Protein AF-0000000077935789 (afdb_homodimer)

Radius of gyration: 22.45 Å; Cα contacts (8 Å, |Δi|>4): 545; chains: 2; bounding box: 47×62×50 Å

Secondary structure (DSSP, 8-state):
--HHHHHHTTHHHHHHHHTSHHHHHHHHT-S-HHHHHHHHHHHHHHHHHHHHHHHHHHHH-SSHHHHHHHHHHHHHHHHHHHHHHHHHHHHH-----PPPHHHHHHHHHHHHHHHHS-HHHHHHHHHHHHHHHHHHHHHH---SSHHHHHHHHHHHSHHHHHHHHHHHHHHHH----HHHHHHHHHHHHHHHHHHHHHHHHHHTT---SS-S--/--HHHHHHTTHHHHHHHHTSHHHHHHHHT-S-HHHHHHHHHHHHHHHHHHHHHHHHHHHH-SSHHHHHHHHHHHHHHHHHHHHHHHHHHHHH-----PPPHHHHHHHHHHHHHHHHS-HHHHHHHHHHHHHHHHHHHHHH---SSHHHHHHHHHHHSHHHHHHHHHHHHHHHH----HHHHHHHHHHHHHHHHHHHHHHHHHHTT---SS-S--

Nearest PDB structures (foldseek):
  2qcx-assembly1_B  TM=9.628E-01  e=8.959E-13  Bacillus subtilis
  2rd3-assembly1_A  TM=9.564E-01  e=4.272E-12  unclassified
  1to9-assembly1_A  TM=9.464E-01  e=9.766E-12  Bacillus subtilis
  3mvu-assembly1_A  TM=9.184E-01  e=5.826E-10  Ruegeria sp. TM1040
  1rtw-assembly1_D  TM=9.382E-01  e=5.794E-09  Pyrococcus furiosus DSM 3638

Sequence (428 aa):
MDPEKLWKSSEDVFQSIITHKFLKEMRDGTLPEEKFRYYIIQDYQYLKEFSKVLSILAAKADEDSYSSVFAEHVNHVKRNEEKLHEYYFSEWGKISAEPSPTNVMYTSYLSTIAYSRPFHEGVAVVLPCYWIYLRVSEHLTSSSNPLYDRWIKNYSGKDYEAGVKQVLQIVSNLKTSEDEERRMMKHFRTGSIFEFMFWDSAYKMEKFMFKLDVMDPEKLWKSSEDVFQSIITHKFLKEMRDGTLPEEKFRYYIIQDYQYLKEFSKVLSILAAKADEDSYSSVFAEHVNHVKRNEEKLHEYYFSEWGKISAEPSPTNVMYTSYLSTIAYSRPFHEGVAVVLPCYWIYLRVSEHLTSSSNPLYDRWIKNYSGKDYEAGVKQVLQIVSNLKTSEDEERRMMKHFRTGSIFEFMFWDSAYKMEKFMFKLDV

pLDDT: mean 94.93, std 5.85, range [66.5, 98.81]

Organism: NCBI:txid1294262

Structure (mmCIF, N/CA/C/O backbone):
data_AF-0000000077935789-model_v1
#
loop_
_entity.id
_entity.type
_entity.pdbx_description
1 polymer 'Thiaminase-2/PQQC domain-containing protein'
#
loop_
_atom_site.group_PDB
_atom_site.id
_atom_site.type_symbol
_atom_site.label_atom_id
_atom_site.label_alt_id
_atom_site.label_comp_id
_atom_site.label_asym_id
_atom_site.label_entity_id
_atom_site.label_seq_id
_atom_site.pdbx_PDB_ins_code
_atom_site.Cartn_x
_atom_site.Cartn_y
_atom_site.Cartn_z
_atom_site.occupancy
_atom_site.B_iso_or_equiv
_atom_site.auth_seq_id
_atom_site.auth_comp_id
_atom_site.auth_asym_id
_atom_site.auth_atom_id
_atom_site.pdbx_PDB_model_num
ATOM 1 N N . MET A 1 1 ? -11.234 8.367 23.516 1 89.31 1 MET A N 1
ATOM 2 C CA . MET A 1 1 ? -9.812 8.133 23.266 1 89.31 1 MET A CA 1
ATOM 3 C C . MET A 1 1 ? -9.008 9.414 23.438 1 89.31 1 MET A C 1
ATOM 5 O O . MET A 1 1 ? -9.367 10.461 22.891 1 89.31 1 MET A O 1
ATOM 9 N N . ASP A 1 2 ? -7.91 9.414 24.266 1 93.88 2 ASP A N 1
ATOM 10 C CA . ASP A 1 2 ? -7.023 10.555 24.469 1 93.88 2 ASP A CA 1
ATOM 11 C C . ASP A 1 2 ? -6.066 10.719 23.281 1 93.88 2 ASP A C 1
ATOM 13 O O . ASP A 1 2 ? -5.176 9.898 23.094 1 93.88 2 ASP A O 1
ATOM 17 N N . PRO A 1 3 ? -6.184 11.789 22.5 1 97 3 PRO A N 1
ATOM 18 C CA . PRO A 1 3 ? -5.297 11.992 21.344 1 97 3 PRO A CA 1
ATOM 19 C C . PRO A 1 3 ? -3.818 11.992 21.734 1 97 3 PRO A C 1
ATOM 21 O O . PRO A 1 3 ? -2.965 11.617 20.938 1 97 3 PRO A O 1
ATOM 24 N N . GLU A 1 4 ? -3.498 12.383 22.922 1 95.81 4 GLU A N 1
ATOM 25 C CA . GLU A 1 4 ? -2.109 12.414 23.359 1 95.81 4 GLU A CA 1
ATOM 26 C C . GLU A 1 4 ? -1.497 11.016 23.375 1 95.81 4 GLU A C 1
ATOM 28 O O . GLU A 1 4 ? -0.292 10.859 23.172 1 95.81 4 GLU A O 1
ATOM 33 N N . LYS A 1 5 ? -2.307 10.078 23.656 1 95.88 5 LYS A N 1
ATOM 34 C CA . LYS A 1 5 ? -1.836 8.695 23.594 1 95.88 5 LYS A CA 1
ATOM 35 C C . LYS A 1 5 ? -1.399 8.336 22.172 1 95.88 5 LYS A C 1
ATOM 37 O O . LYS A 1 5 ? -0.405 7.629 21.984 1 95.88 5 LYS A O 1
ATOM 42 N N . LEU A 1 6 ? -2.17 8.773 21.219 1 97.38 6 LEU A N 1
ATOM 43 C CA . LEU A 1 6 ? -1.802 8.555 19.828 1 97.38 6 LEU A CA 1
ATOM 44 C C . LEU A 1 6 ? -0.482 9.242 19.5 1 97.38 6 LEU A C 1
ATOM 46 O O . LEU A 1 6 ? 0.422 8.617 18.938 1 97.38 6 LEU A O 1
ATOM 50 N N . TRP A 1 7 ? -0.361 10.492 19.922 1 97.94 7 TRP A N 1
ATOM 51 C CA . TRP A 1 7 ? 0.85 11.25 19.625 1 97.94 7 TRP A CA 1
ATOM 52 C C . TRP A 1 7 ? 2.074 10.586 20.25 1 97.94 7 TRP A C 1
ATOM 54 O O . TRP A 1 7 ? 3.105 10.43 19.594 1 97.94 7 TRP A O 1
ATOM 64 N N . LYS A 1 8 ? 1.957 10.172 21.438 1 96.94 8 LYS A N 1
ATOM 65 C CA . LYS A 1 8 ? 3.062 9.562 22.172 1 96.94 8 LYS A CA 1
ATOM 66 C C . LYS A 1 8 ? 3.502 8.25 21.531 1 96.94 8 LYS A C 1
ATOM 68 O O . LYS A 1 8 ? 4.688 7.906 21.547 1 96.94 8 LYS A O 1
ATOM 73 N N . SER A 1 9 ? 2.553 7.578 20.922 1 96.25 9 SER A N 1
ATOM 74 C CA . SER A 1 9 ? 2.85 6.301 20.266 1 96.25 9 SER A CA 1
ATOM 75 C C . SER A 1 9 ? 3.713 6.5 19.031 1 96.25 9 SER A C 1
ATOM 77 O O . SER A 1 9 ? 4.277 5.539 18.5 1 96.25 9 SER A O 1
ATOM 79 N N . SER A 1 10 ? 3.902 7.754 18.578 1 97.81 10 SER A N 1
ATOM 80 C CA . SER A 1 10 ? 4.609 7.992 17.312 1 97.81 10 SER A CA 1
ATOM 81 C C . SER A 1 10 ? 5.578 9.164 17.438 1 97.81 10 SER A C 1
ATOM 83 O O . SER A 1 10 ? 5.973 9.766 16.438 1 97.81 10 SER A O 1
ATOM 85 N N . GLU A 1 11 ? 5.852 9.531 18.688 1 97.31 11 GLU A N 1
ATOM 86 C CA . GLU A 1 11 ? 6.738 10.664 18.938 1 97.31 11 GLU A CA 1
ATOM 87 C C . GLU A 1 11 ? 8.117 10.43 18.328 1 97.31 11 GLU A C 1
ATOM 89 O O . GLU A 1 11 ? 8.758 11.367 17.844 1 97.31 11 GLU A O 1
ATOM 94 N N . ASP A 1 12 ? 8.617 9.188 18.391 1 97.88 12 ASP A N 1
ATOM 95 C CA . ASP A 1 12 ? 9.914 8.859 17.797 1 97.88 12 ASP A CA 1
ATOM 96 C C . ASP A 1 12 ? 9.898 9.109 16.297 1 97.88 12 ASP A C 1
ATOM 98 O O . ASP A 1 12 ? 10.883 9.602 15.734 1 97.88 12 ASP A O 1
ATOM 102 N N . VAL A 1 13 ? 8.836 8.758 15.672 1 98.5 13 VAL A N 1
ATOM 103 C CA . VAL A 1 13 ? 8.688 8.984 14.234 1 98.5 13 VAL A CA 1
ATOM 104 C C . VAL A 1 13 ? 8.688 10.477 13.945 1 98.5 13 VAL A C 1
ATOM 106 O O . VAL A 1 13 ? 9.383 10.938 13.031 1 98.5 13 VAL A O 1
ATOM 109 N N . PHE A 1 14 ? 7.969 11.234 14.766 1 98.38 14 PHE A N 1
ATOM 110 C CA . PHE A 1 14 ? 7.891 12.68 14.555 1 98.38 14 PHE A CA 1
ATOM 111 C C . PHE A 1 14 ? 9.266 13.32 14.711 1 98.38 14 PHE A C 1
ATOM 113 O O . PHE A 1 14 ? 9.641 14.195 13.922 1 98.38 14 PHE A O 1
ATOM 120 N N . GLN A 1 15 ? 10.008 12.898 15.68 1 98.06 15 GLN A N 1
ATOM 121 C CA . GLN A 1 15 ? 11.359 13.43 15.883 1 98.06 15 GLN A CA 1
ATOM 122 C C . GLN A 1 15 ? 12.234 13.18 14.664 1 98.06 15 GLN A C 1
ATOM 124 O O . GLN A 1 15 ? 13.023 14.047 14.273 1 98.06 15 GLN A O 1
ATOM 129 N N . SER A 1 16 ? 12.062 12.016 14.055 1 98.44 16 SER A N 1
ATOM 130 C CA . SER A 1 16 ? 12.82 11.688 12.852 1 98.44 16 SER A CA 1
ATOM 131 C C . SER A 1 16 ? 12.367 12.547 11.672 1 98.44 16 SER A C 1
ATOM 133 O O . SER A 1 16 ? 13.172 12.875 10.797 1 98.44 16 SER A O 1
ATOM 135 N N . ILE A 1 17 ? 11.078 12.898 11.672 1 98.38 17 ILE A N 1
ATOM 136 C CA . ILE A 1 17 ? 10.531 13.719 10.602 1 98.38 17 ILE A CA 1
ATOM 137 C C . ILE A 1 17 ? 11.148 15.117 10.656 1 98.38 17 ILE A C 1
ATOM 139 O O . ILE A 1 17 ? 11.664 15.609 9.648 1 98.38 17 ILE A O 1
ATOM 143 N N . ILE A 1 18 ? 11.203 15.781 11.82 1 97.12 18 ILE A N 1
ATOM 144 C CA . ILE A 1 18 ? 11.617 17.172 11.922 1 97.12 18 ILE A CA 1
ATOM 145 C C . ILE A 1 18 ? 13.141 17.266 11.773 1 97.12 18 ILE A C 1
ATOM 147 O O . ILE A 1 18 ? 13.68 18.359 11.547 1 97.12 18 ILE A O 1
ATOM 151 N N . THR A 1 19 ? 13.844 16.125 11.867 1 97.06 19 THR A N 1
ATOM 152 C CA . THR A 1 19 ? 15.297 16.141 11.711 1 97.06 19 THR A CA 1
ATOM 153 C C . THR A 1 19 ? 15.695 15.602 10.336 1 97.06 19 THR A C 1
ATOM 155 O O . THR A 1 19 ? 16.891 15.484 10.031 1 97.06 19 THR A O 1
ATOM 158 N N . HIS A 1 20 ? 14.727 15.211 9.578 1 98.31 20 HIS A N 1
ATOM 159 C CA . HIS A 1 20 ? 15.008 14.695 8.242 1 98.31 20 HIS A CA 1
ATOM 160 C C . HIS A 1 20 ? 15.633 15.773 7.359 1 98.31 20 HIS A C 1
ATOM 162 O O . HIS A 1 20 ? 15.227 16.938 7.414 1 98.31 20 HIS A O 1
ATOM 168 N N . LYS A 1 21 ? 16.531 15.414 6.465 1 98.12 21 LYS A N 1
ATOM 169 C CA . LYS A 1 21 ? 17.266 16.328 5.602 1 98.12 21 LYS A CA 1
ATOM 170 C C . LYS A 1 21 ? 16.312 17.156 4.742 1 98.12 21 LYS A C 1
ATOM 172 O O . LYS A 1 21 ? 16.562 18.344 4.484 1 98.12 21 LYS A O 1
ATOM 177 N N . PHE A 1 22 ? 15.242 16.547 4.301 1 98.56 22 PHE A N 1
ATOM 178 C CA . PHE A 1 22 ? 14.289 17.266 3.461 1 98.56 22 PHE A CA 1
ATOM 179 C C . PHE A 1 22 ? 13.75 18.5 4.176 1 98.56 22 PHE A C 1
ATOM 181 O O . PHE A 1 22 ? 13.781 19.609 3.627 1 98.56 22 PHE A O 1
ATOM 188 N N . LEU A 1 23 ? 13.266 18.312 5.398 1 97.81 23 LEU A N 1
ATOM 189 C CA . LEU A 1 23 ? 12.656 19.422 6.141 1 97.81 23 LEU A CA 1
ATOM 190 C C . LEU A 1 23 ? 13.727 20.391 6.633 1 97.81 23 LEU A C 1
ATOM 192 O O . LEU A 1 23 ? 13.508 21.609 6.641 1 97.81 23 LEU A O 1
ATOM 196 N N . LYS A 1 24 ? 14.891 19.875 7.043 1 97 24 LYS A N 1
ATOM 197 C CA . LYS A 1 24 ? 15.977 20.75 7.48 1 97 24 LYS A CA 1
ATOM 198 C C . LYS A 1 24 ? 16.422 21.672 6.355 1 97 24 LYS A C 1
ATOM 200 O O . LYS A 1 24 ? 16.594 22.875 6.562 1 97 24 LYS A O 1
ATOM 205 N N . GLU A 1 25 ? 16.625 21.062 5.184 1 97.75 25 GLU A N 1
ATOM 206 C CA . GLU A 1 25 ? 17.078 21.844 4.043 1 97.75 25 GLU A CA 1
ATOM 207 C C . GLU A 1 25 ? 15.984 22.781 3.541 1 97.75 25 GLU A C 1
ATOM 209 O O . GLU A 1 25 ? 16.281 23.859 3.021 1 97.75 25 GLU A O 1
ATOM 214 N N . MET A 1 26 ? 14.773 22.328 3.688 1 96.81 26 MET A N 1
ATOM 215 C CA . MET A 1 26 ? 13.664 23.203 3.361 1 96.81 26 MET A CA 1
ATOM 216 C C . MET A 1 26 ? 13.664 24.438 4.266 1 96.81 26 MET A C 1
ATOM 218 O O . MET A 1 26 ? 13.508 25.562 3.789 1 96.81 26 MET A O 1
ATOM 222 N N . ARG A 1 27 ? 13.797 24.25 5.551 1 94.62 27 ARG A N 1
ATOM 223 C CA . ARG A 1 27 ? 13.859 25.344 6.531 1 94.62 27 ARG A CA 1
ATOM 224 C C . ARG A 1 27 ? 14.984 26.312 6.207 1 94.62 27 ARG A C 1
ATOM 226 O O . ARG A 1 27 ? 14.797 27.531 6.254 1 94.62 27 ARG A O 1
ATOM 233 N N . ASP A 1 28 ? 16.125 25.734 5.812 1 95.44 28 ASP A N 1
ATOM 234 C CA . ASP A 1 28 ? 17.328 26.531 5.574 1 95.44 28 ASP A CA 1
ATOM 235 C C . ASP A 1 28 ? 17.297 27.156 4.184 1 95.44 28 ASP A C 1
ATOM 237 O O . ASP A 1 28 ? 18.141 28 3.855 1 95.44 28 ASP A O 1
ATOM 241 N N . GLY A 1 29 ? 16.359 26.766 3.428 1 96.19 29 GLY A N 1
ATOM 242 C CA . GLY A 1 29 ? 16.234 27.312 2.084 1 96.19 29 GLY A CA 1
ATOM 243 C C . GLY A 1 29 ? 17.203 26.688 1.099 1 96.19 29 GLY A C 1
ATOM 244 O O . GLY A 1 29 ? 17.438 27.25 0.02 1 96.19 29 GLY A O 1
ATOM 245 N N . THR A 1 30 ? 17.766 25.516 1.435 1 97.19 30 THR A N 1
ATOM 246 C CA . THR A 1 30 ? 18.844 24.938 0.624 1 97.19 30 THR A CA 1
ATOM 247 C C . THR A 1 30 ? 18.359 23.672 -0.068 1 97.19 30 THR A C 1
ATOM 249 O O . THR A 1 30 ? 19.094 23.078 -0.86 1 97.19 30 THR A O 1
ATOM 252 N N . LEU A 1 31 ? 17.109 23.234 0.197 1 98.06 31 LEU A N 1
ATOM 253 C CA . LEU A 1 31 ? 16.578 22.047 -0.448 1 98.06 31 LEU A CA 1
ATOM 254 C C . LEU A 1 31 ? 16.578 22.203 -1.966 1 98.06 31 LEU A C 1
ATOM 256 O O . LEU A 1 31 ? 16.062 23.188 -2.492 1 98.06 31 LEU A O 1
ATOM 260 N N . PRO A 1 32 ? 17.25 21.281 -2.686 1 97.81 32 PRO A N 1
ATOM 261 C CA . PRO A 1 32 ? 17.172 21.359 -4.145 1 97.81 32 PRO A CA 1
ATOM 262 C C . PRO A 1 32 ? 15.742 21.438 -4.656 1 97.81 32 PRO A C 1
ATOM 264 O O . PRO A 1 32 ? 14.883 20.672 -4.219 1 97.81 32 PRO A O 1
ATOM 267 N N . GLU A 1 33 ? 15.453 22.297 -5.551 1 95.62 33 GLU A N 1
ATOM 268 C CA . GLU A 1 33 ? 14.102 22.562 -6.039 1 95.62 33 GLU A CA 1
ATOM 269 C C . GLU A 1 33 ? 13.5 21.328 -6.699 1 95.62 33 GLU A C 1
ATOM 271 O O . GLU A 1 33 ? 12.297 21.094 -6.621 1 95.62 33 GLU A O 1
ATOM 276 N N . GLU A 1 34 ? 14.367 20.562 -7.352 1 95.69 34 GLU A N 1
ATOM 277 C CA . GLU A 1 34 ? 13.883 19.359 -8.039 1 95.69 34 GLU A CA 1
ATOM 278 C C . GLU A 1 34 ? 13.258 18.375 -7.051 1 95.69 34 GLU A C 1
ATOM 280 O O . GLU A 1 34 ? 12.289 17.688 -7.383 1 95.69 34 GLU A O 1
ATOM 285 N N . LYS A 1 35 ? 13.781 18.25 -5.867 1 97.38 35 LYS A N 1
ATOM 286 C CA . LYS A 1 35 ? 13.234 17.375 -4.84 1 97.38 35 LYS A CA 1
ATOM 287 C C . LYS A 1 35 ? 11.906 17.906 -4.312 1 97.38 35 LYS A C 1
ATOM 289 O O . LYS A 1 35 ? 10.977 17.141 -4.055 1 97.38 35 LYS A O 1
ATOM 294 N N . PHE A 1 36 ? 11.898 19.219 -4.188 1 96.62 36 PHE A N 1
ATOM 295 C CA . PHE A 1 36 ? 10.664 19.859 -3.746 1 96.62 36 PHE A CA 1
ATOM 296 C C . PHE A 1 36 ? 9.57 19.703 -4.793 1 96.62 36 PHE A C 1
ATOM 298 O O . PHE A 1 36 ? 8.422 19.406 -4.457 1 96.62 36 PHE A O 1
ATOM 305 N N . ARG A 1 37 ? 9.953 19.938 -6.004 1 94.69 37 ARG A N 1
ATOM 306 C CA . ARG A 1 37 ? 9.008 19.75 -7.102 1 94.69 37 ARG A CA 1
ATOM 307 C C . ARG A 1 37 ? 8.477 18.328 -7.137 1 94.69 37 ARG A C 1
ATOM 309 O O . ARG A 1 37 ? 7.27 18.109 -7.305 1 94.69 37 ARG A O 1
ATOM 316 N N . TYR A 1 38 ? 9.359 17.359 -7.004 1 96 38 TYR A N 1
ATOM 317 C CA . TYR A 1 38 ? 8.961 15.961 -6.93 1 96 38 TYR A CA 1
ATOM 318 C C . TYR A 1 38 ? 7.961 15.734 -5.805 1 96 38 TYR A C 1
ATOM 320 O O . TYR A 1 38 ? 6.934 15.078 -6.004 1 96 38 TYR A O 1
ATOM 328 N N . TYR A 1 39 ? 8.242 16.344 -4.66 1 96.75 39 TYR A N 1
ATOM 329 C CA . TYR A 1 39 ? 7.371 16.219 -3.496 1 96.75 39 TYR A CA 1
ATOM 330 C C . TYR A 1 39 ? 5.98 16.766 -3.795 1 96.75 39 TYR A C 1
ATOM 332 O O . TYR A 1 39 ? 4.973 16.125 -3.492 1 96.75 39 TYR A O 1
ATOM 340 N N . ILE A 1 40 ? 5.914 17.859 -4.359 1 95.12 40 ILE A N 1
ATOM 341 C CA . ILE A 1 40 ? 4.648 18.547 -4.637 1 95.12 40 ILE A CA 1
ATOM 342 C C . ILE A 1 40 ? 3.822 17.703 -5.613 1 95.12 40 ILE A C 1
ATOM 344 O O . ILE A 1 40 ? 2.609 17.562 -5.441 1 95.12 40 ILE A O 1
ATOM 348 N N . ILE A 1 41 ? 4.473 17.203 -6.641 1 94.38 41 ILE A N 1
ATOM 349 C CA . ILE A 1 41 ? 3.785 16.375 -7.629 1 94.38 41 ILE A CA 1
ATOM 350 C C . ILE A 1 41 ? 3.217 15.133 -6.961 1 94.38 41 ILE A C 1
ATOM 352 O O . ILE A 1 41 ? 2.061 14.766 -7.195 1 94.38 41 ILE A O 1
ATOM 356 N N . GLN A 1 42 ? 4 14.484 -6.102 1 96.19 42 GLN A N 1
ATOM 357 C CA . GLN A 1 42 ? 3.539 13.297 -5.379 1 96.19 42 GLN A CA 1
ATOM 358 C C . GLN A 1 42 ? 2.424 13.648 -4.402 1 96.19 42 GLN A C 1
ATOM 360 O O . GLN A 1 42 ? 1.469 12.891 -4.238 1 96.19 42 GLN A O 1
ATOM 365 N N . ASP A 1 43 ? 2.564 14.82 -3.744 1 95.06 43 ASP A N 1
ATOM 366 C CA . ASP A 1 43 ? 1.557 15.273 -2.791 1 95.06 43 ASP A CA 1
ATOM 367 C C . ASP A 1 43 ? 0.216 15.508 -3.482 1 95.06 43 ASP A C 1
ATOM 369 O O . ASP A 1 43 ? -0.84 15.219 -2.916 1 95.06 43 ASP A O 1
ATOM 373 N N . TYR A 1 44 ? 0.289 16.031 -4.652 1 93.12 44 TYR A N 1
ATOM 374 C CA . TYR A 1 44 ? -0.918 16.25 -5.438 1 93.12 44 TYR A CA 1
ATOM 375 C C . TYR A 1 44 ? -1.662 14.945 -5.688 1 93.12 44 TYR A C 1
ATOM 377 O O . TYR A 1 44 ? -2.881 14.875 -5.516 1 93.12 44 TYR A O 1
ATOM 385 N N . GLN A 1 45 ? -0.941 13.953 -6.082 1 94.12 45 GLN A N 1
ATOM 386 C CA . GLN A 1 45 ? -1.526 12.641 -6.336 1 94.12 45 GLN A CA 1
ATOM 387 C C . GLN A 1 45 ? -2.033 12.008 -5.043 1 94.12 45 GLN A C 1
ATOM 389 O O . GLN A 1 45 ? -3.098 11.391 -5.023 1 94.12 45 GLN A O 1
ATOM 394 N N . TYR A 1 46 ? -1.282 12.195 -3.979 1 96.38 46 TYR A N 1
ATOM 395 C CA . TYR A 1 46 ? -1.67 11.688 -2.668 1 96.38 46 TYR A CA 1
ATOM 396 C C . TYR A 1 46 ? -3.01 12.266 -2.23 1 96.38 46 TYR A C 1
ATOM 398 O O . TYR A 1 46 ? -3.883 11.539 -1.755 1 96.38 46 TYR A O 1
ATOM 406 N N . LEU A 1 47 ? -3.17 13.547 -2.396 1 95.5 47 LEU A N 1
ATOM 407 C CA . LEU A 1 47 ? -4.34 14.25 -1.879 1 95.5 47 LEU A CA 1
ATOM 408 C C . LEU A 1 47 ? -5.594 13.852 -2.648 1 95.5 47 LEU A C 1
ATOM 410 O O . LEU A 1 47 ? -6.695 13.859 -2.094 1 95.5 47 LEU A O 1
ATOM 414 N N . LYS A 1 48 ? -5.43 13.477 -3.881 1 93.81 48 LYS A N 1
ATOM 415 C CA . LYS A 1 48 ? -6.562 12.953 -4.637 1 93.81 48 LYS A CA 1
ATOM 416 C C . LYS A 1 48 ? -7.105 11.68 -3.998 1 93.81 48 LYS A C 1
ATOM 418 O O . LYS A 1 48 ? -8.312 11.531 -3.814 1 93.81 48 LYS A O 1
ATOM 423 N N . GLU A 1 49 ? -6.203 10.812 -3.672 1 96.38 49 GLU A N 1
ATOM 424 C CA . GLU A 1 49 ? -6.602 9.562 -3.025 1 96.38 49 GLU A CA 1
ATOM 425 C C . GLU A 1 49 ? -7.074 9.812 -1.595 1 96.38 49 GLU A C 1
ATOM 427 O O . GLU A 1 49 ? -8.016 9.172 -1.126 1 96.38 49 GLU A O 1
ATOM 432 N N . PHE A 1 50 ? -6.418 10.75 -0.896 1 97.25 50 PHE A N 1
ATOM 433 C CA . PHE A 1 50 ? -6.77 11.102 0.477 1 97.25 50 PHE A CA 1
ATOM 434 C C . PHE A 1 50 ? -8.203 11.602 0.558 1 97.25 50 PHE A C 1
ATOM 436 O O . PHE A 1 50 ? -8.945 11.234 1.475 1 97.25 50 PHE A O 1
ATOM 443 N N . SER A 1 51 ? -8.586 12.359 -0.428 1 97.12 51 SER A N 1
ATOM 444 C CA . SER A 1 51 ? -9.945 12.891 -0.468 1 97.12 51 SER A CA 1
ATOM 445 C C . SER A 1 51 ? -10.969 11.766 -0.584 1 97.12 51 SER A C 1
ATOM 447 O O . SER A 1 51 ? -12.047 11.836 0.009 1 97.12 51 SER A O 1
ATOM 449 N N . LYS A 1 52 ? -10.641 10.75 -1.349 1 97.81 52 LYS A N 1
ATOM 450 C CA . LYS A 1 52 ? -11.531 9.594 -1.449 1 97.81 52 LYS A CA 1
ATOM 451 C C . LYS A 1 52 ? -11.672 8.891 -0.103 1 97.81 52 LYS A C 1
ATOM 453 O O . LYS A 1 52 ? -12.766 8.477 0.275 1 97.81 52 LYS A O 1
ATOM 458 N N . VAL A 1 53 ? -10.594 8.805 0.578 1 98.69 53 VAL A N 1
ATOM 459 C CA . VAL A 1 53 ? -10.586 8.164 1.888 1 98.69 53 VAL A CA 1
ATOM 460 C C . VAL A 1 53 ? -11.461 8.961 2.855 1 98.69 53 VAL A C 1
ATOM 462 O O . VAL A 1 53 ? -12.266 8.383 3.594 1 98.69 53 VAL A O 1
ATOM 465 N N . LEU A 1 54 ? -11.312 10.258 2.834 1 98.56 54 LEU A N 1
ATOM 466 C CA . LEU A 1 54 ? -12.133 11.102 3.699 1 98.56 54 LEU A CA 1
ATOM 467 C C . LEU A 1 54 ? -13.609 10.961 3.359 1 98.56 54 LEU A C 1
ATOM 469 O O . LEU A 1 54 ? -14.461 11.016 4.246 1 98.56 54 LEU A O 1
ATOM 473 N N . SER A 1 55 ? -13.898 10.805 2.09 1 98.56 55 SER A N 1
ATOM 474 C CA . SER A 1 55 ? -15.281 10.602 1.677 1 98.56 55 SER A CA 1
ATOM 475 C C . SER A 1 55 ? -15.844 9.305 2.256 1 98.56 55 SER A C 1
ATOM 477 O O . SER A 1 55 ? -17 9.258 2.656 1 98.56 55 SER A O 1
ATOM 479 N N . ILE A 1 56 ? -15.023 8.273 2.258 1 98.75 56 ILE A N 1
ATOM 480 C CA . ILE A 1 56 ? -15.445 7.008 2.854 1 98.75 56 ILE A CA 1
ATOM 481 C C . ILE A 1 56 ? -15.727 7.203 4.344 1 98.75 56 ILE A C 1
ATOM 483 O O . ILE A 1 56 ? -16.719 6.711 4.863 1 98.75 56 ILE A O 1
ATOM 487 N N . LEU A 1 57 ? -14.875 7.957 5.059 1 98.69 57 LEU A N 1
ATOM 488 C CA . LEU A 1 57 ? -15.062 8.211 6.484 1 98.69 57 LEU A CA 1
ATOM 489 C C . LEU A 1 57 ? -16.328 9.016 6.734 1 98.69 57 LEU A C 1
ATOM 491 O O . LEU A 1 57 ? -17.047 8.766 7.703 1 98.69 57 LEU A O 1
ATOM 495 N N . ALA A 1 58 ? -16.578 10.008 5.84 1 98.69 58 ALA A N 1
ATOM 496 C CA . ALA A 1 58 ? -17.812 10.773 5.949 1 98.69 58 ALA A CA 1
ATOM 497 C C . ALA A 1 58 ? -19.031 9.852 5.887 1 98.69 58 ALA A C 1
ATOM 499 O O . ALA A 1 58 ? -19.984 10.023 6.648 1 98.69 58 ALA A O 1
ATOM 500 N N . ALA A 1 59 ? -19 8.914 5.027 1 98.19 59 ALA A N 1
ATOM 501 C CA . ALA A 1 59 ? -20.109 7.988 4.82 1 98.19 59 ALA A CA 1
ATOM 502 C C . ALA A 1 59 ? -20.234 7.031 6 1 98.19 59 ALA A C 1
ATOM 504 O O . ALA A 1 59 ? -21.344 6.605 6.336 1 98.19 59 ALA A O 1
ATOM 505 N N . LYS A 1 60 ? -19.172 6.711 6.672 1 98.06 60 LYS A N 1
ATOM 506 C CA . LYS A 1 60 ? -19.172 5.691 7.719 1 98.06 60 LYS A CA 1
ATOM 507 C C . LYS A 1 60 ? -19.5 6.297 9.078 1 98.06 60 LYS A C 1
ATOM 509 O O . LYS A 1 60 ? -19.797 5.574 10.031 1 98.06 60 LYS A O 1
ATOM 514 N N . ALA A 1 61 ? -19.391 7.613 9.141 1 97.44 61 ALA A N 1
ATOM 515 C CA . ALA A 1 61 ? -19.578 8.273 10.43 1 97.44 61 ALA A CA 1
ATOM 516 C C . ALA A 1 61 ? -21 8.031 10.953 1 97.44 61 ALA A C 1
ATOM 518 O O . ALA A 1 61 ? -21.969 8.195 10.219 1 97.44 61 ALA A O 1
ATOM 519 N N . ASP A 1 62 ? -21.094 7.637 12.219 1 92.44 62 ASP A N 1
ATOM 520 C CA . ASP A 1 62 ? -22.406 7.402 12.82 1 92.44 62 ASP A CA 1
ATOM 521 C C . ASP A 1 62 ? -23.062 8.719 13.234 1 92.44 62 ASP A C 1
ATOM 523 O O . ASP A 1 62 ? -24.281 8.789 13.375 1 92.44 62 ASP A O 1
ATOM 527 N N . GLU A 1 63 ? -22.266 9.742 13.508 1 96 63 GLU A N 1
ATOM 528 C CA . GLU A 1 63 ? -22.75 11.062 13.883 1 96 63 GLU A CA 1
ATOM 529 C C . GLU A 1 63 ? -22.75 12.016 12.695 1 96 63 GLU A C 1
ATOM 531 O O . GLU A 1 63 ? -21.75 12.148 12 1 96 63 GLU A O 1
ATOM 536 N N . ASP A 1 64 ? -23.781 12.633 12.578 1 96.19 64 ASP A N 1
ATOM 537 C CA . ASP A 1 64 ? -23.906 13.578 11.469 1 96.19 64 ASP A CA 1
ATOM 538 C C . ASP A 1 64 ? -22.828 14.656 11.539 1 96.19 64 ASP A C 1
ATOM 540 O O . ASP A 1 64 ? -22.328 15.094 10.5 1 96.19 64 ASP A O 1
ATOM 544 N N . SER A 1 65 ? -22.578 15.102 12.711 1 97.38 65 SER A N 1
ATOM 545 C CA . SER A 1 65 ? -21.578 16.141 12.875 1 97.38 65 SER A CA 1
ATOM 546 C C . SER A 1 65 ? -20.203 15.672 12.391 1 97.38 65 SER A C 1
ATOM 548 O O . SER A 1 65 ? -19.453 16.453 11.797 1 97.38 65 SER A O 1
ATOM 550 N N . TYR A 1 66 ? -19.906 14.398 12.664 1 97.69 66 TYR A N 1
ATOM 551 C CA . TYR A 1 66 ? -18.641 13.852 12.195 1 97.69 66 TYR A CA 1
ATOM 552 C C . TYR A 1 66 ? -18.625 13.734 10.672 1 97.69 66 TYR A C 1
ATOM 554 O O . TYR A 1 66 ? -17.625 14.07 10.023 1 97.69 66 TYR A O 1
ATOM 562 N N . SER A 1 67 ? -19.734 13.219 10.18 1 98.19 67 SER A N 1
ATOM 563 C CA . SER A 1 67 ? -19.875 13.117 8.727 1 98.19 67 SER A CA 1
ATOM 564 C C . SER A 1 67 ? -19.672 14.469 8.055 1 98.19 67 SER A C 1
ATOM 566 O O . SER A 1 67 ? -18.953 14.57 7.062 1 98.19 67 SER A O 1
ATOM 568 N N . SER A 1 68 ? -20.234 15.523 8.594 1 98.06 68 SER A N 1
ATOM 569 C CA . SER A 1 68 ? -20.141 16.875 8.047 1 98.06 68 SER A CA 1
ATOM 570 C C . SER A 1 68 ? -18.703 17.375 8.062 1 98.06 68 SER A C 1
ATOM 572 O O . SER A 1 68 ? -18.25 18.031 7.113 1 98.06 68 SER A O 1
ATOM 574 N N . VAL A 1 69 ? -18.016 17.094 9.102 1 97.81 69 VAL A N 1
ATOM 575 C CA . VAL A 1 69 ? -16.625 17.516 9.234 1 97.81 69 VAL A CA 1
ATOM 576 C C . VAL A 1 69 ? -15.797 16.906 8.109 1 97.81 69 VAL A C 1
ATOM 578 O O . VAL A 1 69 ? -15.102 17.625 7.387 1 97.81 69 VAL A O 1
ATOM 581 N N . PHE A 1 70 ? -15.883 15.609 7.887 1 98.44 70 PHE A N 1
ATOM 582 C CA . PHE A 1 70 ? -15.062 14.953 6.867 1 98.44 70 PHE A CA 1
ATOM 583 C C . PHE A 1 70 ? -15.508 15.367 5.469 1 98.44 70 PHE A C 1
ATOM 585 O O . PHE A 1 70 ? -14.68 15.516 4.57 1 98.44 70 PHE A O 1
ATOM 592 N N . ALA A 1 71 ? -16.828 15.555 5.309 1 97.69 71 ALA A N 1
ATOM 593 C CA . ALA A 1 71 ? -17.312 16.047 4.02 1 97.69 71 ALA A CA 1
ATOM 594 C C . ALA A 1 71 ? -16.734 17.422 3.703 1 97.69 71 ALA A C 1
ATOM 596 O O . ALA A 1 71 ? -16.328 17.688 2.566 1 97.69 71 ALA A O 1
ATOM 597 N N . GLU A 1 72 ? -16.672 18.25 4.672 1 96.94 72 GLU A N 1
ATOM 598 C CA . GLU A 1 72 ? -16.094 19.578 4.504 1 96.94 72 GLU A CA 1
ATOM 599 C C . GLU A 1 72 ? -14.602 19.5 4.191 1 96.94 72 GLU A C 1
ATOM 601 O O . GLU A 1 72 ? -14.094 20.25 3.359 1 96.94 72 GLU A O 1
ATOM 606 N N . HIS A 1 73 ? -13.953 18.594 4.879 1 96.88 73 HIS A N 1
ATOM 607 C CA . HIS A 1 73 ? -12.516 18.453 4.676 1 96.88 73 HIS A CA 1
ATOM 608 C C . HIS A 1 73 ? -12.211 17.922 3.281 1 96.88 73 HIS A C 1
ATOM 610 O O . HIS A 1 73 ? -11.172 18.25 2.701 1 96.88 73 HIS A O 1
ATOM 616 N N . VAL A 1 74 ? -13.086 17.062 2.688 1 96.5 74 VAL A N 1
ATOM 617 C CA . VAL A 1 74 ? -12.945 16.641 1.301 1 96.5 74 VAL A CA 1
ATOM 618 C C . VAL A 1 74 ? -12.883 17.859 0.385 1 96.5 74 VAL A C 1
ATOM 620 O O . VAL A 1 74 ? -11.992 17.953 -0.468 1 96.5 74 VAL A O 1
ATOM 623 N N . ASN A 1 75 ? -13.773 18.828 0.64 1 93.12 75 ASN A N 1
ATOM 624 C CA . ASN A 1 75 ? -13.828 20.031 -0.17 1 93.12 75 ASN A CA 1
ATOM 625 C C . ASN A 1 75 ? -12.586 20.906 0.035 1 93.12 75 ASN A C 1
ATOM 627 O O . ASN A 1 75 ? -12.094 21.516 -0.911 1 93.12 75 ASN A O 1
ATOM 631 N N . HIS A 1 76 ? -12.141 20.922 1.218 1 89.56 76 HIS A N 1
ATOM 632 C CA . HIS A 1 76 ? -10.938 21.688 1.527 1 89.56 76 HIS A CA 1
ATOM 633 C C . HIS A 1 76 ? -9.719 21.109 0.824 1 89.56 76 HIS A C 1
ATOM 635 O O . HIS A 1 76 ? -8.891 21.859 0.297 1 89.56 76 HIS A O 1
ATOM 641 N N . VAL A 1 77 ? -9.586 19.766 0.859 1 88.81 77 VAL A N 1
ATOM 642 C CA . VAL A 1 77 ? -8.477 19.109 0.185 1 88.81 77 VAL A CA 1
ATOM 643 C C . VAL A 1 77 ? -8.508 19.422 -1.308 1 88.81 77 VAL A C 1
ATOM 645 O O . VAL A 1 77 ? -7.488 19.781 -1.895 1 88.81 77 VAL A O 1
ATOM 648 N N . LYS A 1 78 ? -9.609 19.438 -1.872 1 85.25 78 LYS A N 1
ATOM 649 C CA . LYS A 1 78 ? -9.766 19.703 -3.299 1 85.25 78 LYS A CA 1
ATOM 650 C C . LYS A 1 78 ? -9.445 21.156 -3.629 1 85.25 78 LYS A C 1
ATOM 652 O O . LYS A 1 78 ? -8.781 21.438 -4.629 1 85.25 78 LYS A O 1
ATOM 657 N N . ARG A 1 79 ? -9.844 22.062 -2.777 1 80.5 79 ARG A N 1
ATOM 658 C CA . ARG A 1 79 ? -9.602 23.484 -2.99 1 80.5 79 ARG A CA 1
ATOM 659 C C . ARG A 1 79 ? -8.133 23.828 -2.754 1 80.5 79 ARG A C 1
ATOM 661 O O . ARG A 1 79 ? -7.551 24.625 -3.492 1 80.5 79 ARG A O 1
ATOM 668 N N . ASN A 1 80 ? -7.633 23.344 -1.675 1 69 80 ASN A N 1
ATOM 669 C CA . ASN A 1 80 ? -6.234 23.578 -1.346 1 69 80 ASN A CA 1
ATOM 670 C C . ASN A 1 80 ? -5.301 22.984 -2.402 1 69 80 ASN A C 1
ATOM 672 O O . ASN A 1 80 ? -4.312 23.625 -2.783 1 69 80 ASN A O 1
ATOM 676 N N . GLU A 1 81 ? -5.598 21.688 -2.773 1 67 81 GLU A N 1
ATOM 677 C CA . GLU A 1 81 ? -4.887 21.109 -3.904 1 67 81 GLU A CA 1
ATOM 678 C C . GLU A 1 81 ? -4.891 22.047 -5.109 1 67 81 GLU A C 1
ATOM 680 O O . GLU A 1 81 ? -3.865 22.219 -5.77 1 67 81 GLU A O 1
ATOM 685 N N . GLU A 1 82 ? -5.949 22.625 -5.203 1 71.88 82 GLU A N 1
ATOM 686 C CA . GLU A 1 82 ? -6.086 23.484 -6.367 1 71.88 82 GLU A CA 1
ATOM 687 C C . GLU A 1 82 ? -5.258 24.766 -6.203 1 71.88 82 GLU A C 1
ATOM 689 O O . GLU A 1 82 ? -4.508 25.141 -7.105 1 71.88 82 GLU A O 1
ATOM 694 N N . LYS A 1 83 ? -5.336 25.391 -5.074 1 78.81 83 LYS A N 1
ATOM 695 C CA . LYS A 1 83 ? -4.672 26.688 -4.926 1 78.81 83 LYS A CA 1
ATOM 696 C C . LYS A 1 83 ? -3.16 26.516 -4.801 1 78.81 83 LYS A C 1
ATOM 698 O O . LYS A 1 83 ? -2.396 27.141 -5.531 1 78.81 83 LYS A O 1
ATOM 703 N N . LEU A 1 84 ? -2.752 25.688 -3.875 1 80.19 84 LEU A N 1
ATOM 704 C CA . LEU A 1 84 ? -1.329 25.469 -3.637 1 80.19 84 LEU A CA 1
ATOM 705 C C . LEU A 1 84 ? -0.664 24.844 -4.859 1 80.19 84 LEU A C 1
ATOM 707 O O . LEU A 1 84 ? 0.346 25.344 -5.348 1 80.19 84 LEU A O 1
ATOM 711 N N . HIS A 1 85 ? -1.25 23.828 -5.414 1 83.81 85 HIS A N 1
ATOM 712 C CA . HIS A 1 85 ? -0.666 23.125 -6.543 1 83.81 85 HIS A CA 1
ATOM 713 C C . HIS A 1 85 ? -0.749 23.953 -7.82 1 83.81 85 HIS A C 1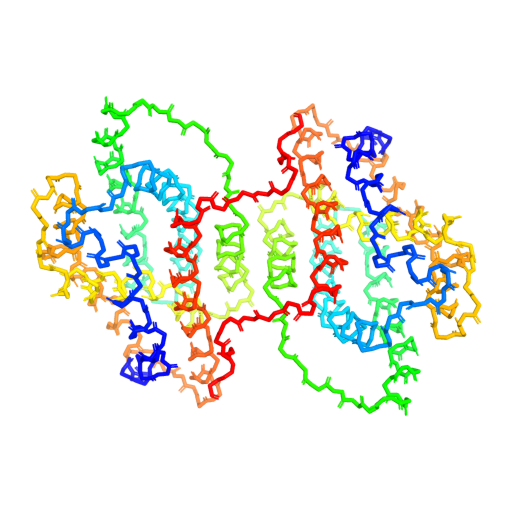
ATOM 715 O O . HIS A 1 85 ? 0.162 23.906 -8.648 1 83.81 85 HIS A O 1
ATOM 721 N N . GLU A 1 86 ? -1.831 24.672 -7.895 1 83.06 86 GLU A N 1
ATOM 722 C CA . GLU A 1 86 ? -1.934 25.562 -9.047 1 83.06 86 GLU A CA 1
ATOM 723 C C . GLU A 1 86 ? -0.791 26.578 -9.062 1 83.06 86 GLU A C 1
ATOM 725 O O . GLU A 1 86 ? -0.247 26.891 -10.125 1 83.06 86 GLU A O 1
ATOM 730 N N . TYR A 1 87 ? -0.519 27.062 -7.961 1 84.38 87 TYR A N 1
ATOM 731 C CA . TYR A 1 87 ? 0.591 28 -7.863 1 84.38 87 TYR A CA 1
ATOM 732 C C . TYR A 1 87 ? 1.889 27.375 -8.352 1 84.38 87 TYR A C 1
ATOM 734 O O . TYR A 1 87 ? 2.572 27.922 -9.211 1 84.38 87 TYR A O 1
ATOM 742 N N . TYR A 1 88 ? 2.209 26.219 -7.879 1 88.5 88 TYR A N 1
ATOM 743 C CA . TYR A 1 88 ? 3.465 25.578 -8.234 1 88.5 88 TYR A CA 1
ATOM 744 C C . TYR A 1 88 ? 3.445 25.109 -9.688 1 88.5 88 TYR A C 1
ATOM 746 O O . TYR A 1 88 ? 4.445 25.234 -10.398 1 88.5 88 TYR A O 1
ATOM 754 N N . PHE A 1 89 ? 2.312 24.562 -10.133 1 86.31 89 PHE A N 1
ATOM 755 C CA . PHE A 1 89 ? 2.217 24.031 -11.484 1 86.31 89 PHE A CA 1
ATOM 756 C C . PHE A 1 89 ? 2.219 25.156 -12.516 1 86.31 89 PHE A C 1
ATOM 758 O O . PHE A 1 89 ? 2.67 24.953 -13.648 1 86.31 89 PHE A O 1
ATOM 765 N N . SER A 1 90 ? 1.698 26.266 -12.141 1 84.56 90 SER A N 1
ATOM 766 C CA . SER A 1 90 ? 1.788 27.438 -13.023 1 84.56 90 SER A CA 1
ATOM 767 C C . SER A 1 90 ? 3.238 27.844 -13.242 1 84.56 90 SER A C 1
ATOM 769 O O . SER A 1 90 ? 3.598 28.328 -14.32 1 84.56 90 SER A O 1
ATOM 771 N N . GLU A 1 91 ? 4.023 27.609 -12.258 1 82.06 91 GLU A N 1
ATOM 772 C CA . GLU A 1 91 ? 5.434 27.984 -12.32 1 82.06 91 GLU A CA 1
ATOM 773 C C . GLU A 1 91 ? 6.254 26.922 -13.031 1 82.06 91 GLU A C 1
ATOM 775 O O . GLU A 1 91 ? 7.172 27.234 -13.797 1 82.06 91 GLU A O 1
ATOM 780 N N . TRP A 1 92 ? 5.984 25.625 -12.766 1 86.75 92 TRP A N 1
ATOM 781 C CA . TRP A 1 92 ? 6.84 24.531 -13.234 1 86.75 92 TRP A CA 1
ATOM 782 C C . TRP A 1 92 ? 6.242 23.875 -14.477 1 86.75 92 TRP A C 1
ATOM 784 O O . TRP A 1 92 ? 6.934 23.141 -15.195 1 86.75 92 TRP A O 1
ATOM 794 N N . GLY A 1 93 ? 4.938 24.078 -14.742 1 80.75 93 GLY A N 1
ATOM 795 C CA . GLY A 1 93 ? 4.188 23.297 -15.703 1 80.75 93 GLY A CA 1
ATOM 796 C C . GLY A 1 93 ? 3.617 22.016 -15.117 1 80.75 93 GLY A C 1
ATOM 797 O O . GLY A 1 93 ? 4.113 21.516 -14.109 1 80.75 93 GLY A O 1
ATOM 798 N N . LYS A 1 94 ? 2.43 21.703 -15.586 1 69.5 94 LYS A N 1
ATOM 799 C CA . LYS A 1 94 ? 1.804 20.484 -15.078 1 69.5 94 LYS A CA 1
ATOM 800 C C . LYS A 1 94 ? 2.611 19.25 -15.469 1 69.5 94 LYS A C 1
ATOM 802 O O . LYS A 1 94 ? 2.844 19.016 -16.656 1 69.5 94 LYS A O 1
ATOM 807 N N . ILE A 1 95 ? 3.26 18.672 -14.469 1 73.56 95 ILE A N 1
ATOM 808 C CA . ILE A 1 95 ? 4.043 17.469 -14.75 1 73.56 95 ILE A CA 1
ATOM 809 C C . ILE A 1 95 ? 3.271 16.234 -14.289 1 73.56 95 ILE A C 1
ATOM 811 O O . ILE A 1 95 ? 2.758 16.203 -13.164 1 73.56 95 ILE A O 1
ATOM 815 N N . SER A 1 96 ? 3.104 15.391 -15.32 1 76.94 96 SER A N 1
ATOM 816 C CA . SER A 1 96 ? 2.531 14.086 -15.016 1 76.94 96 SER A CA 1
ATOM 817 C C . SER A 1 96 ? 3.611 13.094 -14.594 1 76.94 96 SER A C 1
ATOM 819 O O . SER A 1 96 ? 4.656 12.992 -15.242 1 76.94 96 SER A O 1
ATOM 821 N N . ALA A 1 97 ? 3.572 12.672 -13.391 1 87.88 97 ALA A N 1
ATOM 822 C CA . ALA A 1 97 ? 4.492 11.648 -12.891 1 87.88 97 ALA A CA 1
ATOM 823 C C . ALA A 1 97 ? 3.73 10.477 -12.289 1 87.88 97 ALA A C 1
ATOM 825 O O . ALA A 1 97 ? 2.613 10.641 -11.789 1 87.88 97 ALA A O 1
ATOM 826 N N . GLU A 1 98 ? 4.309 9.336 -12.438 1 94.38 98 GLU A N 1
ATOM 827 C CA . GLU A 1 98 ? 3.754 8.164 -11.766 1 94.38 98 GLU A CA 1
ATOM 828 C C . GLU A 1 98 ? 3.912 8.273 -10.25 1 94.38 98 GLU A C 1
ATOM 830 O O . GLU A 1 98 ? 4.883 8.859 -9.758 1 94.38 98 GLU A O 1
ATOM 835 N N . PRO A 1 99 ? 2.936 7.766 -9.539 1 97.12 99 PRO A N 1
ATOM 836 C CA . PRO A 1 99 ? 3.137 7.73 -8.094 1 97.12 99 PRO A CA 1
ATOM 837 C C . PRO A 1 99 ? 4.344 6.891 -7.684 1 97.12 99 PRO A C 1
ATOM 839 O O . PRO A 1 99 ? 4.66 5.898 -8.344 1 97.12 99 PRO A O 1
ATOM 842 N N . SER A 1 100 ? 5.062 7.336 -6.691 1 97.81 100 SER A N 1
ATOM 843 C CA . SER A 1 100 ? 6.176 6.574 -6.141 1 97.81 100 SER A CA 1
ATOM 844 C C . SER A 1 100 ? 5.688 5.34 -5.391 1 97.81 100 SER A C 1
ATOM 846 O O . SER A 1 100 ? 4.516 5.266 -5.012 1 97.81 100 SER A O 1
ATOM 848 N N . PRO A 1 101 ? 6.559 4.363 -5.141 1 98.06 101 PRO A N 1
ATOM 849 C CA . PRO A 1 101 ? 6.191 3.215 -4.309 1 98.06 101 PRO A CA 1
ATOM 850 C C . PRO A 1 101 ? 5.641 3.627 -2.945 1 98.06 101 PRO A C 1
ATOM 852 O O . PRO A 1 101 ? 4.621 3.09 -2.5 1 98.06 101 PRO A O 1
ATOM 855 N N . THR A 1 102 ? 6.242 4.613 -2.32 1 98.56 102 THR A N 1
ATOM 856 C CA . THR A 1 102 ? 5.785 5.07 -1.013 1 98.56 102 THR A CA 1
ATOM 857 C C . THR A 1 102 ? 4.387 5.668 -1.107 1 98.56 102 THR A C 1
ATOM 859 O O . THR A 1 102 ? 3.545 5.434 -0.236 1 98.56 102 THR A O 1
ATOM 862 N N . ASN A 1 103 ? 4.137 6.461 -2.203 1 98.5 103 ASN A N 1
ATOM 863 C CA . ASN A 1 103 ? 2.812 7.047 -2.387 1 98.5 103 ASN A CA 1
ATOM 864 C C . ASN A 1 103 ? 1.744 5.973 -2.564 1 98.5 103 ASN A C 1
ATOM 866 O O . ASN A 1 103 ? 0.692 6.023 -1.926 1 98.5 103 ASN A O 1
ATOM 870 N N . VAL A 1 104 ? 2.07 4.938 -3.377 1 98.5 104 VAL A N 1
ATOM 871 C CA . VAL A 1 104 ? 1.126 3.852 -3.617 1 98.5 104 VAL A CA 1
ATOM 872 C C . VAL A 1 104 ? 0.867 3.094 -2.318 1 98.5 104 VAL A C 1
ATOM 874 O O . VAL A 1 104 ? -0.279 2.768 -2 1 98.5 104 VAL A O 1
ATOM 877 N N . MET A 1 105 ? 1.926 2.818 -1.58 1 98.44 105 MET A N 1
ATOM 878 C CA . MET A 1 105 ? 1.801 2.121 -0.302 1 98.44 105 MET A CA 1
ATOM 879 C C . MET A 1 105 ? 0.912 2.904 0.658 1 98.44 105 MET A C 1
ATOM 881 O O . MET A 1 105 ? -0.047 2.357 1.207 1 98.44 105 MET A O 1
ATOM 885 N N . TYR A 1 106 ? 1.204 4.18 0.831 1 98.75 106 TYR A N 1
ATOM 886 C CA . TYR A 1 106 ? 0.529 5.047 1.788 1 98.75 106 TYR A CA 1
ATOM 887 C C . TYR A 1 106 ? -0.953 5.18 1.457 1 98.75 106 TYR A C 1
ATOM 889 O O . TYR A 1 106 ? -1.811 4.875 2.289 1 98.75 106 TYR A O 1
ATOM 897 N N . THR A 1 107 ? -1.279 5.508 0.202 1 98.69 107 THR A N 1
ATOM 898 C CA . THR A 1 107 ? -2.664 5.754 -0.184 1 98.69 107 THR A CA 1
ATOM 899 C C . THR A 1 107 ? -3.465 4.453 -0.181 1 98.69 107 THR A C 1
ATOM 901 O O . THR A 1 107 ? -4.633 4.438 0.21 1 98.69 107 THR A O 1
ATOM 904 N N . SER A 1 108 ? -2.805 3.355 -0.598 1 98.69 108 SER A N 1
ATOM 905 C CA . SER A 1 108 ? -3.498 2.072 -0.582 1 98.69 108 SER A CA 1
ATOM 906 C C . SER A 1 108 ? -3.803 1.627 0.845 1 98.69 108 SER A C 1
ATOM 908 O O . SER A 1 108 ? -4.867 1.064 1.11 1 98.69 108 SER A O 1
ATOM 910 N N . TYR A 1 109 ? -2.885 1.878 1.746 1 98.69 109 TYR A N 1
ATOM 911 C CA . TYR A 1 109 ? -3.102 1.521 3.145 1 98.69 109 TYR A CA 1
ATOM 912 C C . TYR A 1 109 ? -4.258 2.314 3.736 1 98.69 109 TYR A C 1
ATOM 914 O O . TYR A 1 109 ? -5.141 1.749 4.387 1 98.69 109 TYR A O 1
ATOM 922 N N . LEU A 1 110 ? -4.27 3.619 3.475 1 98.81 110 LEU A N 1
ATOM 923 C CA . LEU A 1 110 ? -5.367 4.453 3.953 1 98.81 110 LEU A CA 1
ATOM 924 C C . LEU A 1 110 ? -6.707 3.932 3.447 1 98.81 110 LEU A C 1
ATOM 926 O O . LEU A 1 110 ? -7.656 3.789 4.223 1 98.81 110 LEU A O 1
ATOM 930 N N . SER A 1 111 ? -6.727 3.643 2.158 1 98.69 111 SER A N 1
ATOM 931 C CA . SER A 1 111 ? -7.957 3.162 1.534 1 98.69 111 SER A CA 1
ATOM 932 C C . SER A 1 111 ? -8.398 1.831 2.135 1 98.69 111 SER A C 1
ATOM 934 O O . SER A 1 111 ? -9.578 1.642 2.441 1 98.69 111 SER A O 1
ATOM 936 N N . THR A 1 112 ? -7.453 0.953 2.334 1 98.56 112 THR A N 1
ATOM 937 C CA . THR A 1 112 ? -7.758 -0.365 2.881 1 98.56 112 THR A CA 1
ATOM 938 C C . THR A 1 112 ? -8.383 -0.243 4.27 1 98.56 112 THR A C 1
ATOM 940 O O . THR A 1 112 ? -9.391 -0.889 4.562 1 98.56 112 THR A O 1
ATOM 943 N N . ILE A 1 113 ? -7.801 0.583 5.117 1 98.56 113 ILE A N 1
ATOM 944 C CA . ILE A 1 113 ? -8.312 0.748 6.473 1 98.56 113 ILE A CA 1
ATOM 945 C C . ILE A 1 113 ? -9.688 1.399 6.434 1 98.56 113 ILE A C 1
ATOM 947 O O . ILE A 1 113 ? -10.602 0.974 7.141 1 98.56 113 ILE A O 1
ATOM 951 N N . ALA A 1 114 ? -9.836 2.404 5.57 1 98.56 114 ALA A N 1
ATOM 952 C CA . ALA A 1 114 ? -11.109 3.104 5.465 1 98.56 114 ALA A CA 1
ATOM 953 C C . ALA A 1 114 ? -12.227 2.15 5.035 1 98.56 114 ALA A C 1
ATOM 955 O O . ALA A 1 114 ? -13.344 2.229 5.543 1 98.56 114 ALA A O 1
ATOM 956 N N . TYR A 1 115 ? -11.906 1.227 4.152 1 97.94 115 TYR A N 1
ATOM 957 C CA . TYR A 1 115 ? -12.906 0.305 3.635 1 97.94 115 TYR A CA 1
ATOM 958 C C . TYR A 1 115 ? -13.164 -0.832 4.617 1 97.94 115 TYR A C 1
ATOM 960 O O . TYR A 1 115 ? -14.312 -1.244 4.812 1 97.94 115 TYR A O 1
ATOM 968 N N . SER A 1 116 ? -12.117 -1.33 5.273 1 98 116 SER A N 1
ATOM 969 C CA . SER A 1 116 ? -12.211 -2.648 5.895 1 98 116 SER A CA 1
ATOM 970 C C . SER A 1 116 ? -12.359 -2.539 7.406 1 98 116 SER A C 1
ATOM 972 O O . SER A 1 116 ? -12.719 -3.514 8.07 1 98 116 SER A O 1
ATOM 974 N N . ARG A 1 117 ? -12.031 -1.38 7.965 1 98.12 117 ARG A N 1
ATOM 975 C CA . ARG A 1 117 ? -12.023 -1.253 9.422 1 98.12 117 ARG A CA 1
ATOM 976 C C . ARG A 1 117 ? -13.102 -0.285 9.891 1 98.12 117 ARG A C 1
ATOM 978 O O . ARG A 1 117 ? -13.641 0.487 9.102 1 98.12 117 ARG A O 1
ATOM 985 N N . PRO A 1 118 ? -13.469 -0.319 11.211 1 98.06 118 PRO A N 1
ATOM 986 C CA . PRO A 1 118 ? -14.477 0.603 11.734 1 98.06 118 PRO A CA 1
ATOM 987 C C . PRO A 1 118 ? -14.047 2.064 11.656 1 98.06 118 PRO A C 1
ATOM 989 O O . PRO A 1 118 ? -12.852 2.35 11.492 1 98.06 118 PRO A O 1
ATOM 992 N N . PHE A 1 119 ? -14.984 2.967 11.836 1 98.44 119 PHE A N 1
ATOM 993 C CA . PHE A 1 119 ? -14.82 4.41 11.68 1 98.44 119 PHE A CA 1
ATOM 994 C C . PHE A 1 119 ? -13.664 4.914 12.539 1 98.44 119 PHE A C 1
ATOM 996 O O . PHE A 1 119 ? -12.812 5.668 12.062 1 98.44 119 PHE A O 1
ATOM 1003 N N . HIS A 1 120 ? -13.555 4.434 13.805 1 98.38 120 HIS A N 1
ATOM 1004 C CA . HIS A 1 120 ? -12.555 4.977 14.727 1 98.38 120 HIS A CA 1
ATOM 1005 C C . HIS A 1 120 ? -11.141 4.629 14.273 1 98.38 120 HIS A C 1
ATOM 1007 O O . HIS A 1 120 ? -10.211 5.422 14.461 1 98.38 120 HIS A O 1
ATOM 1013 N N . GLU A 1 121 ? -10.953 3.473 13.602 1 98.44 121 GLU A N 1
ATOM 1014 C CA . GLU A 1 121 ? -9.648 3.102 13.07 1 98.44 121 GLU A CA 1
ATOM 1015 C C . GLU A 1 121 ? -9.32 3.902 11.812 1 98.44 121 GLU A C 1
ATOM 1017 O O . GLU A 1 121 ? -8.164 4.266 11.586 1 98.44 121 GLU A O 1
ATOM 1022 N N . GLY A 1 122 ? -10.398 4.176 11.039 1 98.62 122 GLY A N 1
ATOM 1023 C CA . GLY A 1 122 ? -10.227 5.043 9.883 1 98.62 122 GLY A CA 1
ATOM 1024 C C . GLY A 1 12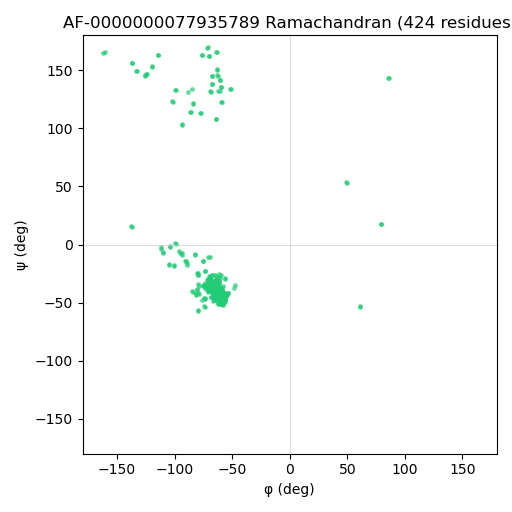2 ? -9.789 6.445 10.25 1 98.62 122 GLY A C 1
ATOM 1025 O O . GLY A 1 122 ? -8.922 7.02 9.602 1 98.62 122 GLY A O 1
ATOM 1026 N N . VAL A 1 123 ? -10.352 6.984 11.305 1 98.75 123 VAL A N 1
ATOM 1027 C CA . VAL A 1 123 ? -9.992 8.32 11.766 1 98.75 123 VAL A CA 1
ATOM 1028 C C . VAL A 1 123 ? -8.539 8.336 12.234 1 98.75 123 VAL A C 1
ATOM 1030 O O . VAL A 1 123 ? -7.793 9.273 11.938 1 98.75 123 VAL A O 1
ATOM 1033 N N . ALA A 1 124 ? -8.133 7.266 12.898 1 98.5 124 ALA A N 1
ATOM 1034 C CA . ALA A 1 124 ? -6.777 7.188 13.445 1 98.5 124 ALA A CA 1
ATOM 1035 C C . ALA A 1 124 ? -5.734 7.168 12.328 1 98.5 124 ALA A C 1
ATOM 1037 O O . ALA A 1 124 ? -4.656 7.746 12.469 1 98.5 124 ALA A O 1
ATOM 1038 N N . VAL A 1 125 ? -6.109 6.527 11.219 1 98.56 125 VAL A N 1
ATOM 1039 C CA . VAL A 1 125 ? -5.098 6.32 10.188 1 98.56 125 VAL A CA 1
ATOM 1040 C C . VAL A 1 125 ? -4.918 7.598 9.367 1 98.56 125 VAL A C 1
ATOM 1042 O O . VAL A 1 125 ? -3.838 7.855 8.836 1 98.56 125 VAL A O 1
ATOM 1045 N N . VAL A 1 126 ? -5.941 8.469 9.305 1 98.62 126 VAL A N 1
ATOM 1046 C CA . VAL A 1 126 ? -5.824 9.672 8.492 1 98.62 126 VAL A CA 1
ATOM 1047 C C . VAL A 1 126 ? -5.266 10.812 9.344 1 98.62 126 VAL A C 1
ATOM 1049 O O . VAL A 1 126 ? -4.781 11.812 8.805 1 98.62 126 VAL A O 1
ATOM 1052 N N . LEU A 1 127 ? -5.238 10.711 10.633 1 98.69 127 LEU A N 1
ATOM 1053 C CA . LEU A 1 127 ? -4.938 11.797 11.562 1 98.69 127 LEU A CA 1
ATOM 1054 C C . LEU A 1 127 ? -3.506 12.281 11.383 1 98.69 127 LEU A C 1
ATOM 1056 O O . LEU A 1 127 ? -3.238 13.484 11.484 1 98.69 127 LEU A O 1
ATOM 1060 N N . PRO A 1 128 ? -2.533 11.391 11.062 1 98.62 128 PRO A N 1
ATOM 1061 C CA . PRO A 1 128 ? -1.152 11.852 10.898 1 98.62 128 PRO A CA 1
ATOM 1062 C C . PRO A 1 128 ? -1.012 12.914 9.82 1 98.62 128 PRO A C 1
ATOM 1064 O O . PRO A 1 128 ? -0.257 13.875 9.984 1 98.62 128 PRO A O 1
ATOM 1067 N N . CYS A 1 129 ? -1.682 12.789 8.711 1 97.62 129 CYS A N 1
ATOM 1068 C CA . CYS A 1 129 ? -1.597 13.773 7.633 1 97.62 129 CYS A CA 1
ATOM 1069 C C . CYS A 1 129 ? -2.072 15.141 8.102 1 97.62 129 CYS A C 1
ATOM 1071 O O . CYS A 1 129 ? -1.591 16.172 7.625 1 97.62 129 CYS A O 1
ATOM 1073 N N . TYR A 1 130 ? -2.996 15.234 9.102 1 97.31 130 TYR A N 1
ATOM 1074 C CA . TYR A 1 130 ? -3.467 16.484 9.703 1 97.31 130 TYR A CA 1
ATOM 1075 C C . TYR A 1 130 ? -2.465 17 10.727 1 97.31 130 TYR A C 1
ATOM 1077 O O . TYR A 1 130 ? -1.935 18.109 10.57 1 97.31 130 TYR A O 1
ATOM 1085 N N . TRP A 1 131 ? -2.211 16.141 11.656 1 98.31 131 TRP A N 1
ATOM 1086 C CA . TRP A 1 131 ? -1.591 16.578 12.906 1 98.31 131 TRP A CA 1
ATOM 1087 C C . TRP A 1 131 ? -0.089 16.766 12.727 1 98.31 131 TRP A C 1
ATOM 1089 O O . TRP A 1 131 ? 0.474 17.75 13.203 1 98.31 131 TRP A O 1
ATOM 1099 N N . ILE A 1 132 ? 0.55 15.875 12.031 1 98.38 132 ILE A N 1
ATOM 1100 C CA . ILE A 1 132 ? 1.992 15.961 11.828 1 98.38 132 ILE A CA 1
ATOM 1101 C C . ILE A 1 132 ? 2.324 17.203 10.992 1 98.38 132 ILE A C 1
ATOM 1103 O O . ILE A 1 132 ? 3.287 17.906 11.281 1 98.38 132 ILE A O 1
ATOM 1107 N N . TYR A 1 133 ? 1.558 17.516 9.977 1 96.56 133 TYR A N 1
ATOM 1108 C CA . TYR A 1 133 ? 1.837 18.672 9.133 1 96.56 133 TYR A CA 1
ATOM 1109 C C . TYR A 1 133 ? 1.676 19.969 9.906 1 96.56 133 TYR A C 1
ATOM 1111 O O . TYR A 1 133 ? 2.443 20.906 9.711 1 96.56 133 TYR A O 1
ATOM 1119 N N . LEU A 1 134 ? 0.646 19.984 10.773 1 97 134 LEU A N 1
ATOM 1120 C CA . LEU A 1 134 ? 0.516 21.141 11.641 1 97 134 LEU A CA 1
ATOM 1121 C C . LEU A 1 134 ? 1.757 21.312 12.516 1 97 134 LEU A C 1
ATOM 1123 O O . LEU A 1 134 ? 2.336 22.406 12.578 1 97 134 LEU A O 1
ATOM 1127 N N . ARG A 1 135 ? 2.205 20.234 13.125 1 97.38 135 ARG A N 1
ATOM 1128 C CA . ARG A 1 135 ? 3.348 20.281 14.031 1 97.38 135 ARG A CA 1
ATOM 1129 C C . ARG A 1 135 ? 4.633 20.609 13.273 1 97.38 135 ARG A C 1
ATOM 1131 O O . ARG A 1 135 ? 5.496 21.312 13.797 1 97.38 135 ARG A O 1
ATOM 1138 N N . VAL A 1 136 ? 4.746 20.062 12.086 1 97.38 136 VAL A N 1
ATOM 1139 C CA . VAL A 1 136 ? 5.906 20.359 11.25 1 97.38 136 VAL A CA 1
ATOM 1140 C C . VAL A 1 136 ? 5.941 21.859 10.93 1 97.38 136 VAL A C 1
ATOM 1142 O O . VAL A 1 136 ? 6.996 22.484 11.016 1 97.38 136 VAL A O 1
ATOM 1145 N N . SER A 1 137 ? 4.809 22.422 10.562 1 95.12 137 SER A N 1
ATOM 1146 C CA . SER A 1 137 ? 4.766 23.844 10.211 1 95.12 137 SER A CA 1
ATOM 1147 C C . SER A 1 137 ? 5.133 24.719 11.406 1 95.12 137 SER A C 1
ATOM 1149 O O . SER A 1 137 ? 5.707 25.797 11.242 1 95.12 137 SER A O 1
ATOM 1151 N N . GLU A 1 138 ? 4.785 24.25 12.633 1 94.06 138 GLU A N 1
ATOM 1152 C CA . GLU A 1 138 ? 5.137 24.953 13.859 1 94.06 138 GLU A CA 1
ATOM 1153 C C . GLU A 1 138 ? 6.641 24.906 14.109 1 94.06 138 GLU A C 1
ATOM 1155 O O . GLU A 1 138 ? 7.219 25.844 14.672 1 94.06 138 GLU A O 1
ATOM 1160 N N . HIS A 1 139 ? 7.203 23.844 13.641 1 93.56 139 HIS A N 1
ATOM 1161 C CA . HIS A 1 139 ? 8.633 23.641 13.852 1 93.56 139 HIS A CA 1
ATOM 1162 C C . HIS A 1 139 ? 9.461 24.422 12.828 1 93.56 139 HIS A C 1
ATOM 1164 O O . HIS A 1 139 ? 10.516 24.969 13.156 1 93.56 139 HIS A O 1
ATOM 1170 N N . LEU A 1 140 ? 9.07 24.422 11.578 1 93.12 140 LEU A N 1
ATOM 1171 C CA . LEU A 1 140 ? 9.805 25.078 10.5 1 93.12 140 LEU A CA 1
ATOM 1172 C C . LEU A 1 140 ? 9.617 26.594 10.57 1 93.12 140 LEU A C 1
ATOM 1174 O O . LEU A 1 140 ? 10.531 27.359 10.234 1 93.12 140 LEU A O 1
ATOM 1178 N N . THR A 1 141 ? 8.508 27.141 10.938 1 88.31 141 THR A N 1
ATOM 1179 C CA . THR A 1 141 ? 8.086 28.531 11.141 1 88.31 141 THR A CA 1
ATOM 1180 C C . THR A 1 141 ? 8.195 29.312 9.844 1 88.31 141 THR A C 1
ATOM 1182 O O . THR A 1 141 ? 7.23 29.953 9.422 1 88.31 141 THR A O 1
ATOM 1185 N N . SER A 1 142 ? 9.398 29.281 9.234 1 90.88 142 SER A N 1
ATOM 1186 C CA . SER A 1 142 ? 9.586 29.984 7.969 1 90.88 142 SER A CA 1
ATOM 1187 C C . SER A 1 142 ? 10.812 29.453 7.223 1 90.88 142 SER A C 1
ATOM 1189 O O . SER A 1 142 ? 11.547 28.609 7.734 1 90.88 142 SER A O 1
ATOM 1191 N N . SER A 1 143 ? 10.844 29.859 5.902 1 93.62 143 SER A N 1
ATOM 1192 C CA . SER A 1 143 ? 12.016 29.594 5.062 1 93.62 143 SER A CA 1
ATOM 1193 C C . SER A 1 143 ? 12.422 30.844 4.289 1 93.62 143 SER A C 1
ATOM 1195 O O . SER A 1 143 ? 11.594 31.703 3.986 1 93.62 143 SER A O 1
ATOM 1197 N N . SER A 1 144 ? 13.789 30.938 4.016 1 93.38 144 SER A N 1
ATOM 1198 C CA . SER A 1 144 ? 14.281 32.062 3.227 1 93.38 144 SER A CA 1
ATOM 1199 C C . SER A 1 144 ? 13.906 31.906 1.756 1 93.38 144 SER A C 1
ATOM 1201 O O . SER A 1 144 ? 13.898 32.906 1.011 1 93.38 144 SER A O 1
ATOM 1203 N N . ASN A 1 145 ? 13.664 30.719 1.367 1 95.06 145 ASN A N 1
ATOM 1204 C CA . ASN A 1 145 ? 13.188 30.453 0.012 1 95.06 145 ASN A CA 1
ATOM 1205 C C . ASN A 1 145 ? 11.68 30.625 -0.097 1 95.06 145 ASN A C 1
ATOM 1207 O O . ASN A 1 145 ? 10.922 29.922 0.584 1 95.06 145 ASN A O 1
ATOM 1211 N N . PRO A 1 146 ? 11.219 31.5 -0.951 1 93 146 PRO A N 1
ATOM 1212 C CA . PRO A 1 146 ? 9.789 31.812 -1.028 1 93 146 PRO A CA 1
ATOM 1213 C C . PRO A 1 146 ? 8.938 30.594 -1.395 1 93 146 PRO A C 1
ATOM 1215 O O . PRO A 1 146 ? 7.785 30.5 -0.96 1 93 146 PRO A O 1
ATOM 1218 N N . LEU A 1 147 ? 9.461 29.703 -2.219 1 92.5 147 LEU A N 1
ATOM 1219 C CA . LEU A 1 147 ? 8.727 28.5 -2.582 1 92.5 147 LEU A CA 1
ATOM 1220 C C . LEU A 1 147 ? 8.43 27.656 -1.349 1 92.5 147 LEU A C 1
ATOM 1222 O O . LEU A 1 147 ? 7.305 27.188 -1.167 1 92.5 147 LEU A O 1
ATOM 1226 N N . TYR A 1 148 ? 9.43 27.484 -0.553 1 95.75 148 TYR A N 1
ATOM 1227 C CA . TYR A 1 148 ? 9.297 26.672 0.645 1 95.75 148 TYR A CA 1
ATOM 1228 C C . TYR A 1 148 ? 8.469 27.391 1.707 1 95.75 148 TYR A C 1
ATOM 1230 O O . TYR A 1 148 ? 7.699 26.75 2.432 1 95.75 148 TYR A O 1
ATOM 1238 N N . ASP A 1 149 ? 8.625 28.703 1.749 1 95.12 149 ASP A N 1
ATOM 1239 C CA . ASP A 1 149 ? 7.891 29.5 2.732 1 95.12 149 ASP A CA 1
ATOM 1240 C C . ASP A 1 149 ? 6.383 29.438 2.479 1 95.12 149 ASP A C 1
ATOM 1242 O O . ASP A 1 149 ? 5.594 29.391 3.422 1 95.12 149 ASP A O 1
ATOM 1246 N N . ARG A 1 150 ? 5.996 29.469 1.282 1 92.25 150 ARG A N 1
ATOM 1247 C CA . ARG A 1 150 ? 4.586 29.359 0.924 1 92.25 150 ARG A CA 1
ATOM 1248 C C . ARG A 1 150 ? 4 28.031 1.379 1 92.25 150 ARG A C 1
ATOM 1250 O O . ARG A 1 150 ? 2.865 27.969 1.854 1 92.25 150 ARG A O 1
ATOM 1257 N N . TRP A 1 151 ? 4.746 26.922 1.121 1 93.31 151 TRP A N 1
ATOM 1258 C CA . TRP A 1 151 ? 4.32 25.609 1.571 1 93.31 151 TRP A CA 1
ATOM 1259 C C . TRP A 1 151 ? 4.109 25.594 3.082 1 93.31 151 TRP A C 1
ATOM 1261 O O . TRP A 1 151 ? 3.076 25.109 3.564 1 93.31 151 TRP A O 1
ATOM 1271 N N . ILE A 1 152 ? 5.082 26.156 3.875 1 93.75 152 ILE A N 1
ATOM 1272 C CA . ILE A 1 152 ? 5.027 26.156 5.332 1 93.75 152 ILE A CA 1
ATOM 1273 C C . ILE A 1 152 ? 3.797 26.938 5.801 1 93.75 152 ILE A C 1
ATOM 1275 O O . ILE A 1 152 ? 3.049 26.469 6.66 1 93.75 152 ILE A O 1
ATOM 1279 N N . LYS A 1 153 ? 3.516 28.031 5.227 1 91.94 153 LYS A N 1
ATOM 1280 C CA . LYS A 1 153 ? 2.434 28.922 5.637 1 91.94 153 LYS A CA 1
ATOM 1281 C C . LYS A 1 153 ? 1.071 28.297 5.355 1 91.94 153 LYS A C 1
ATOM 1283 O O . LYS A 1 153 ? 0.087 28.609 6.027 1 91.94 153 LYS A O 1
ATOM 1288 N N . ASN A 1 154 ? 1.06 27.438 4.344 1 89.81 154 ASN A N 1
ATOM 1289 C CA . ASN A 1 154 ? -0.181 26.75 4.023 1 89.81 154 ASN A CA 1
ATOM 1290 C C . ASN A 1 154 ? -0.666 25.891 5.195 1 89.81 154 ASN A C 1
ATOM 1292 O O . ASN A 1 154 ? -1.87 25.688 5.363 1 89.81 154 ASN A O 1
ATOM 1296 N N . TYR A 1 155 ? 0.233 25.438 6.078 1 91.25 155 TYR A N 1
ATOM 1297 C CA . TYR A 1 155 ? -0.128 24.516 7.145 1 91.25 155 TYR A CA 1
ATOM 1298 C C . TYR A 1 155 ? -0.07 25.203 8.508 1 91.25 155 TYR A C 1
ATOM 1300 O O . TYR A 1 155 ? -0.427 24.609 9.523 1 91.25 155 TYR A O 1
ATOM 1308 N N . SER A 1 156 ? 0.4 26.406 8.539 1 89.81 156 SER A N 1
ATOM 1309 C CA . SER A 1 156 ? 0.486 27.156 9.797 1 89.81 156 SER A CA 1
ATOM 1310 C C . SER A 1 156 ? -0.684 28.125 9.945 1 89.81 156 SER A C 1
ATOM 1312 O O . SER A 1 156 ? -0.775 28.844 10.938 1 89.81 156 SER A O 1
ATOM 1314 N N . GLY A 1 157 ? -1.582 28.219 9.078 1 86.94 157 GLY A N 1
ATOM 1315 C CA . GLY A 1 157 ? -2.715 29.125 9.125 1 86.94 157 GLY A CA 1
ATOM 1316 C C . GLY A 1 157 ? -3.801 28.688 10.086 1 86.94 157 GLY A C 1
ATOM 1317 O O . GLY A 1 157 ? -3.869 27.516 10.453 1 86.94 157 GLY A O 1
ATOM 1318 N N . LYS A 1 158 ? -4.641 29.594 10.414 1 92.75 158 LYS A N 1
ATOM 1319 C CA . LYS A 1 158 ? -5.699 29.344 11.391 1 92.75 158 LYS A CA 1
ATOM 1320 C C . LYS A 1 158 ? -6.723 28.344 10.859 1 92.75 158 LYS A C 1
ATOM 1322 O O . LYS A 1 158 ? -7.266 27.547 11.617 1 92.75 158 LYS A O 1
ATOM 1327 N N . ASP A 1 159 ? -6.961 28.453 9.602 1 90.94 159 ASP A N 1
ATOM 1328 C CA . ASP A 1 159 ? -7.949 27.562 9.008 1 90.94 159 ASP A CA 1
ATOM 1329 C C . ASP A 1 159 ? -7.488 26.109 9.078 1 90.94 159 ASP A C 1
ATOM 1331 O O . ASP A 1 159 ? -8.273 25.219 9.406 1 90.94 159 ASP A O 1
ATOM 1335 N N . TYR A 1 160 ? -6.234 25.906 8.734 1 92.94 160 TYR A N 1
ATOM 1336 C CA . TYR A 1 160 ? -5.703 24.547 8.805 1 92.94 160 TYR A CA 1
ATOM 1337 C C . TYR A 1 160 ? -5.719 24.031 10.234 1 92.94 160 TYR A C 1
ATOM 1339 O O . TYR A 1 160 ? -6.133 22.891 10.484 1 92.94 160 TYR A O 1
ATOM 1347 N N . GLU A 1 161 ? -5.316 24.828 11.148 1 95.94 161 GLU A N 1
ATOM 1348 C CA . GLU A 1 161 ? -5.309 24.453 12.562 1 95.94 161 GLU A CA 1
ATOM 1349 C C . GLU A 1 161 ? -6.707 24.078 13.047 1 95.94 161 GLU A C 1
ATOM 1351 O O . GLU A 1 161 ? -6.871 23.141 13.812 1 95.94 161 GLU A O 1
ATOM 1356 N N . ALA A 1 162 ? -7.668 24.844 12.664 1 96.56 162 ALA A N 1
ATOM 1357 C CA . ALA A 1 162 ? -9.055 24.562 13.039 1 96.56 162 ALA A CA 1
ATOM 1358 C C . ALA A 1 162 ? -9.484 23.203 12.539 1 96.56 162 ALA A C 1
ATOM 1360 O O . ALA A 1 162 ? -10.203 22.469 13.234 1 96.56 162 ALA A O 1
ATOM 1361 N N . GLY A 1 163 ? -9.109 22.859 11.25 1 95.75 163 GLY A N 1
ATOM 1362 C CA . GLY A 1 163 ? -9.406 21.547 10.711 1 95.75 163 GLY A CA 1
ATOM 1363 C C . GLY A 1 163 ? -8.797 20.406 11.516 1 95.75 163 GLY A C 1
ATOM 1364 O O . GLY A 1 163 ? -9.461 19.406 11.797 1 95.75 163 GLY A O 1
ATOM 1365 N N . VAL A 1 164 ? -7.535 20.594 11.93 1 97.56 164 VAL A N 1
ATOM 1366 C CA . VAL A 1 164 ? -6.855 19.594 12.75 1 97.56 164 VAL A CA 1
ATOM 1367 C C . VAL A 1 164 ? -7.586 19.438 14.078 1 97.56 164 VAL A C 1
ATOM 1369 O O . VAL A 1 164 ? -7.828 18.312 14.531 1 97.56 164 VAL A O 1
ATOM 1372 N N . LYS A 1 165 ? -7.957 20.531 14.703 1 98 165 LYS A N 1
ATOM 1373 C CA . LYS A 1 165 ? -8.633 20.516 16 1 98 165 LYS A CA 1
ATOM 1374 C C . LYS A 1 165 ? -9.977 19.797 15.914 1 98 165 LYS A C 1
ATOM 1376 O O . LYS A 1 165 ? -10.391 19.125 16.859 1 98 165 LYS A O 1
ATOM 1381 N N . GLN A 1 166 ? -10.672 19.984 14.805 1 98 166 GLN A N 1
ATOM 1382 C CA . GLN A 1 166 ? -11.945 19.297 14.609 1 98 166 GLN A CA 1
ATOM 1383 C C . GLN A 1 166 ? -11.758 17.781 14.633 1 98 166 GLN A C 1
ATOM 1385 O O . GLN A 1 166 ? -12.531 17.062 15.273 1 98 166 GLN A O 1
ATOM 1390 N N . VAL A 1 167 ? -10.773 17.281 13.93 1 98.31 167 VAL A N 1
ATOM 1391 C CA . VAL A 1 167 ? -10.531 15.844 13.883 1 98.31 167 VAL A CA 1
ATOM 1392 C C . VAL A 1 167 ? -10.086 15.352 15.25 1 98.31 167 VAL A C 1
ATOM 1394 O O . VAL A 1 167 ? -10.5 14.273 15.695 1 98.31 167 VAL A O 1
ATOM 1397 N N . LEU A 1 168 ? -9.219 16.109 15.945 1 98.62 168 LEU A N 1
ATOM 1398 C CA . LEU A 1 168 ? -8.781 15.742 17.297 1 98.62 168 LEU A CA 1
ATOM 1399 C C . LEU A 1 168 ? -9.961 15.68 18.25 1 98.62 168 LEU A C 1
ATOM 1401 O O . LEU A 1 168 ? -9.984 14.844 19.156 1 98.62 168 LEU A O 1
ATOM 1405 N N . GLN A 1 169 ? -10.867 16.594 18.062 1 98.19 169 GLN A N 1
ATOM 1406 C CA . GLN A 1 169 ? -12.07 16.578 18.891 1 98.19 169 GLN A CA 1
ATOM 1407 C C . GLN A 1 169 ? -12.891 15.312 18.641 1 98.19 169 GLN A C 1
ATOM 1409 O O . GLN A 1 169 ? -13.438 14.727 19.578 1 98.19 169 GLN A O 1
ATOM 1414 N N . ILE A 1 170 ? -13.016 14.953 17.391 1 98.31 170 ILE A N 1
ATOM 1415 C CA . ILE A 1 170 ? -13.695 13.711 17.062 1 98.31 170 ILE A CA 1
ATOM 1416 C C . ILE A 1 170 ? -13.031 12.547 17.781 1 98.31 170 ILE A C 1
ATOM 1418 O O . ILE A 1 170 ? -13.695 11.758 18.453 1 98.31 170 ILE A O 1
ATOM 1422 N N . VAL A 1 171 ? -11.711 12.445 17.719 1 98.38 171 VAL A N 1
ATOM 1423 C CA . VAL A 1 171 ? -10.953 11.375 18.359 1 98.38 171 VAL A CA 1
ATOM 1424 C C . VAL A 1 171 ? -11.227 11.375 19.875 1 98.38 171 VAL A C 1
ATOM 1426 O O . VAL A 1 171 ? -11.477 10.328 20.469 1 98.38 171 VAL A O 1
ATOM 1429 N N . SER A 1 172 ? -11.242 12.539 20.469 1 98 172 SER A N 1
ATOM 1430 C CA . SER A 1 172 ? -11.438 12.68 21.906 1 98 172 SER A CA 1
ATOM 1431 C C . SER A 1 172 ? -12.82 12.203 22.328 1 98 172 SER A C 1
ATOM 1433 O O . SER A 1 172 ? -13.008 11.766 23.469 1 98 172 SER A O 1
ATOM 1435 N N . ASN A 1 173 ? -13.75 12.289 21.3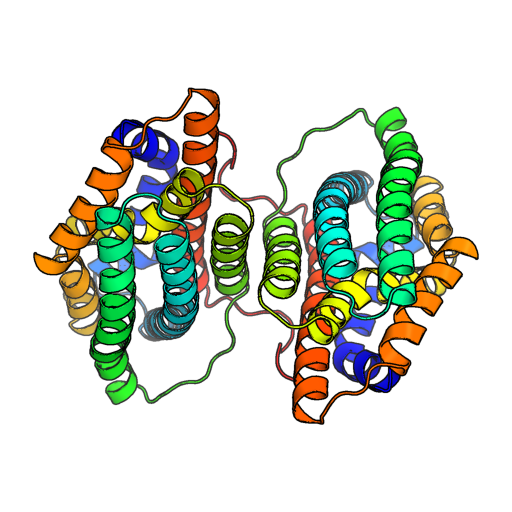75 1 97.38 173 ASN A N 1
ATOM 1436 C CA . ASN A 1 173 ? -15.133 11.969 21.719 1 97.38 173 ASN A CA 1
ATOM 1437 C C . ASN A 1 173 ? -15.453 10.508 21.422 1 97.38 173 ASN A C 1
ATOM 1439 O O . ASN A 1 173 ? -16.531 10.023 21.766 1 97.38 173 ASN A O 1
ATOM 1443 N N . LEU A 1 174 ? -14.555 9.828 20.797 1 96.62 174 LEU A N 1
ATOM 1444 C CA . LEU A 1 174 ? -14.797 8.422 20.469 1 96.62 174 LEU A CA 1
ATOM 1445 C C . LEU A 1 174 ? -14.805 7.57 21.734 1 96.62 174 LEU A C 1
ATOM 1447 O O . LEU A 1 174 ? -13.953 7.742 22.609 1 96.62 174 LEU A O 1
ATOM 1451 N N . LYS A 1 175 ? -15.82 6.734 21.859 1 95.25 175 LYS A N 1
ATOM 1452 C CA . LYS A 1 175 ? -15.883 5.73 22.922 1 95.25 175 LYS A CA 1
ATOM 1453 C C . LYS A 1 175 ? -15.328 4.391 22.438 1 95.25 175 LYS A C 1
ATOM 1455 O O . LYS A 1 175 ? -15.992 3.68 21.672 1 95.25 175 LYS A O 1
ATOM 1460 N N . THR A 1 176 ? -14.094 4.102 22.875 1 96.31 176 THR A N 1
ATOM 1461 C CA . THR A 1 176 ? -13.398 2.92 22.375 1 96.31 176 THR A CA 1
ATOM 1462 C C . THR A 1 176 ? -12.93 2.041 23.531 1 96.31 176 THR A C 1
ATOM 1464 O O . THR A 1 176 ? -12.648 2.541 24.625 1 96.31 176 THR A O 1
ATOM 1467 N N . SER A 1 177 ? -12.938 0.759 23.359 1 97.25 177 SER A N 1
ATOM 1468 C CA . SER A 1 177 ? -12.32 -0.184 24.297 1 97.25 177 SER A CA 1
ATOM 1469 C C . SER A 1 177 ? -10.805 -0.11 24.234 1 97.25 177 SER A C 1
ATOM 1471 O O . SER A 1 177 ? -10.242 0.548 23.359 1 97.25 177 SER A O 1
ATOM 1473 N N . GLU A 1 178 ? -10.148 -0.756 25.156 1 95.88 178 GLU A N 1
ATOM 1474 C CA . GLU A 1 178 ? -8.688 -0.782 25.188 1 95.88 178 GLU A CA 1
ATOM 1475 C C . GLU A 1 178 ? -8.125 -1.412 23.922 1 95.88 178 GLU A C 1
ATOM 1477 O O . GLU A 1 178 ? -7.129 -0.933 23.375 1 95.88 178 GLU A O 1
ATOM 1482 N N . ASP A 1 179 ? -8.766 -2.441 23.531 1 96.62 179 ASP A N 1
ATOM 1483 C CA . ASP A 1 179 ? -8.328 -3.129 22.328 1 96.62 179 ASP A CA 1
ATOM 1484 C C . ASP A 1 179 ? -8.492 -2.24 21.094 1 96.62 179 ASP A C 1
ATOM 1486 O O . ASP A 1 179 ? -7.637 -2.236 20.203 1 96.62 179 ASP A O 1
ATOM 1490 N N . GLU A 1 180 ? -9.555 -1.522 21.047 1 97.12 180 GLU A N 1
ATOM 1491 C CA . GLU A 1 180 ? -9.797 -0.597 19.953 1 97.12 180 GLU A CA 1
ATOM 1492 C C . GLU A 1 180 ? -8.773 0.538 19.953 1 97.12 180 GLU A C 1
ATOM 1494 O O . GLU A 1 180 ? -8.297 0.956 18.891 1 97.12 180 GLU A O 1
ATOM 1499 N N . GLU A 1 181 ? -8.453 0.994 21.141 1 96.81 181 GLU A N 1
ATOM 1500 C CA . GLU A 1 181 ? -7.445 2.045 21.25 1 96.81 181 GLU A CA 1
ATOM 1501 C C . GLU A 1 181 ? -6.086 1.566 20.75 1 96.81 181 GLU A C 1
ATOM 1503 O O . GLU A 1 181 ? -5.371 2.312 20.078 1 96.81 181 GLU A O 1
ATOM 1508 N N . ARG A 1 182 ? -5.781 0.387 21.062 1 96.44 182 ARG A N 1
ATOM 1509 C CA . ARG A 1 182 ? -4.516 -0.183 20.609 1 96.44 182 ARG A CA 1
ATOM 1510 C C . ARG A 1 182 ? -4.457 -0.253 19.094 1 96.44 182 ARG A C 1
ATOM 1512 O O . ARG A 1 182 ? -3.42 0.04 18.484 1 96.44 182 ARG A O 1
ATOM 1519 N N . ARG A 1 183 ? -5.566 -0.633 18.516 1 97.25 183 ARG A N 1
ATOM 1520 C CA . ARG A 1 183 ? -5.625 -0.696 17.062 1 97.25 183 ARG A CA 1
ATOM 1521 C C . ARG A 1 183 ? -5.531 0.698 16.453 1 97.25 183 ARG A C 1
ATOM 1523 O O . ARG A 1 183 ? -4.871 0.889 15.43 1 97.25 183 ARG A O 1
ATOM 1530 N N . MET A 1 184 ? -6.164 1.603 17.094 1 98 184 MET A N 1
ATOM 1531 C CA . MET A 1 184 ? -6.074 2.986 16.625 1 98 184 MET A CA 1
ATOM 1532 C C . MET A 1 184 ? -4.637 3.492 16.703 1 98 184 MET A C 1
ATOM 1534 O O . MET A 1 184 ? -4.164 4.152 15.781 1 98 184 MET A O 1
ATOM 1538 N N . MET A 1 185 ? -3.969 3.154 17.781 1 97.88 185 MET A N 1
ATOM 1539 C CA . MET A 1 185 ? -2.578 3.564 17.938 1 97.88 185 MET A CA 1
ATOM 1540 C C . MET A 1 185 ? -1.697 2.947 16.859 1 97.88 185 MET A C 1
ATOM 1542 O O . MET A 1 185 ? -0.805 3.611 16.328 1 97.88 185 MET A O 1
ATOM 1546 N N . LYS A 1 186 ? -1.959 1.731 16.547 1 97.5 186 LYS A N 1
ATOM 1547 C CA . LYS A 1 186 ? -1.205 1.054 15.492 1 97.5 186 LYS A CA 1
ATOM 1548 C C . LYS A 1 186 ? -1.379 1.758 14.148 1 97.5 186 LYS A C 1
ATOM 1550 O O . LYS A 1 186 ? -0.404 1.984 13.43 1 97.5 186 LYS A O 1
ATOM 1555 N N . HIS A 1 187 ? -2.615 2.092 13.844 1 98.19 187 HIS A N 1
ATOM 1556 C CA . HIS A 1 187 ? -2.891 2.74 12.57 1 98.19 187 HIS A CA 1
ATOM 1557 C C . HIS A 1 187 ? -2.32 4.156 12.539 1 98.19 187 HIS A C 1
ATOM 1559 O O . HIS A 1 187 ? -1.788 4.59 11.508 1 98.19 187 HIS A O 1
ATOM 1565 N N . PHE A 1 188 ? -2.404 4.887 13.672 1 98.56 188 PHE A N 1
ATOM 1566 C CA . PHE A 1 188 ? -1.812 6.215 13.758 1 98.56 188 PHE A CA 1
ATOM 1567 C C . PHE A 1 188 ? -0.303 6.152 13.562 1 98.56 188 PHE A C 1
ATOM 1569 O O . PHE A 1 188 ? 0.262 6.941 12.805 1 98.56 188 PHE A O 1
ATOM 1576 N N . ARG A 1 189 ? 0.303 5.203 14.211 1 98.5 189 ARG A N 1
ATOM 1577 C CA . ARG A 1 189 ? 1.749 5.039 14.102 1 98.5 189 ARG A CA 1
ATOM 1578 C C . ARG A 1 189 ? 2.154 4.676 12.68 1 98.5 189 ARG A C 1
ATOM 1580 O O . ARG A 1 189 ? 3.092 5.262 12.125 1 98.5 189 ARG A O 1
ATOM 1587 N N . THR A 1 190 ? 1.463 3.725 12.078 1 98.5 190 THR A N 1
ATOM 1588 C CA . THR A 1 190 ? 1.768 3.326 10.711 1 98.5 190 THR A CA 1
ATOM 1589 C C . THR A 1 190 ? 1.635 4.512 9.758 1 98.5 190 THR A C 1
ATOM 1591 O O . THR A 1 190 ? 2.51 4.746 8.922 1 98.5 190 THR A O 1
ATOM 1594 N N . GLY A 1 191 ? 0.528 5.25 9.938 1 98.5 191 GLY A N 1
ATOM 1595 C CA . GLY A 1 191 ? 0.37 6.465 9.148 1 98.5 191 GLY A CA 1
ATOM 1596 C C . GLY A 1 191 ? 1.496 7.461 9.352 1 98.5 191 GLY A C 1
ATOM 1597 O O . GLY A 1 191 ? 1.946 8.102 8.398 1 98.5 191 GLY A O 1
ATOM 1598 N N . SER A 1 192 ? 1.957 7.582 10.586 1 98.75 192 SER A N 1
ATOM 1599 C CA . SER A 1 192 ? 3.062 8.477 10.898 1 98.75 192 SER A CA 1
ATOM 1600 C C . SER A 1 192 ? 4.352 8.023 10.219 1 98.75 192 SER A C 1
ATOM 1602 O O . SER A 1 192 ? 5.121 8.852 9.727 1 98.75 192 SER A O 1
ATOM 1604 N N . ILE A 1 193 ? 4.566 6.762 10.203 1 98.75 193 ILE A N 1
ATOM 1605 C CA . ILE A 1 193 ? 5.734 6.199 9.539 1 98.75 193 ILE A CA 1
ATOM 1606 C C . ILE A 1 193 ? 5.672 6.492 8.047 1 98.75 193 ILE A C 1
ATOM 1608 O O . ILE A 1 193 ? 6.684 6.848 7.434 1 98.75 193 ILE A O 1
ATOM 1612 N N . PHE A 1 194 ? 4.492 6.359 7.469 1 98.81 194 PHE A N 1
ATOM 1613 C CA . PHE A 1 194 ? 4.336 6.656 6.051 1 98.81 194 PHE A CA 1
ATOM 1614 C C . PHE A 1 194 ? 4.602 8.133 5.77 1 98.81 194 PHE A C 1
ATOM 1616 O O . PHE A 1 194 ? 5.121 8.484 4.711 1 98.81 194 PHE A O 1
ATOM 1623 N N . GLU A 1 195 ? 4.25 9.031 6.742 1 98.69 195 GLU A N 1
ATOM 1624 C CA . GLU A 1 195 ? 4.582 10.445 6.59 1 98.69 195 GLU A CA 1
ATOM 1625 C C . GLU A 1 195 ? 6.09 10.656 6.492 1 98.69 195 GLU A C 1
ATOM 1627 O O . GLU A 1 195 ? 6.57 11.367 5.605 1 98.69 195 GLU A O 1
ATOM 1632 N N . PHE A 1 196 ? 6.812 10.023 7.375 1 98.75 196 PHE A N 1
ATOM 1633 C CA . PHE A 1 196 ? 8.266 10.078 7.305 1 98.75 196 PHE A CA 1
ATOM 1634 C C . PHE A 1 196 ? 8.766 9.586 5.953 1 98.75 196 PHE A C 1
ATOM 1636 O O . PHE A 1 196 ? 9.602 10.234 5.316 1 98.75 196 PHE A O 1
ATOM 1643 N N . MET A 1 197 ? 8.227 8.422 5.547 1 98.75 197 MET A N 1
ATOM 1644 C CA . MET A 1 197 ? 8.672 7.793 4.305 1 98.75 197 MET A CA 1
ATOM 1645 C C . MET A 1 197 ? 8.344 8.68 3.105 1 98.75 197 MET A C 1
ATOM 1647 O O . MET A 1 197 ? 9.062 8.656 2.105 1 98.75 197 MET A O 1
ATOM 1651 N N . PHE A 1 198 ? 7.273 9.438 3.219 1 98.56 198 PHE A N 1
ATOM 1652 C CA . PHE A 1 198 ? 6.852 10.305 2.129 1 98.56 198 PHE A CA 1
ATOM 1653 C C . PHE A 1 198 ? 7.891 11.391 1.872 1 98.56 198 PHE A C 1
ATOM 1655 O O . PHE A 1 198 ? 8.297 11.609 0.729 1 98.56 198 PHE A O 1
ATOM 1662 N N . TRP A 1 199 ? 8.414 12.039 2.918 1 98.44 199 TRP A N 1
ATOM 1663 C CA . TRP A 1 199 ? 9.484 13.023 2.779 1 98.44 199 TRP A CA 1
ATOM 1664 C C . TRP A 1 199 ? 10.781 12.359 2.348 1 98.44 199 TRP A C 1
ATOM 1666 O O . TRP A 1 199 ? 11.516 12.898 1.514 1 98.44 199 TRP A O 1
ATOM 1676 N N . ASP A 1 200 ? 11.055 11.211 2.898 1 98.62 200 ASP A N 1
ATOM 1677 C CA . ASP A 1 200 ? 12.266 10.484 2.551 1 98.62 200 ASP A CA 1
ATOM 1678 C C . ASP A 1 200 ? 12.266 10.086 1.075 1 98.62 200 ASP A C 1
ATOM 1680 O O . ASP A 1 200 ? 13.297 10.18 0.401 1 98.62 200 ASP A O 1
ATOM 1684 N N . SER A 1 201 ? 11.102 9.625 0.611 1 98.31 201 SER A N 1
ATOM 1685 C CA . SER A 1 201 ? 10.961 9.227 -0.786 1 98.31 201 SER A CA 1
ATOM 1686 C C . SER A 1 201 ? 11.172 10.414 -1.722 1 98.31 201 SER A C 1
ATOM 1688 O O . SER A 1 201 ? 11.719 10.266 -2.814 1 98.31 201 SER A O 1
ATOM 1690 N N . ALA A 1 202 ? 10.688 11.555 -1.308 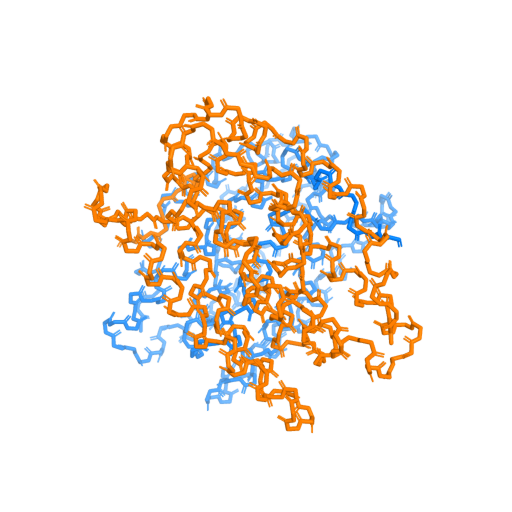1 98 202 ALA A N 1
ATOM 1691 C CA . ALA A 1 202 ? 10.875 12.766 -2.107 1 98 202 ALA A CA 1
ATOM 1692 C C . ALA A 1 202 ? 12.352 13.164 -2.148 1 98 202 ALA A C 1
ATOM 1694 O O . ALA A 1 202 ? 12.867 13.555 -3.201 1 98 202 ALA A O 1
ATOM 1695 N N . TYR A 1 203 ? 13.016 13.062 -1.003 1 98.56 203 TYR A N 1
ATOM 1696 C CA . TYR A 1 203 ? 14.43 13.414 -0.936 1 98.56 203 TYR A CA 1
ATOM 1697 C C . TYR A 1 203 ? 15.258 12.516 -1.848 1 98.56 203 TYR A C 1
ATOM 1699 O O . TYR A 1 203 ? 16.25 12.953 -2.438 1 98.56 203 TYR A O 1
ATOM 1707 N N . LYS A 1 204 ? 14.836 11.328 -2.021 1 98.12 204 LYS A N 1
ATOM 1708 C CA . LYS A 1 204 ? 15.539 10.344 -2.846 1 98.12 204 LYS A CA 1
ATOM 1709 C C . LYS A 1 204 ? 14.953 10.297 -4.254 1 98.12 204 LYS A C 1
ATOM 1711 O O . LYS A 1 204 ? 15.461 9.578 -5.117 1 98.12 204 LYS A O 1
ATOM 1716 N N . MET A 1 205 ? 13.852 11.039 -4.469 1 97.5 205 MET A N 1
ATOM 1717 C CA . MET A 1 205 ? 13.102 11.023 -5.723 1 97.5 205 MET A CA 1
ATOM 1718 C C . MET A 1 205 ? 12.812 9.594 -6.164 1 97.5 205 MET A C 1
ATOM 1720 O O . MET A 1 205 ? 13.109 9.219 -7.301 1 97.5 205 MET A O 1
ATOM 1724 N N . GLU A 1 206 ? 12.234 8.859 -5.281 1 97.62 206 GLU A N 1
ATOM 1725 C CA . GLU A 1 206 ? 11.945 7.434 -5.41 1 97.62 206 GLU A CA 1
ATOM 1726 C C . GLU A 1 206 ? 11.039 7.164 -6.609 1 97.62 206 GLU A C 1
ATOM 1728 O O . GLU A 1 206 ? 10.086 7.898 -6.852 1 97.62 206 GLU A O 1
ATOM 1733 N N . LYS A 1 207 ? 11.367 6.133 -7.402 1 96.5 207 LYS A N 1
ATOM 1734 C CA . LYS A 1 207 ? 10.539 5.676 -8.516 1 96.5 207 LYS A CA 1
ATOM 1735 C C . LYS A 1 207 ? 10.461 4.152 -8.547 1 96.5 207 LYS A C 1
ATOM 1737 O O . LYS A 1 207 ? 11.32 3.469 -7.98 1 96.5 207 LYS A O 1
ATOM 1742 N N . PHE A 1 208 ? 9.43 3.615 -9.141 1 96.75 208 PHE A N 1
ATOM 1743 C CA . PHE A 1 208 ? 9.398 2.188 -9.43 1 96.75 208 PHE A CA 1
ATOM 1744 C C . PHE A 1 208 ? 10.516 1.807 -10.406 1 96.75 208 PHE A C 1
ATOM 1746 O O . PHE A 1 208 ? 10.922 2.619 -11.234 1 96.75 208 PHE A O 1
ATOM 1753 N N . MET A 1 209 ? 10.906 0.573 -10.211 1 95.06 209 MET A N 1
ATOM 1754 C CA . MET A 1 209 ? 11.906 0.059 -11.141 1 95.06 209 MET A CA 1
ATOM 1755 C C . MET A 1 209 ? 11.328 -0.079 -12.547 1 95.06 209 MET A C 1
ATOM 1757 O O . MET A 1 209 ? 12.078 -0.101 -13.523 1 95.06 209 MET A O 1
ATOM 1761 N N . PHE A 1 210 ? 9.977 -0.258 -12.664 1 96.19 210 PHE A N 1
ATOM 1762 C CA . PHE A 1 210 ? 9.266 -0.388 -13.93 1 96.19 210 PHE A CA 1
ATOM 1763 C C . PHE A 1 210 ? 8.242 0.728 -14.086 1 96.19 210 PHE A C 1
ATOM 1765 O O . PHE A 1 210 ? 7.723 1.249 -13.094 1 96.19 210 PHE A O 1
ATOM 1772 N N . LYS A 1 211 ? 7.945 1.059 -15.352 1 94.31 211 LYS A N 1
ATOM 1773 C CA . LYS A 1 211 ? 6.816 1.949 -15.602 1 94.31 211 LYS A CA 1
ATOM 1774 C C . LYS A 1 211 ? 5.492 1.276 -15.242 1 94.31 211 LYS A C 1
ATOM 1776 O O . LYS A 1 211 ? 5.305 0.088 -15.508 1 94.31 211 LYS A O 1
ATOM 1781 N N . LEU A 1 212 ? 4.652 2.014 -14.625 1 93.31 212 LEU A N 1
ATOM 1782 C CA . LEU A 1 212 ? 3.342 1.481 -14.266 1 93.31 212 LEU A CA 1
ATOM 1783 C C . LEU A 1 212 ? 2.404 1.484 -15.469 1 93.31 212 LEU A C 1
ATOM 1785 O O . LEU A 1 212 ? 1.544 0.609 -15.594 1 93.31 212 LEU A O 1
ATOM 1789 N N . ASP A 1 213 ? 2.582 2.51 -16.266 1 85.5 213 ASP A N 1
ATOM 1790 C CA . ASP A 1 213 ? 1.692 2.658 -17.422 1 85.5 213 ASP A CA 1
ATOM 1791 C C . ASP A 1 213 ? 2.234 1.908 -18.625 1 85.5 213 ASP A C 1
ATOM 1793 O O . ASP A 1 213 ? 3.445 1.87 -18.859 1 85.5 213 ASP A O 1
ATOM 1797 N N . VAL A 1 214 ? 1.275 1.113 -19.234 1 76.81 214 VAL A N 1
ATOM 1798 C CA . VAL A 1 214 ? 1.657 0.395 -20.453 1 76.81 214 VAL A CA 1
ATOM 1799 C C . VAL A 1 214 ? 1.155 1.151 -21.688 1 76.81 214 VAL A C 1
ATOM 1801 O O . VAL A 1 214 ? 0.146 1.857 -21.609 1 76.81 214 VAL A O 1
ATOM 1804 N N . MET B 1 1 ? -12.039 -10.711 -22.594 1 89.38 1 MET B N 1
ATOM 1805 C CA . MET B 1 1 ? -10.672 -10.219 -22.5 1 89.38 1 MET B CA 1
ATOM 1806 C C . MET B 1 1 ? -9.672 -11.336 -22.766 1 89.38 1 MET B C 1
ATOM 1808 O O . MET B 1 1 ? -9.766 -12.414 -22.172 1 89.38 1 MET B O 1
ATOM 1812 N N . ASP B 1 2 ? -8.695 -11.133 -23.703 1 93.88 2 ASP B N 1
ATOM 1813 C CA . ASP B 1 2 ? -7.645 -12.102 -24.016 1 93.88 2 ASP B CA 1
ATOM 1814 C C . ASP B 1 2 ? -6.551 -12.078 -22.938 1 93.88 2 ASP B C 1
ATOM 1816 O O . ASP B 1 2 ? -5.805 -11.102 -22.828 1 93.88 2 ASP B O 1
ATOM 1820 N N . PRO B 1 3 ? -6.391 -13.148 -22.156 1 97 3 PRO B N 1
ATOM 1821 C CA . PRO B 1 3 ? -5.363 -13.18 -21.109 1 97 3 PRO B CA 1
ATOM 1822 C C . PRO B 1 3 ? -3.963 -12.914 -21.656 1 97 3 PRO B C 1
ATOM 1824 O O . PRO B 1 3 ? -3.109 -12.375 -20.938 1 97 3 PRO B O 1
ATOM 1827 N N . GLU B 1 4 ? -3.707 -13.258 -22.859 1 95.81 4 GLU B N 1
ATOM 1828 C CA . GLU B 1 4 ? -2.389 -13.047 -23.453 1 95.81 4 GLU B CA 1
ATOM 1829 C C . GLU B 1 4 ? -2.041 -11.562 -23.531 1 95.81 4 GLU B C 1
ATOM 1831 O O . GLU B 1 4 ? -0.869 -11.188 -23.453 1 95.81 4 GLU B O 1
ATOM 1836 N N . LYS B 1 5 ? -3.041 -10.797 -23.719 1 95.75 5 LYS B N 1
ATOM 1837 C CA . LYS B 1 5 ? -2.816 -9.352 -23.703 1 95.75 5 LYS B CA 1
ATOM 1838 C C . LYS B 1 5 ? -2.297 -8.898 -22.328 1 95.75 5 LYS B C 1
ATOM 1840 O O . LYS B 1 5 ? -1.424 -8.031 -22.25 1 95.75 5 LYS B O 1
ATOM 1845 N N . LEU B 1 6 ? -2.871 -9.453 -21.297 1 97.44 6 LEU B N 1
ATOM 1846 C CA . LEU B 1 6 ? -2.398 -9.148 -19.953 1 97.44 6 LEU B CA 1
ATOM 1847 C C . LEU B 1 6 ? -0.95 -9.594 -19.766 1 97.44 6 LEU B C 1
ATOM 1849 O O . LEU B 1 6 ? -0.114 -8.812 -19.297 1 97.44 6 LEU B O 1
ATOM 1853 N N . TRP B 1 7 ? -0.649 -10.805 -20.219 1 98 7 TRP B N 1
ATOM 1854 C CA . TRP B 1 7 ? 0.702 -11.336 -20.047 1 98 7 TRP B CA 1
ATOM 1855 C C . TRP B 1 7 ? 1.715 -10.469 -20.797 1 98 7 TRP B C 1
ATOM 1857 O O . TRP B 1 7 ? 2.766 -10.125 -20.25 1 98 7 TRP B O 1
ATOM 1867 N N . LYS B 1 8 ? 1.398 -10.094 -21.984 1 96.94 8 LYS B N 1
ATOM 1868 C CA . LYS B 1 8 ? 2.293 -9.305 -22.828 1 96.94 8 LYS B CA 1
ATOM 1869 C C . LYS B 1 8 ? 2.561 -7.934 -22.219 1 96.94 8 LYS B C 1
ATOM 1871 O O . LYS B 1 8 ? 3.652 -7.383 -22.359 1 96.94 8 LYS B O 1
ATOM 1876 N N . SER B 1 9 ? 1.579 -7.43 -21.484 1 96.31 9 SER B N 1
ATOM 1877 C CA . SER B 1 9 ? 1.712 -6.113 -20.875 1 96.31 9 SER B CA 1
ATOM 1878 C C . SER B 1 9 ? 2.727 -6.137 -19.734 1 96.31 9 SER B C 1
ATOM 1880 O O . SER B 1 9 ? 3.162 -5.086 -19.266 1 96.31 9 SER B O 1
ATOM 1882 N N . SER B 1 10 ? 3.176 -7.332 -19.312 1 97.88 10 SER B N 1
ATOM 1883 C CA . SER B 1 10 ? 4.043 -7.43 -18.141 1 97.88 10 SER B CA 1
ATOM 1884 C C . SER B 1 10 ? 5.188 -8.406 -18.391 1 97.88 10 SER B C 1
ATOM 1886 O O . SER B 1 10 ? 5.789 -8.922 -17.438 1 97.88 10 SER B O 1
ATOM 1888 N N . GLU B 1 11 ? 5.395 -8.734 -19.656 1 97.31 11 GLU B N 1
ATOM 1889 C CA . GLU B 1 11 ? 6.438 -9.695 -20.016 1 97.31 11 GLU B CA 1
ATOM 1890 C C . GLU B 1 11 ? 7.809 -9.203 -19.547 1 97.31 11 GLU B C 1
ATOM 1892 O O . GLU B 1 11 ? 8.656 -10.008 -19.156 1 97.31 11 GLU B O 1
ATOM 1897 N N . ASP B 1 12 ? 8.07 -7.895 -19.672 1 97.88 12 ASP B N 1
ATOM 1898 C CA . ASP B 1 12 ? 9.336 -7.336 -19.219 1 97.88 12 ASP B CA 1
ATOM 1899 C C . ASP B 1 12 ? 9.531 -7.562 -17.719 1 97.88 12 ASP B C 1
ATOM 1901 O O . ASP B 1 12 ? 10.641 -7.863 -17.266 1 97.88 12 ASP B O 1
ATOM 1905 N N . VAL B 1 13 ? 8.5 -7.406 -16.984 1 98.5 13 VAL B N 1
ATOM 1906 C CA . VAL B 1 13 ? 8.555 -7.641 -15.539 1 98.5 13 VAL B CA 1
ATOM 1907 C C . VAL B 1 13 ? 8.859 -9.109 -15.258 1 98.5 13 VAL B C 1
ATOM 1909 O O . VAL B 1 13 ? 9.719 -9.43 -14.438 1 98.5 13 VAL B O 1
ATOM 1912 N N . PHE B 1 14 ? 8.188 -9.992 -16 1 98.44 14 PHE B N 1
ATOM 1913 C CA . PHE B 1 14 ? 8.398 -11.422 -15.805 1 98.44 14 PHE B CA 1
ATOM 1914 C C . PHE B 1 14 ? 9.836 -11.812 -16.109 1 98.44 14 PHE B C 1
ATOM 1916 O O . PHE B 1 14 ? 10.445 -12.594 -15.383 1 98.44 14 PHE B O 1
ATOM 1923 N N . GLN B 1 15 ? 10.383 -11.273 -17.156 1 98.06 15 GLN B N 1
ATOM 1924 C CA . GLN B 1 15 ? 11.773 -11.555 -17.5 1 98.06 15 GLN B CA 1
ATOM 1925 C C . GLN B 1 15 ? 12.719 -11.141 -16.391 1 98.06 15 GLN B C 1
ATOM 1927 O O . GLN B 1 15 ? 13.688 -11.852 -16.094 1 98.06 15 GLN B O 1
ATOM 1932 N N . SER B 1 16 ? 12.406 -10.023 -15.758 1 98.44 16 SER B N 1
ATOM 1933 C CA . SER B 1 16 ? 13.219 -9.555 -14.641 1 98.44 16 SER B CA 1
ATOM 1934 C C . SER B 1 16 ? 13.062 -10.469 -13.43 1 98.44 16 SER B C 1
ATOM 1936 O O . SER B 1 16 ? 14 -10.648 -12.656 1 98.44 16 SER B O 1
ATOM 1938 N N . ILE B 1 17 ? 11.867 -11.039 -13.281 1 98.38 17 ILE B N 1
ATOM 1939 C CA . ILE B 1 17 ? 11.594 -11.938 -12.164 1 98.38 17 ILE B CA 1
ATOM 1940 C C . ILE B 1 17 ? 12.438 -13.203 -12.297 1 98.38 17 ILE B C 1
ATOM 1942 O O . ILE B 1 17 ? 13.148 -13.586 -11.367 1 98.38 17 ILE B O 1
ATOM 1946 N N . ILE B 1 18 ? 12.492 -13.859 -13.469 1 97.19 18 ILE B N 1
ATOM 1947 C CA . ILE B 1 18 ? 13.141 -15.156 -13.633 1 97.19 18 ILE B CA 1
ATOM 1948 C C . ILE B 1 18 ? 14.656 -14.969 -13.648 1 97.19 18 ILE B C 1
ATOM 1950 O O . ILE B 1 18 ? 15.406 -15.938 -13.492 1 97.19 18 ILE B O 1
ATOM 1954 N N . THR B 1 19 ? 15.125 -13.727 -13.812 1 97.06 19 THR B N 1
ATOM 1955 C CA . THR B 1 19 ? 16.562 -13.477 -13.812 1 97.06 19 THR B CA 1
ATOM 1956 C C . THR B 1 19 ? 17.016 -12.852 -12.492 1 97.06 19 THR B C 1
ATOM 1958 O O . THR B 1 19 ? 18.188 -12.523 -12.312 1 97.06 19 THR B O 1
ATOM 1961 N N . HIS B 1 20 ? 16.062 -12.617 -11.625 1 98.31 20 HIS B N 1
ATOM 1962 C CA . HIS B 1 20 ? 16.391 -12.047 -10.32 1 98.31 20 HIS B CA 1
ATOM 1963 C C . HIS B 1 20 ? 17.297 -12.992 -9.523 1 98.31 20 HIS B C 1
ATOM 1965 O O . HIS B 1 20 ? 17.109 -14.203 -9.547 1 98.31 20 HIS B O 1
ATOM 1971 N N . LYS B 1 21 ? 18.219 -12.469 -8.734 1 98.12 21 LYS B N 1
ATOM 1972 C CA . LYS B 1 21 ? 19.188 -13.234 -7.969 1 98.12 21 LYS B CA 1
ATOM 1973 C C . LYS B 1 21 ? 18.516 -14.211 -7.016 1 98.12 21 LYS B C 1
ATOM 1975 O O . LYS B 1 21 ? 19 -15.32 -6.801 1 98.12 21 LYS B O 1
ATOM 1980 N N . PHE B 1 22 ? 17.391 -13.812 -6.449 1 98.56 22 PHE B N 1
ATOM 1981 C CA . PHE B 1 22 ? 16.672 -14.672 -5.52 1 98.56 22 PHE B CA 1
ATOM 1982 C C . PHE B 1 22 ? 16.297 -15.992 -6.188 1 98.56 22 PHE B C 1
ATOM 1984 O O . PHE B 1 22 ? 16.594 -17.062 -5.652 1 98.56 22 PHE B O 1
ATOM 1991 N N . LEU B 1 23 ? 15.664 -15.922 -7.344 1 97.81 23 LEU B N 1
ATOM 1992 C CA . LEU B 1 23 ? 15.188 -17.109 -8.031 1 97.81 23 LEU B CA 1
ATOM 1993 C C . LEU B 1 23 ? 16.359 -17.891 -8.641 1 97.81 23 LEU B C 1
ATOM 1995 O O . LEU B 1 23 ? 16.359 -19.125 -8.641 1 97.81 23 LEU B O 1
ATOM 1999 N N . LYS B 1 24 ? 17.359 -17.172 -9.172 1 97 24 LYS B N 1
ATOM 2000 C CA . LYS B 1 24 ? 18.531 -17.828 -9.734 1 97 24 LYS B CA 1
ATOM 2001 C C . LYS B 1 24 ? 19.25 -18.656 -8.672 1 97 24 LYS B C 1
ATOM 2003 O O . LYS B 1 24 ? 19.609 -19.812 -8.906 1 97 24 LYS B O 1
ATOM 2008 N N . GLU B 1 25 ? 19.469 -18 -7.523 1 97.75 25 GLU B N 1
ATOM 2009 C CA . GLU B 1 25 ? 20.172 -18.672 -6.445 1 97.75 25 GLU B CA 1
ATOM 2010 C C . GLU B 1 25 ? 19.328 -19.781 -5.84 1 97.75 25 GLU B C 1
ATOM 2012 O O . GLU B 1 25 ? 19.859 -20.797 -5.367 1 97.75 25 GLU B O 1
ATOM 2017 N N . MET B 1 26 ? 18.047 -19.562 -5.844 1 96.81 26 MET B N 1
ATOM 2018 C CA . MET B 1 26 ? 17.156 -20.641 -5.41 1 96.81 26 MET B CA 1
ATOM 2019 C C . MET B 1 26 ? 17.281 -21.859 -6.316 1 96.81 26 MET B C 1
ATOM 2021 O O . MET B 1 26 ? 17.375 -22.984 -5.84 1 96.81 26 MET B O 1
ATOM 2025 N N . ARG B 1 27 ? 17.234 -21.656 -7.609 1 94.62 27 ARG B N 1
ATOM 2026 C CA . ARG B 1 27 ? 17.375 -22.719 -8.602 1 94.62 27 ARG B CA 1
ATOM 2027 C C . ARG B 1 27 ? 18.703 -23.469 -8.414 1 94.62 27 ARG B C 1
ATOM 2029 O O . ARG B 1 27 ? 18.719 -24.703 -8.445 1 94.62 27 ARG B O 1
ATOM 2036 N N . ASP B 1 28 ? 19.734 -22.688 -8.148 1 95.38 28 ASP B N 1
ATOM 2037 C CA . ASP B 1 28 ? 21.078 -23.266 -8.047 1 95.38 28 ASP B CA 1
ATOM 2038 C C . ASP B 1 28 ? 21.312 -23.875 -6.672 1 95.38 28 ASP B C 1
ATOM 2040 O O . ASP B 1 28 ? 22.328 -24.531 -6.449 1 95.38 28 ASP B O 1
ATOM 2044 N N . GLY B 1 29 ? 20.422 -23.641 -5.805 1 96.19 29 GLY B N 1
ATOM 2045 C CA . GLY B 1 29 ? 20.547 -24.188 -4.461 1 96.19 29 GLY B CA 1
ATOM 2046 C C . GLY B 1 29 ? 21.5 -23.391 -3.584 1 96.19 29 GLY B C 1
ATOM 2047 O O . GLY B 1 29 ? 21.938 -23.875 -2.543 1 96.19 29 GLY B O 1
ATOM 2048 N N . THR B 1 30 ? 21.812 -22.141 -3.967 1 97.12 30 THR B N 1
ATOM 2049 C CA . THR B 1 30 ? 22.828 -21.375 -3.271 1 97.12 30 THR B CA 1
ATOM 2050 C C . THR B 1 30 ? 22.219 -20.203 -2.518 1 97.12 30 THR B C 1
ATOM 2052 O O . THR B 1 30 ? 22.906 -19.469 -1.808 1 97.12 30 THR B O 1
ATOM 2055 N N . LEU B 1 31 ? 20.875 -20.016 -2.641 1 98.06 31 LEU B N 1
ATOM 2056 C CA . LEU B 1 31 ? 20.203 -18.922 -1.928 1 98.06 31 LEU B CA 1
ATOM 2057 C C . LEU B 1 31 ? 20.391 -19.062 -0.421 1 98.06 31 LEU B C 1
ATOM 2059 O O . LEU B 1 31 ? 20.125 -20.125 0.146 1 98.06 31 LEU B O 1
ATOM 2063 N N . PRO B 1 32 ? 20.969 -18.031 0.224 1 97.88 32 PRO B N 1
ATOM 2064 C CA . PRO B 1 32 ? 21.062 -18.109 1.684 1 97.88 32 PRO B CA 1
ATOM 2065 C C . PRO B 1 32 ? 19.734 -18.438 2.346 1 97.88 32 PRO B C 1
ATOM 2067 O O . PRO B 1 32 ? 18.703 -17.844 2.01 1 97.88 32 PRO B O 1
ATOM 2070 N N . GLU B 1 33 ? 19.703 -19.328 3.256 1 95.62 33 GLU B N 1
ATOM 2071 C CA . GLU B 1 33 ? 18.484 -19.828 3.887 1 95.62 33 GLU B CA 1
ATOM 2072 C C . GLU B 1 33 ? 17.75 -18.703 4.621 1 95.62 33 GLU B C 1
ATOM 2074 O O . GLU B 1 33 ? 16.516 -18.688 4.676 1 95.62 33 GLU B O 1
ATOM 2079 N N . GLU B 1 34 ? 18.531 -17.781 5.184 1 95.69 34 GLU B N 1
ATOM 2080 C CA . GLU B 1 34 ? 17.922 -16.688 5.93 1 95.69 34 GLU B CA 1
ATOM 2081 C C . GLU B 1 34 ? 17.016 -15.844 5.027 1 95.69 34 GLU B C 1
ATOM 2083 O O . GLU B 1 34 ? 15.984 -15.336 5.469 1 95.69 34 GLU B O 1
ATOM 2088 N N . LYS B 1 35 ? 17.391 -15.633 3.797 1 97.44 35 LYS B N 1
ATOM 2089 C CA . LYS B 1 35 ? 16.578 -14.883 2.844 1 97.44 35 LYS B CA 1
ATOM 2090 C C . LYS B 1 35 ? 15.32 -15.648 2.457 1 97.44 35 LYS B C 1
ATOM 2092 O O . LYS B 1 35 ? 14.25 -15.062 2.309 1 97.44 35 LYS B O 1
ATOM 2097 N N . PHE B 1 36 ? 15.523 -16.953 2.324 1 96.62 36 PHE B N 1
ATOM 2098 C CA . PHE B 1 36 ? 14.391 -17.797 2.014 1 96.62 36 PHE B CA 1
ATOM 2099 C C . PHE B 1 36 ? 13.406 -17.828 3.176 1 96.62 36 PHE B C 1
ATOM 2101 O O . PHE B 1 36 ? 12.188 -17.734 2.971 1 96.62 36 PHE B O 1
ATOM 2108 N N . ARG B 1 37 ? 13.953 -17.984 4.328 1 94.81 37 ARG B N 1
ATOM 2109 C CA . ARG B 1 37 ? 13.117 -17.969 5.523 1 94.81 37 ARG B CA 1
ATOM 2110 C C . ARG B 1 37 ? 12.344 -16.656 5.629 1 94.81 37 ARG B C 1
ATOM 2112 O O . ARG B 1 37 ? 11.148 -16.656 5.926 1 94.81 37 ARG B O 1
ATOM 2119 N N . TYR B 1 38 ? 13.031 -15.547 5.41 1 96.06 38 TYR B N 1
ATOM 2120 C CA . TYR B 1 38 ? 12.383 -14.242 5.395 1 96.06 38 TYR B CA 1
ATOM 2121 C C . TYR B 1 38 ? 11.234 -14.211 4.387 1 96.06 38 TYR B C 1
ATOM 2123 O O . TYR B 1 38 ? 10.133 -13.75 4.703 1 96.06 38 TYR B O 1
ATOM 2131 N N . TYR B 1 39 ? 11.492 -14.766 3.213 1 96.75 39 TYR B N 1
ATOM 2132 C CA . TYR B 1 39 ? 10.492 -14.812 2.152 1 96.75 39 TYR B CA 1
ATOM 2133 C C . TYR B 1 39 ? 9.258 -15.602 2.594 1 96.75 39 TYR B C 1
ATOM 2135 O O . TYR B 1 39 ? 8.125 -15.148 2.408 1 96.75 39 TYR B O 1
ATOM 2143 N N . ILE B 1 40 ? 9.453 -16.688 3.156 1 95.06 40 ILE B N 1
ATOM 2144 C CA . ILE B 1 40 ? 8.375 -17.578 3.562 1 95.06 40 ILE B CA 1
ATOM 2145 C C . ILE B 1 40 ? 7.52 -16.891 4.633 1 95.06 40 ILE B C 1
ATOM 2147 O O . ILE B 1 40 ? 6.289 -16.969 4.594 1 95.06 40 ILE B O 1
ATOM 2151 N N . ILE B 1 41 ? 8.172 -16.266 5.586 1 94.38 41 ILE B N 1
ATOM 2152 C CA . ILE B 1 41 ? 7.461 -15.57 6.656 1 94.38 41 ILE B CA 1
ATOM 2153 C C . ILE B 1 41 ? 6.609 -14.453 6.066 1 94.38 41 ILE B C 1
ATOM 2155 O O . ILE B 1 41 ? 5.438 -14.297 6.426 1 94.38 41 ILE B O 1
ATOM 2159 N N . GLN B 1 42 ? 7.16 -13.68 5.125 1 96.12 42 GLN B N 1
ATOM 2160 C CA . GLN B 1 42 ? 6.422 -12.609 4.469 1 96.12 42 GLN B CA 1
ATOM 2161 C C . GLN B 1 42 ? 5.285 -13.164 3.613 1 96.12 42 GLN B C 1
ATOM 2163 O O . GLN B 1 42 ? 4.199 -12.594 3.564 1 96.12 42 GLN B O 1
ATOM 2168 N N . ASP B 1 43 ? 5.566 -14.297 2.936 1 95 43 ASP B N 1
ATOM 2169 C CA . ASP B 1 43 ? 4.559 -14.93 2.092 1 95 43 ASP B CA 1
ATOM 2170 C C . ASP B 1 43 ? 3.365 -15.398 2.922 1 95 43 ASP B C 1
ATOM 2172 O O . ASP B 1 43 ? 2.221 -15.312 2.475 1 95 43 ASP B O 1
ATOM 2176 N N . TYR B 1 44 ? 3.658 -15.875 4.074 1 93.12 44 TYR B N 1
ATOM 2177 C CA . TYR B 1 44 ? 2.604 -16.312 4.984 1 93.12 44 TYR B CA 1
ATOM 2178 C C . TYR B 1 44 ? 1.67 -15.156 5.324 1 93.12 44 TYR B C 1
ATOM 2180 O O . TYR B 1 44 ? 0.446 -15.305 5.289 1 93.12 44 TYR B O 1
ATOM 2188 N N . GLN B 1 45 ? 2.244 -14.055 5.652 1 94.12 45 GLN B N 1
ATOM 2189 C CA . GLN B 1 45 ? 1.464 -12.867 5.98 1 94.12 45 GLN B CA 1
ATOM 2190 C C . GLN B 1 45 ? 0.712 -12.344 4.758 1 94.12 45 GLN B C 1
ATOM 2192 O O . GLN B 1 45 ? -0.445 -11.938 4.863 1 94.12 45 GLN B O 1
ATOM 2197 N N . TYR B 1 46 ? 1.355 -12.391 3.611 1 96.44 46 TYR B N 1
ATOM 2198 C CA . TYR B 1 46 ? 0.742 -11.969 2.359 1 96.44 46 TYR B CA 1
ATOM 2199 C C . TYR B 1 46 ? -0.512 -12.789 2.062 1 96.44 46 TYR B C 1
ATOM 2201 O O . TYR B 1 46 ? -1.549 -12.234 1.694 1 96.44 46 TYR B O 1
ATOM 2209 N N . LEU B 1 47 ? -0.424 -14.07 2.232 1 95.44 47 LEU B N 1
ATOM 2210 C CA . LEU B 1 47 ? -1.498 -14.969 1.835 1 95.44 47 LEU B CA 1
ATOM 2211 C C . LEU B 1 47 ? -2.711 -14.805 2.742 1 95.44 47 LEU B C 1
ATOM 2213 O O . LEU B 1 47 ? -3.848 -15.023 2.312 1 95.44 47 LEU B O 1
ATOM 2217 N N . LYS B 1 48 ? -2.473 -14.391 3.955 1 93.75 48 LYS B N 1
ATOM 2218 C CA . LYS B 1 48 ? -3.596 -14.07 4.832 1 93.75 48 LYS B CA 1
ATOM 2219 C C . LYS B 1 48 ? -4.422 -12.922 4.273 1 93.75 48 LYS B C 1
ATOM 2221 O O . LYS B 1 48 ? -5.652 -13 4.223 1 93.75 48 LYS B O 1
ATOM 2226 N N . GLU B 1 49 ? -3.736 -11.906 3.867 1 96.38 49 GLU B N 1
ATOM 2227 C CA . GLU B 1 49 ? -4.422 -10.758 3.281 1 96.38 49 GLU B CA 1
ATOM 2228 C C . GLU B 1 49 ? -4.992 -11.102 1.908 1 96.38 49 GLU B C 1
ATOM 2230 O O . GLU B 1 49 ? -6.078 -10.641 1.552 1 96.38 49 GLU B O 1
ATOM 2235 N N . PHE B 1 50 ? -4.254 -11.914 1.132 1 97.25 50 PHE B N 1
ATOM 2236 C CA . PHE B 1 50 ? -4.684 -12.336 -0.197 1 97.25 50 PHE B CA 1
ATOM 2237 C C . PHE B 1 50 ? -6.012 -13.078 -0.126 1 97.25 50 PHE B C 1
ATOM 2239 O O . PHE B 1 50 ? -6.898 -12.859 -0.952 1 97.25 50 PHE B O 1
ATOM 2246 N N . SER B 1 51 ? -6.133 -13.891 0.885 1 97.12 51 SER B N 1
ATOM 2247 C CA . SER B 1 51 ? -7.367 -14.648 1.067 1 97.12 51 SER B CA 1
ATOM 2248 C C . SER B 1 51 ? -8.555 -13.727 1.309 1 97.12 51 SER B C 1
ATOM 2250 O O . SER B 1 51 ? -9.664 -14 0.839 1 97.12 51 SER B O 1
ATOM 2252 N N . LYS B 1 52 ? -8.336 -12.664 2.039 1 97.81 52 LYS B N 1
ATOM 2253 C CA . LYS B 1 52 ? -9.398 -11.688 2.248 1 97.81 52 LYS B CA 1
ATOM 2254 C C . LYS B 1 52 ? -9.812 -11.031 0.932 1 97.81 52 LYS B C 1
ATOM 2256 O O . LYS B 1 52 ? -11 -10.812 0.681 1 97.81 52 LYS B O 1
ATOM 2261 N N . VAL B 1 53 ? -8.844 -10.758 0.14 1 98.69 53 VAL B N 1
ATOM 2262 C CA . VAL B 1 53 ? -9.094 -10.141 -1.155 1 98.69 53 VAL B CA 1
ATOM 2263 C C . VAL B 1 53 ? -9.914 -11.086 -2.029 1 98.69 53 VAL B C 1
ATOM 2265 O O . VAL B 1 53 ? -10.891 -10.672 -2.668 1 98.69 53 VAL B O 1
ATOM 2268 N N . LEU B 1 54 ? -9.539 -12.336 -2.035 1 98.56 54 LEU B N 1
ATOM 2269 C CA . LEU B 1 54 ? -10.281 -13.32 -2.814 1 98.56 54 LEU B CA 1
ATOM 2270 C C . LEU B 1 54 ? -11.719 -13.438 -2.312 1 98.56 54 LEU B C 1
ATOM 2272 O O . LEU B 1 54 ? -12.641 -13.656 -3.102 1 98.56 54 LEU B O 1
ATOM 2276 N N . SER B 1 55 ? -11.875 -13.328 -1.021 1 98.56 55 SER B N 1
ATOM 2277 C CA . SER B 1 55 ? -13.227 -13.367 -0.456 1 98.56 55 SER B CA 1
ATOM 2278 C C . SER B 1 55 ? -14.07 -12.195 -0.958 1 98.56 55 SER B C 1
ATOM 2280 O O . SER B 1 55 ? -15.258 -12.359 -1.229 1 98.56 55 SER B O 1
ATOM 2282 N N . ILE B 1 56 ? -13.461 -11.031 -1.037 1 98.75 56 ILE B N 1
ATOM 2283 C CA . ILE B 1 56 ? -14.156 -9.867 -1.572 1 98.75 56 ILE B CA 1
ATOM 2284 C C . ILE B 1 56 ? -14.555 -10.133 -3.023 1 98.75 56 ILE B C 1
ATOM 2286 O O . IL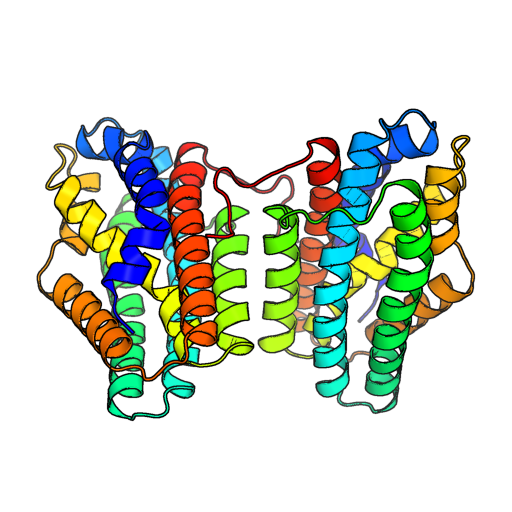E B 1 56 ? -15.68 -9.828 -3.428 1 98.75 56 ILE B O 1
ATOM 2290 N N . LEU B 1 57 ? -13.672 -10.727 -3.836 1 98.69 57 LEU B N 1
ATOM 2291 C CA . LEU B 1 57 ? -13.969 -11.023 -5.234 1 98.69 57 LEU B CA 1
ATOM 2292 C C . LEU B 1 57 ? -15.094 -12.047 -5.352 1 98.69 57 LEU B C 1
ATOM 2294 O O . LEU B 1 57 ? -15.945 -11.938 -6.234 1 98.69 57 LEU B O 1
ATOM 2298 N N . ALA B 1 58 ? -15.055 -13.055 -4.441 1 98.69 58 ALA B N 1
ATOM 2299 C CA . ALA B 1 58 ? -16.141 -14.031 -4.426 1 98.69 58 ALA B CA 1
ATOM 2300 C C . ALA B 1 58 ? -17.484 -13.344 -4.215 1 98.69 58 ALA B C 1
ATOM 2302 O O . ALA B 1 58 ? -18.484 -13.695 -4.867 1 98.69 58 ALA B O 1
ATOM 2303 N N . ALA B 1 59 ? -17.516 -12.406 -3.359 1 98.19 59 ALA B N 1
ATOM 2304 C CA . ALA B 1 59 ? -18.75 -11.688 -3.023 1 98.19 59 ALA B CA 1
ATOM 2305 C C . ALA B 1 59 ? 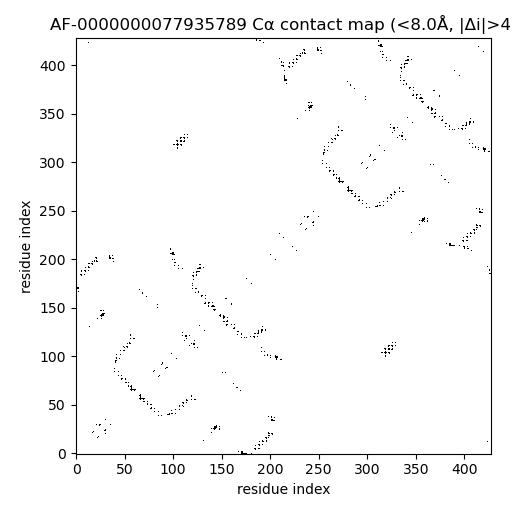-19.188 -10.781 -4.172 1 98.19 59 ALA B C 1
ATOM 2307 O O . ALA B 1 59 ? -20.375 -10.562 -4.379 1 98.19 59 ALA B O 1
ATOM 2308 N N . LYS B 1 60 ? -18.281 -10.281 -4.949 1 98.12 60 LYS B N 1
ATOM 2309 C CA . LYS B 1 60 ? -18.562 -9.289 -5.98 1 98.12 60 LYS B CA 1
ATOM 2310 C C . LYS B 1 60 ? -18.922 -9.953 -7.301 1 98.12 60 LYS B C 1
ATOM 2312 O O . LYS B 1 60 ? -19.453 -9.305 -8.211 1 98.12 60 LYS B O 1
ATOM 2317 N N . ALA B 1 61 ? -18.578 -11.227 -7.395 1 97.38 61 ALA B N 1
ATOM 2318 C CA . ALA B 1 61 ? -18.812 -11.922 -8.664 1 97.38 61 ALA B CA 1
ATOM 2319 C C . ALA B 1 61 ? -20.281 -11.938 -9.023 1 97.38 61 ALA B C 1
ATOM 2321 O O . ALA B 1 61 ? -21.141 -12.266 -8.188 1 97.38 61 ALA B O 1
ATOM 2322 N N . ASP B 1 62 ? -20.594 -11.586 -10.266 1 92.44 62 ASP B N 1
ATOM 2323 C CA . ASP B 1 62 ? -21.969 -11.586 -10.727 1 92.44 62 ASP B CA 1
ATOM 2324 C C . ASP B 1 62 ? -22.438 -13.008 -11.078 1 92.44 62 ASP B C 1
ATOM 2326 O O . ASP B 1 62 ? -23.625 -13.297 -11.086 1 92.44 62 ASP B O 1
ATOM 2330 N N . GLU B 1 63 ? -21.516 -13.883 -11.438 1 96 63 GLU B N 1
ATOM 2331 C CA . GLU B 1 63 ? -21.797 -15.273 -11.773 1 96 63 GLU B CA 1
ATOM 2332 C C . GLU B 1 63 ? -21.484 -16.203 -10.602 1 96 63 GLU B C 1
ATOM 2334 O O . GLU B 1 63 ? -20.406 -16.156 -10.031 1 96 63 GLU B O 1
ATOM 2339 N N . ASP B 1 64 ? -22.359 -16.984 -10.383 1 96.19 64 ASP B N 1
ATOM 2340 C CA . ASP B 1 64 ? -22.203 -17.938 -9.281 1 96.19 64 ASP B CA 1
ATOM 2341 C C . ASP B 1 64 ? -20.969 -18.812 -9.477 1 96.19 64 ASP B C 1
ATOM 2343 O O . ASP B 1 64 ? -20.266 -19.141 -8.508 1 96.19 64 ASP B O 1
ATOM 2347 N N . SER B 1 65 ? -20.766 -19.203 -10.664 1 97.38 65 SER B N 1
ATOM 2348 C CA . SER B 1 65 ? -19.609 -20.047 -10.953 1 97.38 65 SER B CA 1
ATOM 2349 C C . SER B 1 65 ? -18.297 -19.344 -10.617 1 97.38 65 SER B C 1
ATOM 2351 O O . SER B 1 65 ? -17.359 -19.969 -10.125 1 97.38 65 SER B O 1
ATOM 2353 N N . TYR B 1 66 ? -18.266 -18.047 -10.906 1 97.62 66 TYR B N 1
ATOM 2354 C CA . TYR B 1 66 ? -17.062 -17.266 -10.57 1 97.62 66 TYR B CA 1
ATOM 2355 C C . TYR B 1 66 ? -16.906 -17.141 -9.062 1 97.62 66 TYR B C 1
ATOM 2357 O O . TYR B 1 66 ? -15.805 -17.297 -8.531 1 97.62 66 TYR B O 1
ATOM 2365 N N . SER B 1 67 ? -18.031 -16.828 -8.445 1 98.12 67 SER B N 1
ATOM 2366 C CA . SER B 1 67 ? -18.031 -16.734 -6.988 1 98.12 67 SER B CA 1
ATOM 2367 C C . SER B 1 67 ? -17.516 -18.031 -6.355 1 98.12 67 SER B C 1
ATOM 2369 O O . SER B 1 67 ? -16.688 -17.984 -5.449 1 98.12 67 SER B O 1
ATOM 2371 N N . SER B 1 68 ? -17.938 -19.172 -6.836 1 98.06 68 SER B N 1
ATOM 2372 C CA . SER B 1 68 ? -17.547 -20.469 -6.309 1 98.06 68 SER B CA 1
ATOM 2373 C C . SER B 1 68 ? -16.047 -20.719 -6.484 1 98.06 68 SER B C 1
ATOM 2375 O O . SER B 1 68 ? -15.391 -21.266 -5.602 1 98.06 68 SER B O 1
ATOM 2377 N N . VAL B 1 69 ? -15.547 -20.328 -7.598 1 97.81 69 VAL B N 1
ATOM 2378 C CA . VAL B 1 69 ? -14.125 -20.5 -7.883 1 97.81 69 VAL B CA 1
ATOM 2379 C C . VAL B 1 69 ? -13.297 -19.734 -6.848 1 97.81 69 VAL B C 1
ATOM 2381 O O . VAL B 1 69 ? -12.406 -20.312 -6.215 1 97.81 69 VAL B O 1
ATOM 2384 N N . PHE B 1 70 ? -13.578 -18.469 -6.609 1 98.44 70 PHE B N 1
ATOM 2385 C CA . PHE B 1 70 ? -12.797 -17.672 -5.68 1 98.44 70 PHE B CA 1
ATOM 2386 C C . PHE B 1 70 ? -13 -18.141 -4.246 1 98.44 70 PHE B C 1
ATOM 2388 O O . PHE B 1 70 ? -12.07 -18.141 -3.439 1 98.44 70 PHE B O 1
ATOM 2395 N N . ALA B 1 71 ? -14.234 -18.562 -3.938 1 97.75 71 ALA B N 1
ATOM 2396 C CA . ALA B 1 71 ? -14.477 -19.109 -2.607 1 97.75 71 ALA B CA 1
ATOM 2397 C C . ALA B 1 71 ? -13.641 -20.359 -2.369 1 97.75 71 ALA B C 1
ATOM 2399 O O . ALA B 1 71 ? -13.078 -20.547 -1.284 1 97.75 71 ALA B O 1
ATOM 2400 N N . GLU B 1 72 ? -13.547 -21.188 -3.352 1 96.94 72 GLU B N 1
ATOM 2401 C CA . GLU B 1 72 ? -12.727 -22.391 -3.256 1 96.94 72 GLU B CA 1
ATOM 2402 C C . GLU B 1 72 ? -11.25 -22.031 -3.104 1 96.94 72 GLU B C 1
ATOM 2404 O O . GLU B 1 72 ? -10.523 -22.672 -2.338 1 96.94 72 GLU B O 1
ATOM 2409 N N . HIS B 1 73 ? -10.844 -21.047 -3.848 1 96.75 73 HIS B N 1
ATOM 2410 C CA . HIS B 1 73 ? -9.445 -20.641 -3.799 1 96.75 73 HIS B CA 1
ATOM 2411 C C . HIS B 1 73 ? -9.094 -20.047 -2.441 1 96.75 73 HIS B C 1
ATOM 2413 O O . HIS B 1 73 ? -7.957 -20.188 -1.976 1 96.75 73 HIS B O 1
ATOM 2419 N N . VAL B 1 74 ? -10.031 -19.359 -1.75 1 96.38 74 VAL B N 1
ATOM 2420 C CA . VAL B 1 74 ? -9.828 -18.891 -0.383 1 96.38 74 VAL B CA 1
ATOM 2421 C C . VAL B 1 74 ? -9.453 -20.062 0.514 1 96.38 74 VAL B C 1
ATOM 2423 O O . VAL B 1 74 ? -8.477 -20 1.267 1 96.38 74 VAL B O 1
ATOM 2426 N N . ASN B 1 75 ? -10.18 -21.188 0.351 1 92.94 75 ASN B N 1
ATOM 2427 C CA . ASN B 1 75 ? -9.93 -22.375 1.154 1 92.94 75 ASN B CA 1
ATOM 2428 C C . ASN B 1 75 ? -8.578 -23.016 0.817 1 92.94 75 ASN B C 1
ATOM 2430 O O . ASN B 1 75 ? -7.883 -23.5 1.703 1 92.94 75 ASN B O 1
ATOM 2434 N N . HIS B 1 76 ? -8.266 -22.969 -0.41 1 89.5 76 HIS B N 1
ATOM 2435 C CA . HIS B 1 76 ? -6.984 -23.5 -0.847 1 89.5 76 HIS B CA 1
ATOM 2436 C C . HIS B 1 76 ? -5.82 -22.703 -0.273 1 89.5 76 HIS B C 1
ATOM 2438 O O . HIS B 1 76 ? -4.82 -23.281 0.166 1 89.5 76 HIS B O 1
ATOM 2444 N N . VAL B 1 77 ? -5.941 -21.359 -0.322 1 88.75 77 VAL B N 1
ATOM 2445 C CA . VAL B 1 77 ? -4.906 -20.5 0.235 1 88.75 77 VAL B CA 1
ATOM 2446 C C . VAL B 1 77 ? -4.73 -20.797 1.723 1 88.75 77 VAL B C 1
ATOM 2448 O O . VAL B 1 77 ? -3.604 -20.953 2.201 1 88.75 77 VAL B O 1
ATOM 2451 N N . LYS B 1 78 ? -5.742 -20.984 2.398 1 85.19 78 LYS B N 1
ATOM 2452 C CA . LYS B 1 78 ? -5.703 -21.25 3.834 1 85.19 78 LYS B CA 1
ATOM 2453 C C . LYS B 1 78 ? -5.098 -22.609 4.129 1 85.19 78 LYS B C 1
ATOM 2455 O O . LYS B 1 78 ? -4.305 -22.766 5.059 1 85.19 78 LYS B O 1
ATOM 2460 N N . ARG B 1 79 ? -5.398 -23.594 3.316 1 80.56 79 ARG B N 1
ATOM 2461 C CA . ARG B 1 79 ? -4.887 -24.953 3.498 1 80.56 79 ARG B CA 1
ATOM 2462 C C . ARG B 1 79 ? -3.418 -25.047 3.102 1 80.56 79 ARG B C 1
ATOM 2464 O O . ARG B 1 79 ? -2.627 -25.719 3.768 1 80.56 79 ARG B O 1
ATOM 2471 N N . ASN B 1 80 ? -3.133 -24.484 1.991 1 68.94 80 ASN B N 1
ATOM 2472 C CA . ASN B 1 80 ? -1.754 -24.484 1.512 1 68.94 80 ASN B CA 1
ATOM 2473 C C . ASN B 1 80 ? -0.833 -23.719 2.455 1 68.94 80 ASN B C 1
ATOM 2475 O O . ASN B 1 80 ? 0.294 -24.141 2.711 1 68.94 80 ASN B O 1
ATOM 2479 N N . GLU B 1 81 ? -1.325 -22.469 2.854 1 66.5 81 GLU B N 1
ATOM 2480 C CA . GLU B 1 81 ? -0.61 -21.766 3.91 1 66.5 81 GLU B CA 1
ATOM 2481 C C . GLU B 1 81 ? -0.311 -22.688 5.09 1 66.5 81 GLU B C 1
ATOM 2483 O O . GLU B 1 81 ? 0.791 -22.656 5.641 1 66.5 81 GLU B O 1
ATOM 2488 N N . GLU B 1 82 ? -1.208 -23.484 5.258 1 71.38 82 GLU B N 1
ATOM 2489 C CA . GLU B 1 82 ? -1.05 -24.359 6.414 1 71.38 82 GLU B CA 1
ATOM 2490 C C . GLU B 1 82 ? -0.028 -25.453 6.141 1 71.38 82 GLU B C 1
ATOM 2492 O O . GLU B 1 82 ? 0.882 -25.672 6.941 1 71.38 82 GLU B O 1
ATOM 2497 N N . LYS B 1 83 ? -0.132 -26.109 5.012 1 79 83 LYS B N 1
ATOM 2498 C CA . LYS B 1 83 ? 0.73 -27.266 4.781 1 79 83 LYS B CA 1
ATOM 2499 C C . LYS B 1 83 ? 2.164 -26.828 4.488 1 79 83 LYS B C 1
ATOM 2501 O O . LYS B 1 83 ? 3.105 -27.312 5.121 1 79 83 LYS B O 1
ATOM 2506 N N . LEU B 1 84 ? 2.324 -25.953 3.504 1 80.75 84 LEU B N 1
ATOM 2507 C CA . LEU B 1 84 ? 3.65 -25.484 3.117 1 80.75 84 LEU B CA 1
ATOM 2508 C C . LEU B 1 84 ? 4.32 -24.75 4.266 1 80.75 84 LEU B C 1
ATOM 2510 O O . LEU B 1 84 ? 5.457 -25.047 4.633 1 80.75 84 LEU B O 1
ATOM 2514 N N . HIS B 1 85 ? 3.631 -23.859 4.895 1 84.19 85 HIS B N 1
ATOM 2515 C CA . HIS B 1 85 ? 4.195 -23.031 5.961 1 84.19 85 HIS B CA 1
ATOM 2516 C C . HIS B 1 85 ? 4.398 -23.859 7.234 1 84.19 85 HIS B C 1
ATOM 2518 O O . HIS B 1 85 ? 5.367 -23.641 7.969 1 84.19 85 HIS B O 1
ATOM 2524 N N . GLU B 1 86 ? 3.477 -24.766 7.418 1 83.06 86 GLU B N 1
ATOM 2525 C CA . GLU B 1 86 ? 3.66 -25.656 8.562 1 83.06 86 GLU B CA 1
ATOM 2526 C C . GLU B 1 86 ? 4.965 -26.438 8.453 1 83.06 86 GLU B C 1
ATOM 2528 O O . GLU B 1 86 ? 5.664 -26.625 9.445 1 83.06 86 GLU B O 1
ATOM 2533 N N . TYR B 1 87 ? 5.207 -26.875 7.324 1 84.38 87 TYR B N 1
ATOM 2534 C CA . TYR B 1 87 ? 6.453 -27.594 7.102 1 84.38 87 TYR B CA 1
ATOM 2535 C C . TYR B 1 87 ? 7.656 -26.734 7.457 1 84.38 87 TYR B C 1
ATOM 2537 O O . TYR B 1 87 ? 8.516 -27.156 8.234 1 84.38 87 TYR B O 1
ATOM 2545 N N . TYR B 1 88 ? 7.707 -25.547 6.965 1 88.5 88 TYR B N 1
ATOM 2546 C CA . TYR B 1 88 ? 8.859 -24.672 7.191 1 88.5 88 TYR B CA 1
ATOM 2547 C C . TYR B 1 88 ? 8.906 -24.203 8.641 1 88.5 88 TYR B C 1
ATOM 2549 O O . TYR B 1 88 ? 9.984 -24.141 9.242 1 88.5 88 TYR B O 1
ATOM 2557 N N . PHE B 1 89 ? 7.75 -23.875 9.219 1 86.38 89 PHE B N 1
ATOM 2558 C CA . PHE B 1 89 ? 7.703 -23.344 10.578 1 86.38 89 PHE B CA 1
ATOM 2559 C C . PHE B 1 89 ? 8.016 -24.438 11.594 1 86.38 89 PHE B C 1
ATOM 2561 O O . PHE B 1 89 ? 8.531 -24.156 12.672 1 86.38 89 PHE B O 1
ATOM 2568 N N . SER B 1 90 ? 7.676 -25.641 11.258 1 84.69 90 SER B N 1
ATOM 2569 C CA . SER B 1 90 ? 8.062 -26.75 12.117 1 84.69 90 SER B CA 1
ATOM 2570 C C . SER B 1 90 ? 9.578 -26.906 12.18 1 84.69 90 SER B C 1
ATOM 2572 O O . SER B 1 90 ? 10.133 -27.297 13.211 1 84.69 90 SER B O 1
ATOM 2574 N N . GLU B 1 91 ? 10.203 -26.531 11.117 1 82.25 91 GLU B N 1
ATOM 2575 C CA . GLU B 1 91 ? 11.656 -26.656 11.031 1 82.25 91 GLU B CA 1
ATOM 2576 C C . GLU B 1 91 ? 12.344 -25.438 11.664 1 82.25 91 GLU B C 1
ATOM 2578 O O . GLU B 1 91 ? 13.375 -25.578 12.32 1 82.25 91 GLU B O 1
ATOM 2583 N N . TRP B 1 92 ? 11.805 -24.219 11.445 1 86.94 92 TRP B N 1
ATOM 2584 C CA . TRP B 1 92 ? 12.492 -22.984 11.836 1 86.94 92 TRP B CA 1
ATOM 2585 C C . TRP B 1 92 ? 11.914 -22.438 13.133 1 86.94 92 TRP B C 1
ATOM 2587 O O . TRP B 1 92 ? 12.539 -21.578 13.781 1 86.94 92 TRP B O 1
ATOM 2597 N N . GLY B 1 93 ? 10.719 -22.875 13.531 1 80.75 93 GLY B N 1
ATOM 2598 C CA . GLY B 1 93 ? 9.945 -22.219 14.578 1 80.75 93 GLY B CA 1
ATOM 2599 C C . GLY B 1 93 ? 9.094 -21.078 14.062 1 80.75 93 GLY B C 1
ATOM 2600 O O . GLY B 1 93 ? 9.383 -20.5 13.008 1 80.75 93 GLY B O 1
ATOM 2601 N N . LYS B 1 94 ? 7.934 -20.984 14.656 1 69.31 94 LYS B N 1
ATOM 2602 C CA . LYS B 1 94 ? 7.051 -19.906 14.234 1 69.31 94 LYS B CA 1
ATOM 2603 C C . LYS B 1 94 ? 7.66 -18.531 14.555 1 69.31 94 LYS B C 1
ATOM 2605 O O . LYS B 1 94 ? 7.98 -18.25 15.703 1 69.31 94 LYS B O 1
ATOM 2610 N N . ILE B 1 95 ? 8.094 -17.859 13.492 1 73.31 95 ILE B N 1
ATOM 2611 C CA . ILE B 1 95 ? 8.68 -16.531 13.695 1 73.31 95 ILE B CA 1
ATOM 2612 C C . ILE B 1 95 ? 7.656 -15.461 13.336 1 73.31 95 ILE B C 1
ATOM 2614 O O . ILE B 1 95 ? 7.023 -15.523 12.281 1 73.31 95 ILE B O 1
ATOM 2618 N N . SER B 1 96 ? 7.453 -14.641 14.391 1 76.81 96 SER B N 1
ATOM 2619 C CA . SER B 1 96 ? 6.629 -13.461 14.156 1 76.81 96 SER B CA 1
ATOM 2620 C C . SER B 1 96 ? 7.465 -12.297 13.633 1 76.81 96 SER B C 1
ATOM 2622 O O . SER B 1 96 ? 8.539 -12.008 14.164 1 76.81 96 SER B O 1
ATOM 2624 N N . ALA B 1 97 ? 7.227 -11.914 12.438 1 87.88 97 ALA B N 1
ATOM 2625 C CA . ALA B 1 97 ? 7.887 -10.75 11.852 1 87.88 97 ALA B CA 1
ATOM 2626 C C . ALA B 1 97 ? 6.867 -9.734 11.344 1 87.88 97 ALA B C 1
ATOM 2628 O O . ALA B 1 97 ? 5.75 -10.102 10.977 1 87.88 97 ALA B O 1
ATOM 2629 N N . GLU B 1 98 ? 7.242 -8.508 11.445 1 94.44 98 GLU B N 1
ATOM 2630 C CA . GLU B 1 98 ? 6.418 -7.461 10.844 1 94.44 98 GLU B CA 1
ATOM 2631 C C . GLU B 1 98 ? 6.43 -7.551 9.32 1 94.44 98 GLU B C 1
ATOM 2633 O O . GLU B 1 98 ? 7.43 -7.953 8.727 1 94.44 98 GLU B O 1
ATOM 2638 N N . PRO B 1 99 ? 5.301 -7.234 8.727 1 97.12 99 PRO B N 1
ATOM 2639 C CA . PRO B 1 99 ? 5.332 -7.172 7.262 1 97.12 99 PRO B CA 1
ATOM 2640 C C . PRO B 1 99 ? 6.32 -6.133 6.738 1 97.12 99 PRO B C 1
ATOM 2642 O O . PRO B 1 99 ? 6.52 -5.09 7.371 1 97.12 99 PRO B O 1
ATOM 2645 N N . SER B 1 100 ? 6.988 -6.457 5.672 1 97.81 100 SER B N 1
ATOM 2646 C CA . SER B 1 100 ? 7.883 -5.512 5.012 1 97.81 100 SER B CA 1
ATOM 2647 C C . SER B 1 100 ? 7.102 -4.391 4.332 1 97.81 100 SER B C 1
ATOM 2649 O O . SER B 1 100 ? 5.902 -4.531 4.082 1 97.81 100 SER B O 1
ATOM 2651 N N . PRO B 1 101 ? 7.754 -3.273 3.992 1 98.12 101 PRO B N 1
ATOM 2652 C CA . PRO B 1 101 ? 7.102 -2.217 3.213 1 98.12 101 PRO B CA 1
ATOM 2653 C C . PRO B 1 101 ? 6.488 -2.734 1.914 1 98.12 101 PRO B C 1
ATOM 2655 O O . PRO B 1 101 ? 5.352 -2.395 1.586 1 98.12 101 PRO B O 1
ATOM 2658 N N . THR B 1 102 ? 7.184 -3.605 1.224 1 98.5 102 THR B N 1
ATOM 2659 C CA . THR B 1 102 ? 6.676 -4.152 -0.031 1 98.5 102 THR B CA 1
ATOM 2660 C C . THR B 1 102 ? 5.426 -4.988 0.209 1 98.5 102 THR B C 1
ATOM 2662 O O . THR B 1 102 ? 4.469 -4.918 -0.565 1 98.5 102 THR B O 1
ATOM 2665 N N . ASN B 1 103 ? 5.441 -5.797 1.317 1 98.5 103 ASN B N 1
ATOM 2666 C CA . ASN B 1 103 ? 4.273 -6.605 1.64 1 98.5 103 ASN B CA 1
ATOM 2667 C C . ASN B 1 103 ? 3.055 -5.738 1.942 1 98.5 103 ASN B C 1
ATOM 2669 O O . ASN B 1 103 ? 1.967 -5.98 1.415 1 98.5 103 ASN B O 1
ATOM 2673 N N . VAL B 1 104 ? 3.277 -4.656 2.723 1 98.5 104 VAL B N 1
ATOM 2674 C CA . VAL B 1 104 ? 2.186 -3.756 3.076 1 98.5 104 VAL B CA 1
ATOM 2675 C C . VAL B 1 104 ? 1.658 -3.066 1.819 1 98.5 104 VAL B C 1
ATOM 2677 O O . VAL B 1 104 ? 0.445 -2.955 1.629 1 98.5 104 VAL B O 1
ATOM 2680 N N . MET B 1 105 ? 2.564 -2.615 0.969 1 98.44 105 MET B N 1
ATOM 2681 C CA . MET B 1 105 ? 2.182 -1.965 -0.28 1 98.44 105 MET B CA 1
ATOM 2682 C C . MET B 1 105 ? 1.35 -2.902 -1.148 1 98.44 105 MET B C 1
ATOM 2684 O O . MET B 1 105 ? 0.256 -2.541 -1.588 1 98.44 105 MET B O 1
ATOM 2688 N N . TYR B 1 106 ? 1.843 -4.105 -1.36 1 98.69 106 TYR B N 1
ATOM 2689 C CA . TYR B 1 106 ? 1.233 -5.094 -2.246 1 98.69 106 TYR B CA 1
ATOM 2690 C C . TYR B 1 106 ? -0.157 -5.48 -1.757 1 98.69 106 TYR B C 1
ATOM 2692 O O . TYR B 1 106 ? -1.14 -5.34 -2.488 1 98.69 106 TYR B O 1
ATOM 2700 N N . THR B 1 107 ? -0.281 -5.844 -0.477 1 98.69 107 THR B N 1
ATOM 2701 C CA . THR B 1 107 ? -1.551 -6.328 0.054 1 98.69 107 THR B CA 1
ATOM 2702 C C . THR B 1 107 ? -2.564 -5.191 0.15 1 98.69 107 THR B C 1
ATOM 2704 O O . THR B 1 107 ? -3.754 -5.391 -0.112 1 98.69 107 THR B O 1
ATOM 2707 N N . SER B 1 108 ? -2.072 -3.988 0.506 1 98.69 108 SER B N 1
ATOM 2708 C CA . SER B 1 108 ? -2.98 -2.848 0.574 1 98.69 108 SER B CA 1
ATOM 2709 C C . SER B 1 108 ? -3.512 -2.482 -0.807 1 98.69 108 SER B C 1
ATOM 2711 O O . SER B 1 108 ? -4.68 -2.121 -0.952 1 98.69 108 SER B O 1
ATOM 2713 N N . TYR B 1 109 ? -2.666 -2.58 -1.806 1 98.69 109 TYR B N 1
ATOM 2714 C CA . TYR B 1 109 ? -3.094 -2.283 -3.168 1 98.69 109 TYR B CA 1
ATOM 2715 C C . TYR B 1 109 ? -4.145 -3.281 -3.639 1 98.69 109 TYR B C 1
ATOM 2717 O O . TYR B 1 109 ? -5.18 -2.889 -4.184 1 98.69 109 TYR B O 1
ATOM 2725 N N . LEU B 1 110 ? -3.904 -4.562 -3.391 1 98.81 110 LEU B N 1
ATOM 2726 C CA . LEU B 1 110 ? -4.879 -5.582 -3.752 1 98.81 110 LEU B CA 1
ATOM 2727 C C . LEU B 1 110 ? -6.227 -5.301 -3.102 1 98.81 110 LEU B C 1
ATOM 2729 O O . LEU B 1 110 ? -7.266 -5.34 -3.77 1 98.81 110 LEU B O 1
ATOM 2733 N N . SER B 1 111 ? -6.148 -5.004 -1.812 1 98.69 111 SER B N 1
ATOM 2734 C CA . SER B 1 111 ? -7.371 -4.742 -1.054 1 98.69 111 SER B CA 1
ATOM 2735 C C . SER B 1 111 ? -8.102 -3.52 -1.593 1 98.69 111 SER B C 1
ATOM 2737 O O . SER B 1 111 ? -9.32 -3.549 -1.768 1 98.69 111 SER B O 1
ATOM 2739 N N . THR B 1 112 ? -7.359 -2.494 -1.883 1 98.56 112 THR B N 1
ATOM 2740 C CA . THR B 1 112 ? -7.949 -1.258 -2.383 1 98.56 112 THR B CA 1
ATOM 2741 C C . THR B 1 112 ? -8.688 -1.504 -3.695 1 98.56 112 THR B C 1
ATOM 2743 O O . THR B 1 112 ? -9.82 -1.049 -3.871 1 98.56 112 THR B O 1
ATOM 2746 N N . ILE B 1 113 ? -8.07 -2.221 -4.605 1 98.56 113 ILE B N 1
ATOM 2747 C CA . ILE B 1 113 ? -8.688 -2.486 -5.902 1 98.56 113 ILE B CA 1
ATOM 2748 C C . ILE B 1 113 ? -9.914 -3.373 -5.715 1 98.56 113 ILE B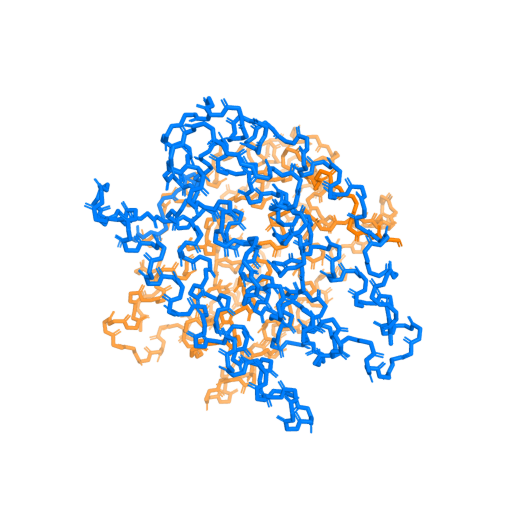 C 1
ATOM 2750 O O . ILE B 1 113 ? -10.969 -3.125 -6.316 1 98.56 113 ILE B O 1
ATOM 2754 N N . ALA B 1 114 ? -9.773 -4.379 -4.852 1 98.56 114 ALA B N 1
ATOM 2755 C CA . ALA B 1 114 ? -10.891 -5.293 -4.613 1 98.56 114 ALA B CA 1
ATOM 2756 C C . ALA B 1 114 ? -12.102 -4.547 -4.059 1 98.56 114 ALA B C 1
ATOM 2758 O O . ALA B 1 114 ? -13.234 -4.828 -4.441 1 98.56 114 ALA B O 1
ATOM 2759 N N . TYR B 1 115 ? -11.859 -3.57 -3.209 1 98 115 TYR B N 1
ATOM 2760 C CA . TYR B 1 115 ? -12.953 -2.836 -2.576 1 98 115 TYR B CA 1
ATOM 2761 C C . TYR B 1 115 ? -13.508 -1.776 -3.516 1 98 115 TYR B C 1
ATOM 2763 O O . TYR B 1 115 ? -14.727 -1.58 -3.586 1 98 115 TYR B O 1
ATOM 2771 N N . SER B 1 116 ? -12.648 -1.103 -4.285 1 97.94 116 SER B N 1
ATOM 2772 C CA . SER B 1 116 ? -13.047 0.171 -4.875 1 97.94 116 SER B CA 1
ATOM 2773 C C . SER B 1 116 ? -13.336 0.021 -6.367 1 97.94 116 SER B C 1
ATOM 2775 O O . SER B 1 116 ? -13.93 0.909 -6.98 1 97.94 116 SER B O 1
ATOM 2777 N N . ARG B 1 117 ? -12.875 -1.073 -6.957 1 98.12 117 ARG B N 1
ATOM 2778 C CA . ARG B 1 117 ? -13 -1.212 -8.406 1 98.12 117 ARG B CA 1
ATOM 2779 C C . ARG B 1 117 ? -13.938 -2.359 -8.766 1 98.12 117 ARG B C 1
ATOM 2781 O O . ARG B 1 117 ? -14.242 -3.205 -7.926 1 98.12 117 ARG B O 1
ATOM 2788 N N . PRO B 1 118 ? -14.445 -2.404 -10.031 1 98.06 118 PRO B N 1
ATOM 2789 C CA . PRO B 1 118 ? -15.32 -3.496 -10.453 1 98.06 118 PRO B CA 1
ATOM 2790 C C . PRO B 1 118 ? -14.633 -4.855 -10.43 1 98.06 118 PRO B C 1
ATOM 2792 O O . PRO B 1 118 ? -13.398 -4.926 -10.398 1 98.06 118 PRO B O 1
ATOM 2795 N N . PHE B 1 119 ? -15.406 -5.91 -10.516 1 98.5 119 PHE B N 1
ATOM 2796 C CA . PHE B 1 119 ? -14.977 -7.297 -10.398 1 98.5 119 PHE B CA 1
ATOM 2797 C C . PHE B 1 119 ? -13.852 -7.598 -11.383 1 98.5 119 PHE B C 1
ATOM 2799 O O . PHE B 1 119 ? -12.828 -8.188 -11.008 1 98.5 119 PHE B O 1
ATOM 2806 N N . HIS B 1 120 ? -13.961 -7.117 -12.648 1 98.38 120 HIS B N 1
ATOM 2807 C CA . HIS B 1 120 ? -12.992 -7.48 -13.672 1 98.38 120 HIS B CA 1
ATOM 2808 C C . HIS B 1 120 ? -11.617 -6.883 -13.367 1 98.38 120 HIS B C 1
ATOM 2810 O O . HIS B 1 120 ? -10.594 -7.496 -13.664 1 98.38 120 HIS B O 1
ATOM 2816 N N . GLU B 1 121 ? -11.57 -5.707 -12.719 1 98.44 121 GLU B N 1
ATOM 2817 C CA . GLU B 1 121 ? -10.305 -5.105 -12.32 1 98.44 121 GLU B CA 1
ATOM 2818 C C . GLU B 1 121 ? -9.703 -5.824 -11.117 1 98.44 121 GLU B C 1
ATOM 2820 O O . GLU B 1 121 ? -8.484 -5.973 -11.023 1 98.44 121 GLU B O 1
ATOM 2825 N N . GLY B 1 122 ? -10.617 -6.27 -10.234 1 98.62 122 GLY B N 1
ATOM 2826 C CA . GLY B 1 122 ? -10.18 -7.082 -9.109 1 98.62 122 GLY B CA 1
ATOM 2827 C C . GLY B 1 122 ? -9.539 -8.391 -9.539 1 98.62 122 GLY B C 1
ATOM 2828 O O . GLY B 1 122 ? -8.508 -8.797 -8.992 1 98.62 122 GLY B O 1
ATOM 2829 N N . VAL B 1 123 ? -10.109 -9.031 -10.531 1 98.75 123 VAL B N 1
ATOM 2830 C CA . VAL B 1 123 ? -9.57 -10.289 -11.031 1 98.75 123 VAL B CA 1
ATOM 2831 C C . VAL B 1 123 ? -8.195 -10.047 -11.656 1 98.75 123 VAL B C 1
ATOM 2833 O O . VAL B 1 123 ? -7.27 -10.836 -11.461 1 98.75 123 VAL B O 1
ATOM 2836 N N . ALA B 1 124 ? -8.055 -8.93 -12.367 1 98.5 124 ALA B N 1
ATOM 2837 C CA . ALA B 1 124 ? -6.809 -8.617 -13.055 1 98.5 124 ALA B CA 1
ATOM 2838 C C . ALA B 1 124 ? -5.672 -8.406 -12.055 1 98.5 124 ALA B C 1
ATOM 2840 O O . ALA B 1 124 ? -4.527 -8.781 -12.32 1 98.5 124 ALA B O 1
ATOM 2841 N N . VAL B 1 125 ? -6.02 -7.832 -10.898 1 98.56 125 VAL B N 1
ATOM 2842 C CA . VAL B 1 125 ? -4.953 -7.438 -9.984 1 98.56 125 VAL B CA 1
ATOM 2843 C C . VAL B 1 125 ? -4.465 -8.656 -9.203 1 98.56 125 VAL B C 1
ATOM 2845 O O . VAL B 1 125 ? -3.305 -8.711 -8.789 1 98.56 125 VAL B O 1
ATOM 2848 N N . VAL B 1 126 ? -5.309 -9.695 -9.039 1 98.62 126 VAL B N 1
ATOM 2849 C CA . VAL B 1 126 ? -4.891 -10.852 -8.258 1 98.62 126 VAL B CA 1
ATOM 2850 C C . VAL B 1 126 ? -4.23 -11.883 -9.172 1 98.62 126 VAL B C 1
ATOM 2852 O O . VAL B 1 126 ? -3.521 -12.773 -8.703 1 98.62 126 VAL B O 1
ATOM 2855 N N . LEU B 1 127 ? -4.363 -11.781 -10.453 1 98.69 127 LEU B N 1
ATOM 2856 C CA . LEU B 1 127 ? -3.98 -12.805 -11.414 1 98.69 127 LEU B CA 1
ATOM 2857 C C . LEU B 1 127 ? -2.473 -13.031 -11.398 1 98.69 127 LEU B C 1
ATOM 2859 O O . LEU B 1 127 ? -2.01 -14.164 -11.539 1 98.69 127 LEU B O 1
ATOM 2863 N N . PRO B 1 128 ? -1.641 -11.969 -11.188 1 98.62 128 PRO B N 1
ATOM 2864 C CA . PRO B 1 128 ? -0.19 -12.18 -11.18 1 98.62 128 PRO B CA 1
ATOM 2865 C C . PRO B 1 128 ? 0.254 -13.195 -10.133 1 98.62 128 PRO B C 1
ATOM 2867 O O . PRO B 1 128 ? 1.142 -14.016 -10.398 1 98.62 128 PRO B O 1
ATOM 2870 N N . CYS B 1 129 ? -0.301 -13.18 -8.953 1 97.69 129 CYS B N 1
ATOM 2871 C CA . CYS B 1 129 ? 0.075 -14.125 -7.902 1 97.69 129 CYS B CA 1
ATOM 2872 C C . CYS B 1 129 ? -0.197 -15.562 -8.336 1 97.69 129 CYS B C 1
ATOM 2874 O O . CYS B 1 129 ? 0.516 -16.484 -7.934 1 97.69 129 CYS B O 1
ATOM 2876 N N . TYR B 1 130 ? -1.194 -15.828 -9.227 1 97.31 130 TYR B N 1
ATOM 2877 C CA . TYR B 1 130 ? -1.501 -17.141 -9.781 1 97.31 130 TYR B CA 1
ATOM 2878 C C . TYR B 1 130 ? -0.538 -17.484 -10.914 1 97.31 130 TYR B C 1
ATOM 2880 O O . TYR B 1 130 ? 0.19 -18.484 -10.828 1 97.31 130 TYR B O 1
ATOM 2888 N N . TRP B 1 131 ? -0.542 -16.609 -11.852 1 98.31 131 TRP B N 1
ATOM 2889 C CA . TRP B 1 131 ? 0.006 -16.938 -13.164 1 98.31 131 TRP B CA 1
ATOM 2890 C C . TRP B 1 131 ? 1.529 -16.859 -13.148 1 98.31 131 TRP B C 1
ATOM 2892 O O . TRP B 1 131 ? 2.203 -17.734 -13.695 1 98.31 131 TRP B O 1
ATOM 2902 N N . ILE B 1 132 ? 2.068 -15.852 -12.523 1 98.38 132 ILE B N 1
ATOM 2903 C CA . ILE B 1 132 ? 3.518 -15.672 -12.477 1 98.38 132 ILE B CA 1
ATOM 2904 C C . ILE B 1 132 ? 4.148 -16.828 -11.695 1 98.38 132 ILE B C 1
ATOM 2906 O O . ILE B 1 132 ? 5.188 -17.359 -12.094 1 98.38 132 ILE B O 1
ATOM 2910 N N . TYR B 1 133 ? 3.566 -17.266 -10.602 1 96.56 133 TYR B N 1
ATOM 2911 C CA . TYR B 1 133 ? 4.137 -18.344 -9.797 1 96.56 133 TYR B CA 1
ATOM 2912 C C . TYR B 1 133 ? 4.125 -19.656 -10.562 1 96.56 133 TYR B C 1
ATOM 2914 O O . TYR B 1 133 ? 5.062 -20.453 -10.461 1 96.56 133 TYR B O 1
ATOM 2922 N N . LEU B 1 134 ? 3.031 -19.875 -11.312 1 97 134 LEU B N 1
ATOM 2923 C CA . LEU B 1 134 ? 3.018 -21.047 -12.172 1 97 134 LEU B CA 1
ATOM 2924 C C . LEU B 1 134 ? 4.164 -21 -13.172 1 97 134 LEU B C 1
ATOM 2926 O O . LEU B 1 134 ? 4.918 -21.969 -13.312 1 97 134 LEU B O 1
ATOM 2930 N N . ARG B 1 135 ? 4.34 -19.859 -13.828 1 97.44 135 ARG B N 1
ATOM 2931 C CA . ARG B 1 135 ? 5.367 -19.703 -14.852 1 97.44 135 ARG B CA 1
ATOM 2932 C C . ARG B 1 135 ? 6.762 -19.797 -14.25 1 97.44 135 ARG B C 1
ATOM 2934 O O . ARG B 1 135 ? 7.68 -20.344 -14.867 1 97.44 135 ARG B O 1
ATOM 2941 N N . VAL B 1 136 ? 6.902 -19.219 -13.062 1 97.38 136 VAL B N 1
ATOM 2942 C CA . VAL B 1 136 ? 8.18 -19.297 -12.367 1 97.38 136 VAL B CA 1
ATOM 2943 C C . VAL B 1 136 ? 8.516 -20.75 -12.062 1 97.38 136 VAL B C 1
ATOM 2945 O O . VAL B 1 136 ? 9.648 -21.188 -12.273 1 97.38 136 VAL B O 1
ATOM 2948 N N . SER B 1 137 ? 7.555 -21.516 -11.586 1 95.12 137 SER B N 1
ATOM 2949 C CA . SER B 1 137 ? 7.805 -22.922 -11.242 1 95.12 137 SER B CA 1
ATOM 2950 C C . SER B 1 137 ? 8.188 -23.719 -12.477 1 95.12 137 SER B C 1
ATOM 2952 O O . SER B 1 137 ? 8.961 -24.688 -12.383 1 95.12 137 SER B O 1
ATOM 2954 N N . GLU B 1 138 ? 7.629 -23.344 -13.648 1 94.06 138 GLU B N 1
ATOM 2955 C CA . GLU B 1 138 ? 7.969 -24 -14.914 1 94.06 138 GLU B CA 1
ATOM 2956 C C . GLU B 1 138 ? 9.398 -23.672 -15.328 1 94.06 138 GLU B C 1
ATOM 2958 O O . GLU B 1 138 ? 10.07 -24.5 -15.961 1 94.06 138 GLU B O 1
ATOM 2963 N N . HIS B 1 139 ? 9.812 -22.531 -14.922 1 93.56 139 HIS B N 1
ATOM 2964 C CA . HIS B 1 139 ? 11.148 -22.062 -15.289 1 93.56 139 HIS B CA 1
ATOM 2965 C C . HIS B 1 139 ? 12.211 -22.672 -14.367 1 93.56 139 HIS B C 1
ATOM 2967 O O . HIS B 1 139 ? 13.305 -23.016 -14.82 1 93.56 139 HIS B O 1
ATOM 2973 N N . LEU B 1 140 ? 11.977 -22.719 -13.086 1 93.06 140 LEU B N 1
ATOM 2974 C CA . LEU B 1 140 ? 12.93 -23.234 -12.109 1 93.06 140 LEU B CA 1
ATOM 2975 C C . LEU B 1 140 ? 13.008 -24.75 -12.172 1 93.06 140 LEU B C 1
ATOM 2977 O O . LEU B 1 140 ? 14.078 -25.328 -11.961 1 93.06 140 LEU B O 1
ATOM 2981 N N . THR B 1 141 ? 11.984 -25.5 -12.422 1 88 141 THR B N 1
ATOM 2982 C CA . THR B 1 141 ? 11.797 -26.938 -12.594 1 88 141 THR B CA 1
ATOM 2983 C C . THR B 1 141 ? 12.188 -27.688 -11.32 1 88 141 THR B C 1
ATOM 2985 O O . THR B 1 141 ? 11.398 -28.469 -10.789 1 88 141 THR B O 1
ATOM 2988 N N . SER B 1 142 ? 13.422 -27.406 -10.852 1 90.88 142 SER B N 1
ATOM 2989 C CA . SER B 1 142 ? 13.867 -28.062 -9.625 1 90.88 142 SER B CA 1
ATOM 2990 C C . SER B 1 142 ? 15.055 -27.328 -9.008 1 90.88 142 SER B C 1
ATOM 2992 O O . SER B 1 142 ? 15.562 -26.359 -9.586 1 90.88 142 SER B O 1
ATOM 2994 N N . SER B 1 143 ? 15.305 -27.703 -7.695 1 93.62 143 SER B N 1
ATOM 2995 C CA . SER B 1 143 ? 16.484 -27.234 -6.984 1 93.62 143 SER B CA 1
ATOM 2996 C C . SER B 1 143 ? 17.203 -28.375 -6.27 1 93.62 143 SER B C 1
ATOM 2998 O O . SER B 1 143 ? 16.562 -29.359 -5.887 1 93.62 143 SER B O 1
ATOM 3000 N N . SER B 1 144 ? 18.578 -28.219 -6.141 1 93.31 144 SER B N 1
ATOM 3001 C CA . SER B 1 144 ? 19.344 -29.234 -5.422 1 93.31 144 SER B CA 1
ATOM 3002 C C . SER B 1 144 ? 19.109 -29.141 -3.918 1 93.31 144 SER B C 1
ATOM 3004 O O . SER B 1 144 ? 19.359 -30.094 -3.184 1 93.31 144 SER B O 1
ATOM 3006 N N . ASN B 1 145 ? 18.703 -28 -3.492 1 95.12 145 ASN B N 1
ATOM 3007 C CA . ASN B 1 145 ? 18.344 -27.812 -2.092 1 95.12 145 ASN B CA 1
ATOM 3008 C C . ASN B 1 145 ? 16.906 -28.25 -1.821 1 95.12 145 ASN B C 1
ATOM 3010 O O . ASN B 1 145 ? 15.969 -27.703 -2.412 1 95.12 145 ASN B O 1
ATOM 3014 N N . PRO B 1 146 ? 16.703 -29.172 -0.94 1 93.06 146 PRO B N 1
ATOM 3015 C CA . PRO B 1 146 ? 15.367 -29.734 -0.713 1 93.06 146 PRO B CA 1
ATOM 3016 C C . PRO B 1 146 ? 14.359 -28.703 -0.241 1 93.06 146 PRO B C 1
ATOM 3018 O O . PRO B 1 146 ? 13.164 -28.812 -0.545 1 93.06 146 PRO B O 1
ATOM 3021 N N . LEU B 1 147 ? 14.805 -27.719 0.533 1 92.62 147 LEU B N 1
ATOM 3022 C CA . LEU B 1 147 ? 13.906 -26.656 0.988 1 92.62 147 LEU B CA 1
ATOM 3023 C C . LEU B 1 147 ? 13.336 -25.891 -0.195 1 92.62 147 LEU B C 1
ATOM 3025 O O . LEU B 1 147 ? 12.125 -25.625 -0.248 1 92.62 147 LEU B O 1
ATOM 3029 N N . TYR B 1 148 ? 14.203 -25.562 -1.092 1 95.75 148 TYR B N 1
ATOM 3030 C CA . TYR B 1 148 ? 13.789 -24.781 -2.258 1 95.75 148 TYR B CA 1
ATOM 3031 C C . TYR B 1 148 ? 13 -25.641 -3.232 1 95.75 148 TYR B C 1
ATOM 3033 O O . TYR B 1 148 ? 12.047 -25.172 -3.861 1 95.75 148 TYR B O 1
ATOM 3041 N N . ASP B 1 149 ? 13.367 -26.922 -3.299 1 95.19 149 ASP B N 1
ATOM 3042 C CA . ASP B 1 149 ? 12.688 -27.844 -4.203 1 95.19 149 ASP B CA 1
ATOM 3043 C C . ASP B 1 149 ? 11.227 -28.047 -3.789 1 95.19 149 ASP B C 1
ATOM 3045 O O . ASP B 1 149 ? 10.344 -28.141 -4.641 1 95.19 149 ASP B O 1
ATOM 3049 N N . ARG B 1 150 ? 10.992 -28.141 -2.559 1 92.25 150 ARG B N 1
ATOM 3050 C CA . ARG B 1 150 ? 9.633 -28.281 -2.047 1 92.25 150 ARG B CA 1
ATOM 3051 C C . ARG B 1 150 ? 8.773 -27.094 -2.426 1 92.25 150 ARG B C 1
ATOM 3053 O O . ARG B 1 150 ? 7.602 -27.25 -2.777 1 92.25 150 ARG B O 1
ATOM 3060 N N . TRP B 1 151 ? 9.328 -25.859 -2.248 1 93.38 151 TRP B N 1
ATOM 3061 C CA . TRP B 1 151 ? 8.625 -24.641 -2.639 1 93.38 151 TRP B CA 1
ATOM 3062 C C . TRP B 1 151 ? 8.25 -24.688 -4.117 1 93.38 151 TRP B C 1
ATOM 3064 O O . TRP B 1 151 ? 7.105 -24.406 -4.477 1 93.38 151 TRP B O 1
ATOM 3074 N N . ILE B 1 152 ? 9.211 -25.078 -5.012 1 93.75 152 ILE B N 1
ATOM 3075 C CA . ILE B 1 152 ? 9 -25.109 -6.457 1 93.75 152 ILE B CA 1
ATOM 3076 C C . ILE B 1 152 ? 7.887 -26.094 -6.793 1 93.75 152 ILE B C 1
ATOM 3078 O O . ILE B 1 152 ? 6.977 -25.781 -7.562 1 93.75 152 ILE B O 1
ATOM 3082 N N . LYS B 1 153 ? 7.867 -27.219 -6.199 1 92 153 LYS B N 1
ATOM 3083 C CA . LYS B 1 153 ? 6.926 -28.297 -6.496 1 92 153 LYS B CA 1
ATOM 3084 C C . LYS B 1 153 ? 5.512 -27.906 -6.062 1 92 153 LYS B C 1
ATOM 3086 O O . LYS B 1 153 ? 4.531 -28.406 -6.625 1 92 153 LYS B O 1
ATOM 3091 N N . ASN B 1 154 ? 5.457 -27.062 -5.047 1 90 154 ASN B N 1
ATOM 3092 C CA . ASN B 1 154 ? 4.156 -26.594 -4.59 1 90 154 ASN B CA 1
ATOM 3093 C C . ASN B 1 154 ? 3.4 -25.859 -5.695 1 90 154 ASN B C 1
ATOM 3095 O O . ASN B 1 154 ? 2.168 -25.891 -5.73 1 90 154 ASN B O 1
ATOM 3099 N N . TYR B 1 155 ? 4.098 -25.266 -6.66 1 91.38 155 TYR B N 1
ATOM 3100 C CA . TYR B 1 155 ? 3.463 -24.422 -7.676 1 91.38 155 TYR B CA 1
ATOM 3101 C C . TYR B 1 155 ? 3.498 -25.109 -9.039 1 91.38 155 TYR B C 1
ATOM 3103 O O . TYR B 1 155 ? 2.928 -24.594 -10.008 1 91.38 155 TYR B O 1
ATOM 3111 N N . SER B 1 156 ? 4.176 -26.219 -9.141 1 89.88 156 SER B N 1
ATOM 3112 C CA . SER B 1 156 ? 4.258 -26.938 -10.398 1 89.88 156 SER B CA 1
ATOM 3113 C C . SER B 1 156 ? 3.27 -28.109 -10.43 1 89.88 156 SER B C 1
ATOM 3115 O O . SER B 1 156 ? 3.205 -28.844 -11.414 1 89.88 156 SER B O 1
ATOM 3117 N N . GLY B 1 157 ? 2.502 -28.344 -9.469 1 87.25 157 GLY B N 1
ATOM 3118 C CA . GLY B 1 157 ? 1.553 -29.438 -9.391 1 87.25 157 GLY B CA 1
ATOM 3119 C C . GLY B 1 157 ? 0.307 -29.203 -10.227 1 87.25 157 GLY B C 1
ATOM 3120 O O . GLY B 1 157 ? -0.009 -28.062 -10.578 1 87.25 157 GLY B O 1
ATOM 3121 N N . LYS B 1 158 ? -0.396 -30.25 -10.477 1 92.81 158 LYS B N 1
ATOM 3122 C CA . LYS B 1 158 ? -1.582 -30.219 -11.328 1 92.81 158 LYS B CA 1
ATOM 3123 C C . LYS B 1 158 ? -2.701 -29.406 -10.68 1 92.81 158 LYS B C 1
ATOM 3125 O O . LYS B 1 158 ? -3.457 -28.719 -11.367 1 92.81 158 LYS B O 1
ATOM 3130 N N . ASP B 1 159 ? -2.783 -29.531 -9.406 1 90.88 159 ASP B N 1
ATOM 3131 C CA . ASP B 1 159 ? -3.844 -28.828 -8.695 1 90.88 159 ASP B CA 1
ATOM 3132 C C . ASP B 1 159 ? -3.662 -27.312 -8.805 1 90.88 159 ASP B C 1
ATOM 3134 O O . ASP B 1 159 ? -4.625 -26.578 -9.031 1 90.88 159 ASP B O 1
ATOM 3138 N N . TYR B 1 160 ? -2.428 -26.906 -8.594 1 93 160 TYR B N 1
ATOM 3139 C CA . TYR B 1 160 ? -2.156 -25.469 -8.703 1 93 160 TYR B CA 1
ATOM 3140 C C . TYR B 1 160 ? -2.418 -24.969 -10.125 1 93 160 TYR B C 1
ATOM 3142 O O . TYR B 1 160 ? -3.057 -23.938 -10.312 1 93 160 TYR B O 1
ATOM 3150 N N . GLU B 1 161 ? -1.98 -25.688 -11.086 1 95.94 161 GLU B N 1
ATOM 3151 C CA . GLU B 1 161 ? -2.193 -25.344 -12.484 1 95.94 161 GLU B CA 1
ATOM 3152 C C . GLU B 1 161 ? -3.682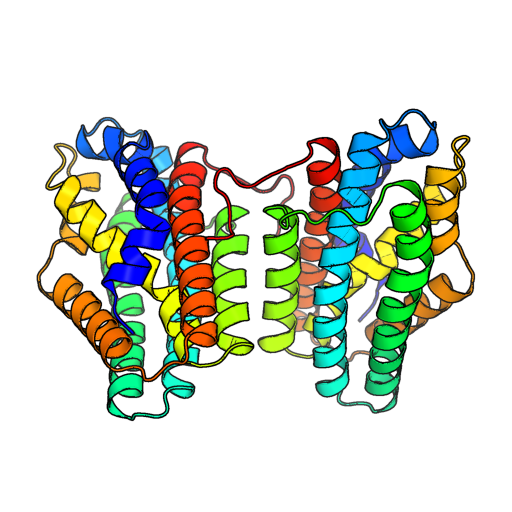 -25.234 -12.805 1 95.94 161 GLU B C 1
ATOM 3154 O O . GLU B 1 161 ? -4.098 -24.328 -13.539 1 95.94 161 GLU B O 1
ATOM 3159 N N . ALA B 1 162 ? -4.445 -26.156 -12.328 1 96.56 162 ALA B N 1
ATOM 3160 C CA . ALA B 1 162 ? -5.891 -26.125 -12.547 1 96.56 162 ALA B CA 1
ATOM 3161 C C . ALA B 1 162 ? -6.504 -24.844 -11.992 1 96.56 162 ALA B C 1
ATOM 3163 O O . ALA B 1 162 ? -7.406 -24.266 -12.602 1 96.56 162 ALA B O 1
ATOM 3164 N N . GLY B 1 163 ? -6.051 -24.438 -10.75 1 95.75 163 GLY B N 1
ATOM 3165 C CA . GLY B 1 163 ? -6.52 -23.188 -10.172 1 95.75 163 GLY B CA 1
ATOM 3166 C C . GLY B 1 163 ? -6.211 -21.969 -11.031 1 95.75 163 GLY B C 1
ATOM 3167 O O . GLY B 1 163 ? -7.07 -21.109 -11.219 1 95.75 163 GLY B O 1
ATOM 3168 N N . VAL B 1 164 ? -4.992 -21.938 -11.578 1 97.56 164 VAL B N 1
ATOM 3169 C CA . VAL B 1 164 ? -4.594 -20.844 -12.453 1 97.56 164 VAL B CA 1
ATOM 3170 C C . VAL B 1 164 ? -5.48 -20.828 -13.703 1 97.56 164 VAL B C 1
ATOM 3172 O O . VAL B 1 164 ? -5.965 -19.781 -14.109 1 97.56 164 VAL B O 1
ATOM 3175 N N . LYS B 1 165 ? -5.715 -21.969 -14.297 1 98 165 LYS B N 1
ATOM 3176 C CA . LYS B 1 165 ? -6.516 -22.094 -15.508 1 98 165 LYS B CA 1
ATOM 3177 C C . LYS B 1 165 ? -7.949 -21.625 -15.266 1 98 165 LYS B C 1
ATOM 3179 O O . LYS B 1 165 ? -8.578 -21.047 -16.156 1 98 165 LYS B O 1
ATOM 3184 N N . GLN B 1 166 ? -8.484 -21.906 -14.094 1 98 166 GLN B N 1
ATOM 3185 C CA . GLN B 1 166 ? -9.828 -21.469 -13.75 1 98 166 GLN B CA 1
ATOM 3186 C C . GLN B 1 166 ? -9.922 -19.938 -13.781 1 98 166 GLN B C 1
ATOM 3188 O O . GLN B 1 166 ? -10.875 -19.375 -14.328 1 98 166 GLN B O 1
ATOM 3193 N N . VAL B 1 167 ? -8.961 -19.281 -13.188 1 98.31 167 VAL B N 1
ATOM 3194 C CA . VAL B 1 167 ? -8.984 -17.812 -13.148 1 98.31 167 VAL B CA 1
ATOM 3195 C C . VAL B 1 167 ? -8.781 -17.266 -14.555 1 98.31 167 VAL B C 1
ATOM 3197 O O . VAL B 1 167 ? -9.422 -16.281 -14.945 1 98.31 167 VAL B O 1
ATOM 3200 N N . LEU B 1 168 ? -7.883 -17.859 -15.344 1 98.62 168 LEU B N 1
ATOM 3201 C CA . LEU B 1 168 ? -7.66 -17.438 -16.719 1 98.62 168 LEU B CA 1
ATOM 3202 C C . LEU B 1 168 ? -8.93 -17.594 -17.562 1 98.62 168 LEU B C 1
ATOM 3204 O O . LEU B 1 168 ? -9.203 -16.781 -18.438 1 98.62 168 LEU B O 1
ATOM 3208 N N . GLN B 1 169 ? -9.633 -18.641 -17.281 1 98.19 169 GLN B N 1
ATOM 3209 C CA . GLN B 1 169 ? -10.898 -18.859 -17.969 1 98.19 169 GLN B CA 1
ATOM 3210 C C . GLN B 1 169 ? -11.906 -17.766 -17.625 1 98.19 169 GLN B C 1
ATOM 3212 O O . GLN B 1 169 ? -12.641 -17.281 -18.484 1 98.19 169 GLN B O 1
ATOM 3217 N N . ILE B 1 170 ? -11.953 -17.422 -16.359 1 98.31 170 ILE B N 1
ATOM 3218 C CA . ILE B 1 170 ? -12.805 -16.312 -15.945 1 98.31 170 ILE B CA 1
ATOM 3219 C C . ILE B 1 170 ? -12.438 -15.062 -16.734 1 98.31 170 ILE B C 1
ATOM 3221 O O . ILE B 1 170 ? -13.312 -14.414 -17.312 1 98.31 170 ILE B O 1
ATOM 3225 N N . VAL B 1 171 ? -11.172 -14.719 -16.812 1 98.38 171 VAL B N 1
ATOM 3226 C CA . VAL B 1 171 ? -10.695 -13.531 -17.516 1 98.38 171 VAL B CA 1
ATOM 3227 C C . VAL B 1 171 ? -11.117 -13.602 -18.984 1 98.38 171 VAL B C 1
ATOM 3229 O O . VAL B 1 171 ? -11.625 -12.617 -19.547 1 98.38 171 VAL B O 1
ATOM 3232 N N . SER B 1 172 ? -10.992 -14.758 -19.594 1 98.06 172 SER B N 1
ATOM 3233 C CA . SER B 1 172 ? -11.312 -14.945 -21 1 98.06 172 SER B CA 1
ATOM 3234 C C . SER B 1 172 ? -12.797 -14.734 -21.266 1 98.06 172 SER B C 1
ATOM 3236 O O . SER B 1 172 ? -13.188 -14.344 -22.375 1 98.06 172 SER B O 1
ATOM 3238 N N . ASN B 1 173 ? -13.578 -14.969 -20.234 1 97.38 173 ASN B N 1
ATOM 3239 C CA . ASN B 1 173 ? -15.023 -14.906 -20.406 1 97.38 173 ASN B CA 1
ATOM 3240 C C . ASN B 1 173 ? -15.57 -13.523 -20.062 1 97.38 173 ASN B C 1
ATOM 3242 O O . ASN B 1 173 ? -16.75 -13.25 -20.281 1 97.38 173 ASN B O 1
ATOM 3246 N N . LEU B 1 174 ? -14.742 -12.688 -19.516 1 96.69 174 LEU B N 1
ATOM 3247 C CA . LEU B 1 174 ? -15.195 -11.344 -19.156 1 96.69 174 LEU B CA 1
ATOM 3248 C C . LEU B 1 174 ? -15.492 -10.516 -20.406 1 96.69 174 LEU B C 1
ATOM 3250 O O . LEU B 1 174 ? -14.727 -10.539 -21.375 1 96.69 174 LEU B O 1
ATOM 3254 N N . LYS B 1 175 ? -16.656 -9.883 -20.406 1 95.25 175 LYS B N 1
ATOM 3255 C CA . LYS B 1 175 ? -17.016 -8.914 -21.453 1 95.25 175 LYS B CA 1
ATOM 3256 C C . LYS B 1 175 ? -16.656 -7.492 -21.016 1 95.25 175 LYS B C 1
ATOM 3258 O O . LYS B 1 175 ? -17.344 -6.902 -20.172 1 95.25 175 LYS B O 1
ATOM 3263 N N . THR B 1 176 ? -15.547 -6.996 -21.578 1 96.31 176 THR B N 1
ATOM 3264 C CA . THR B 1 176 ? -15.023 -5.703 -21.156 1 96.31 176 THR B CA 1
ATOM 3265 C C . THR B 1 176 ? -14.852 -4.77 -22.359 1 96.31 176 THR B C 1
ATOM 3267 O O . THR B 1 176 ? -14.602 -5.227 -23.469 1 96.31 176 THR B O 1
ATOM 3270 N N . SER B 1 177 ? -15.055 -3.502 -22.172 1 97.25 177 SER B N 1
ATOM 3271 C CA . SER B 1 177 ? -14.727 -2.477 -23.156 1 97.25 177 SER B CA 1
ATOM 3272 C C . SER B 1 177 ? -13.219 -2.281 -23.266 1 97.25 177 SER B C 1
ATOM 3274 O O . SER B 1 177 ? -12.453 -2.816 -22.453 1 97.25 177 SER B O 1
ATOM 3276 N N . GLU B 1 178 ? -12.789 -1.553 -24.25 1 95.88 178 GLU B N 1
ATOM 3277 C CA . GLU B 1 178 ? -11.375 -1.269 -24.438 1 95.88 178 GLU B CA 1
ATOM 3278 C C . GLU B 1 178 ? -10.789 -0.531 -23.234 1 95.88 178 GLU B C 1
ATOM 3280 O O . GLU B 1 178 ? -9.672 -0.819 -22.812 1 95.88 178 GLU B O 1
ATOM 3285 N N . ASP B 1 179 ? -11.57 0.378 -22.781 1 96.56 179 ASP B N 1
ATOM 3286 C CA . ASP B 1 179 ? -11.125 1.15 -21.625 1 96.56 179 ASP B CA 1
ATOM 3287 C C . ASP B 1 179 ? -10.992 0.262 -20.391 1 96.56 179 ASP B C 1
ATOM 3289 O O . ASP B 1 179 ? -10.062 0.422 -19.594 1 96.56 179 ASP B O 1
ATOM 3293 N N . GLU B 1 180 ? -11.906 -0.633 -20.234 1 97.19 180 GLU B N 1
ATOM 3294 C CA . GLU B 1 180 ? -11.852 -1.572 -19.109 1 97.19 180 GLU B CA 1
ATOM 3295 C C . GLU B 1 180 ? -10.648 -2.508 -19.234 1 97.19 180 GLU B C 1
ATOM 3297 O O . GLU B 1 180 ? -10 -2.818 -18.234 1 97.19 180 GLU B O 1
ATOM 3302 N N . GLU B 1 181 ? -10.383 -2.918 -20.453 1 96.81 181 GLU B N 1
ATOM 3303 C CA . GLU B 1 181 ? -9.227 -3.777 -20.688 1 96.81 181 GLU B CA 1
ATOM 3304 C C . GLU B 1 181 ? -7.93 -3.059 -20.328 1 96.81 181 GLU B C 1
ATOM 3306 O O . GLU B 1 181 ? -7.02 -3.66 -19.75 1 96.81 181 GLU B O 1
ATOM 3311 N N . ARG B 1 182 ? -7.867 -1.851 -20.672 1 96.44 182 ARG B N 1
ATOM 3312 C CA . ARG B 1 182 ? -6.68 -1.061 -20.359 1 96.44 182 ARG B CA 1
ATOM 3313 C C . ARG B 1 182 ? -6.469 -0.959 -18.844 1 96.44 182 ARG B C 1
ATOM 3315 O O . ARG B 1 182 ? -5.336 -1.058 -18.375 1 96.44 182 ARG B O 1
ATOM 3322 N N . ARG B 1 183 ? -7.57 -0.766 -18.172 1 97.25 183 ARG B N 1
ATOM 3323 C CA . ARG B 1 183 ? -7.48 -0.695 -16.719 1 97.25 183 ARG B CA 1
ATOM 3324 C C . ARG B 1 183 ? -7.074 -2.041 -16.125 1 97.25 183 ARG B C 1
ATOM 3326 O O . ARG B 1 183 ? -6.285 -2.1 -15.18 1 97.25 183 ARG B O 1
ATOM 3333 N N . MET B 1 184 ? -7.594 -3.061 -16.688 1 98 184 MET B N 1
ATOM 3334 C CA . MET B 1 184 ? -7.211 -4.402 -16.25 1 98 184 MET B CA 1
ATOM 3335 C C . MET B 1 184 ? -5.723 -4.645 -16.484 1 98 184 MET B C 1
ATOM 3337 O O . MET B 1 184 ? -5.039 -5.199 -15.625 1 98 184 MET B O 1
ATOM 3341 N N . MET B 1 185 ? -5.25 -4.203 -17.625 1 97.88 185 MET B N 1
ATOM 3342 C CA . MET B 1 185 ? -3.832 -4.359 -17.938 1 97.88 185 MET B CA 1
ATOM 3343 C C . MET B 1 185 ? -2.963 -3.586 -16.953 1 97.88 185 MET B C 1
ATOM 3345 O O . MET B 1 185 ? -1.916 -4.074 -16.531 1 97.88 185 MET B O 1
ATOM 3349 N N . LYS B 1 186 ? -3.396 -2.422 -16.609 1 97.5 186 LYS B N 1
ATOM 3350 C CA . LYS B 1 186 ? -2.666 -1.609 -15.633 1 97.5 186 LYS B CA 1
ATOM 3351 C C . LYS B 1 186 ? -2.564 -2.316 -14.289 1 97.5 186 LYS B C 1
ATOM 3353 O O . LYS B 1 186 ? -1.491 -2.359 -13.68 1 97.5 186 LYS B O 1
ATOM 3358 N N . HIS B 1 187 ? -3.682 -2.869 -13.859 1 98.19 187 HIS B N 1
ATOM 3359 C CA . HIS B 1 187 ? -3.699 -3.541 -12.562 1 98.19 187 HIS B CA 1
ATOM 3360 C C . HIS B 1 187 ? -2.885 -4.832 -12.602 1 98.19 187 HIS B C 1
ATOM 3362 O O . HIS B 1 187 ? -2.176 -5.152 -11.641 1 98.19 187 HIS B O 1
ATOM 3368 N N . PHE B 1 188 ? -2.961 -5.578 -13.727 1 98.56 188 PHE B N 1
ATOM 3369 C CA . PHE B 1 188 ? -2.158 -6.785 -13.891 1 98.56 188 PHE B CA 1
ATOM 3370 C C . PHE B 1 188 ? -0.671 -6.449 -13.859 1 98.56 188 PHE B C 1
ATOM 3372 O O . PHE B 1 188 ? 0.104 -7.117 -13.164 1 98.56 188 PHE B O 1
ATOM 3379 N N . ARG B 1 189 ? -0.317 -5.422 -14.555 1 98.56 189 ARG B N 1
ATOM 3380 C CA . ARG B 1 189 ? 1.079 -5 -14.609 1 98.56 189 ARG B CA 1
ATOM 3381 C C . ARG B 1 189 ? 1.567 -4.559 -13.234 1 98.56 189 ARG B C 1
ATOM 3383 O O . ARG B 1 189 ? 2.645 -4.961 -12.789 1 98.56 189 ARG B O 1
ATOM 3390 N N . THR B 1 190 ? 0.79 -3.73 -12.555 1 98.5 190 THR B N 1
ATOM 3391 C CA . THR B 1 190 ? 1.167 -3.27 -11.219 1 98.5 190 THR B CA 1
ATOM 3392 C C . THR B 1 190 ? 1.351 -4.453 -10.273 1 98.5 190 THR B C 1
ATOM 3394 O O . THR B 1 190 ? 2.338 -4.516 -9.539 1 98.5 190 THR B O 1
ATOM 3397 N N . GLY B 1 191 ? 0.385 -5.379 -10.336 1 98.5 191 GLY B N 1
ATOM 3398 C CA . GLY B 1 191 ? 0.531 -6.59 -9.547 1 98.5 191 GLY B CA 1
ATOM 3399 C C . GLY B 1 191 ? 1.787 -7.375 -9.883 1 98.5 191 GLY B C 1
ATOM 3400 O O . GLY B 1 191 ? 2.443 -7.914 -8.992 1 98.5 191 GLY B O 1
ATOM 3401 N N . SER B 1 192 ? 2.117 -7.422 -11.164 1 98.75 192 SER B N 1
ATOM 3402 C CA . SER B 1 192 ? 3.324 -8.117 -11.602 1 98.75 192 SER B CA 1
ATOM 3403 C C . SER B 1 192 ? 4.578 -7.438 -11.07 1 98.75 192 SER B C 1
ATOM 3405 O O . SER B 1 192 ? 5.531 -8.109 -10.664 1 98.75 192 SER B O 1
ATOM 3407 N N . ILE B 1 193 ? 4.566 -6.156 -11.062 1 98.75 193 ILE B N 1
ATOM 3408 C CA . ILE B 1 193 ? 5.684 -5.383 -10.523 1 98.75 193 ILE B CA 1
ATOM 3409 C C . ILE B 1 193 ? 5.836 -5.668 -9.031 1 98.75 193 ILE B C 1
ATOM 3411 O O . ILE B 1 193 ? 6.957 -5.832 -8.539 1 98.75 193 ILE B O 1
ATOM 3415 N N . PHE B 1 194 ? 4.723 -5.742 -8.328 1 98.81 194 PHE B N 1
ATOM 3416 C CA . PHE B 1 194 ? 4.777 -6.047 -6.906 1 98.81 194 PHE B CA 1
ATOM 3417 C C . PHE B 1 194 ? 5.332 -7.445 -6.672 1 98.81 194 PHE B C 1
ATOM 3419 O O . PHE B 1 194 ? 6.02 -7.691 -5.68 1 98.81 194 PHE B O 1
ATOM 3426 N N . GLU B 1 195 ? 5.043 -8.398 -7.605 1 98.69 195 GLU B N 1
ATOM 3427 C CA . GLU B 1 195 ? 5.637 -9.734 -7.504 1 98.69 195 GLU B CA 1
ATOM 3428 C C . GLU B 1 195 ? 7.16 -9.664 -7.57 1 98.69 195 GLU B C 1
ATOM 3430 O O . GLU B 1 195 ? 7.848 -10.266 -6.746 1 98.69 195 GLU B O 1
ATOM 3435 N N . PHE B 1 196 ? 7.656 -8.922 -8.523 1 98.75 196 PHE B N 1
ATOM 3436 C CA . PHE B 1 196 ? 9.094 -8.727 -8.617 1 98.75 196 PHE B CA 1
ATOM 3437 C C . PHE B 1 196 ? 9.641 -8.133 -7.32 1 98.75 196 PHE B C 1
ATOM 3439 O O . PHE B 1 196 ? 10.641 -8.617 -6.785 1 98.75 196 PHE B O 1
ATOM 3446 N N . MET B 1 197 ? 8.953 -7.078 -6.852 1 98.75 197 MET B N 1
ATOM 3447 C CA . MET B 1 197 ? 9.414 -6.371 -5.656 1 98.75 197 MET B CA 1
ATOM 3448 C C . MET B 1 197 ? 9.383 -7.285 -4.438 1 98.75 197 MET B C 1
ATOM 3450 O O . MET B 1 197 ? 10.188 -7.125 -3.52 1 98.75 197 MET B O 1
ATOM 3454 N N . PHE B 1 198 ? 8.453 -8.227 -4.449 1 98.56 198 PHE B N 1
ATOM 3455 C CA . PHE B 1 198 ? 8.312 -9.148 -3.328 1 98.56 198 PHE B CA 1
ATOM 3456 C C . PHE B 1 198 ? 9.555 -10.023 -3.195 1 98.56 198 PHE B C 1
ATOM 3458 O O . PHE B 1 198 ? 10.117 -10.156 -2.105 1 98.56 198 PHE B O 1
ATOM 3465 N N . TRP B 1 199 ? 10.078 -10.57 -4.289 1 98.44 199 TRP B N 1
ATOM 3466 C CA . TRP B 1 199 ? 11.312 -11.352 -4.277 1 98.44 199 TRP B CA 1
ATOM 3467 C C . TRP B 1 199 ? 12.516 -10.461 -3.979 1 98.44 199 TRP B C 1
ATOM 3469 O O . TRP B 1 199 ? 13.414 -10.852 -3.232 1 98.44 199 TRP B O 1
ATOM 3479 N N . ASP B 1 200 ? 12.516 -9.297 -4.543 1 98.62 200 ASP B N 1
ATOM 3480 C CA . ASP B 1 200 ? 13.609 -8.359 -4.32 1 98.62 200 ASP B CA 1
ATOM 3481 C C . ASP B 1 200 ? 13.695 -7.957 -2.848 1 98.62 200 ASP B C 1
ATOM 3483 O O . ASP B 1 200 ? 14.789 -7.855 -2.289 1 98.62 200 ASP B O 1
ATOM 3487 N N . SER B 1 201 ? 12.516 -7.703 -2.26 1 98.31 201 SER B N 1
ATOM 3488 C CA . SER B 1 201 ? 12.461 -7.324 -0.851 1 98.31 201 SER B CA 1
ATOM 3489 C C . SER B 1 201 ? 12.977 -8.445 0.044 1 98.31 201 SER B C 1
ATOM 3491 O O . SER B 1 201 ? 13.609 -8.188 1.069 1 98.31 201 SER B O 1
ATOM 3493 N N . ALA B 1 202 ? 12.664 -9.656 -0.327 1 98 202 ALA B N 1
ATOM 3494 C CA . ALA B 1 202 ? 13.156 -10.797 0.435 1 98 202 ALA B CA 1
ATOM 3495 C C . ALA B 1 202 ? 14.672 -10.938 0.312 1 98 202 ALA B C 1
ATOM 3497 O O . ALA B 1 202 ? 15.359 -11.211 1.298 1 98 202 ALA B O 1
ATOM 3498 N N . TYR B 1 203 ? 15.18 -10.727 -0.9 1 98.56 203 TYR B N 1
ATOM 3499 C CA . TYR B 1 203 ? 16.625 -10.812 -1.124 1 98.56 203 TYR B CA 1
ATOM 3500 C C . TYR B 1 203 ? 17.359 -9.773 -0.299 1 98.56 203 TYR B C 1
ATOM 3502 O O . TYR B 1 203 ? 18.484 -10.031 0.176 1 98.56 203 TYR B O 1
ATOM 3510 N N . LYS B 1 204 ? 16.766 -8.68 -0.069 1 98.19 204 LYS B N 1
ATOM 3511 C CA . LYS B 1 204 ? 17.359 -7.582 0.686 1 98.19 204 LYS B CA 1
ATOM 3512 C C . LYS B 1 204 ? 16.938 -7.629 2.15 1 98.19 204 LYS B C 1
ATOM 3514 O O . LYS B 1 204 ? 17.391 -6.824 2.963 1 98.19 204 LYS B O 1
ATOM 3519 N N . MET B 1 205 ? 16 -8.555 2.473 1 97.5 205 MET B N 1
ATOM 3520 C CA . MET B 1 205 ? 15.406 -8.664 3.799 1 97.5 205 MET B CA 1
ATOM 3521 C C . MET B 1 205 ? 14.906 -7.305 4.285 1 97.5 205 MET B C 1
ATOM 3523 O O . MET B 1 205 ? 15.258 -6.871 5.383 1 97.5 205 MET B O 1
ATOM 3527 N N . GLU B 1 206 ? 14.117 -6.695 3.479 1 97.69 206 GLU B N 1
ATOM 3528 C CA . GLU B 1 206 ? 13.594 -5.344 3.654 1 97.69 206 GLU B CA 1
ATOM 3529 C C . GLU B 1 206 ? 12.789 -5.223 4.945 1 97.69 206 GLU B C 1
ATOM 3531 O O . GLU B 1 206 ? 12.008 -6.117 5.277 1 97.69 206 GLU B O 1
ATOM 3536 N N . LYS B 1 207 ? 13.008 -4.141 5.711 1 96.56 207 LYS B N 1
ATOM 3537 C CA . LYS B 1 207 ? 12.234 -3.826 6.906 1 96.56 207 LYS B CA 1
ATOM 3538 C C . LYS B 1 207 ? 11.891 -2.34 6.969 1 96.56 207 LYS B C 1
ATOM 3540 O O . LYS B 1 207 ? 12.555 -1.521 6.32 1 96.56 207 LYS B O 1
ATOM 3545 N N . PHE B 1 208 ? 10.852 -2 7.672 1 96.88 208 PHE B N 1
ATOM 3546 C CA . PHE B 1 208 ? 10.594 -0.597 7.977 1 96.88 208 PHE B CA 1
ATOM 3547 C C . PHE B 1 208 ? 11.719 -0.012 8.828 1 96.88 208 PHE B C 1
ATOM 3549 O O . PHE B 1 208 ? 12.352 -0.728 9.602 1 96.88 208 PHE B O 1
ATOM 3556 N N . MET B 1 209 ? 11.859 1.275 8.602 1 95.19 209 MET B N 1
ATOM 3557 C CA . MET B 1 209 ? 12.852 1.971 9.422 1 95.19 209 MET B CA 1
ATOM 3558 C C . MET B 1 209 ? 12.414 2.018 10.883 1 95.19 209 MET B C 1
ATOM 3560 O O . MET B 1 209 ? 13.25 2.174 11.773 1 95.19 209 MET B O 1
ATOM 3564 N N . PHE B 1 210 ? 11.07 1.954 11.148 1 96.25 210 PHE B N 1
ATOM 3565 C CA . PHE B 1 210 ? 10.492 1.965 12.484 1 96.25 210 PHE B CA 1
ATOM 3566 C C . PHE B 1 210 ? 9.695 0.688 12.734 1 96.25 210 PHE B C 1
ATOM 3568 O O . PHE B 1 210 ? 9.164 0.083 11.805 1 96.25 210 PHE B O 1
ATOM 3575 N N . LYS B 1 211 ? 9.594 0.316 14.023 1 94.44 211 LYS B N 1
ATOM 3576 C CA . LYS B 1 211 ? 8.68 -0.758 14.383 1 94.44 211 LYS B CA 1
ATOM 3577 C C . LYS B 1 211 ? 7.227 -0.334 14.172 1 94.44 211 LYS B C 1
ATOM 3579 O O . LYS B 1 211 ? 6.859 0.806 14.461 1 94.44 211 LYS B O 1
ATOM 3584 N N . LEU B 1 212 ? 6.477 -1.224 13.648 1 93.44 212 LEU B N 1
ATOM 3585 C CA . LEU B 1 212 ? 5.062 -0.937 13.43 1 93.44 212 LEU B CA 1
ATOM 3586 C C . LEU B 1 212 ? 4.27 -1.1 14.727 1 93.44 212 LEU B C 1
ATOM 3588 O O . LEU B 1 212 ? 3.275 -0.402 14.945 1 93.44 212 LEU B O 1
ATOM 3592 N N . ASP B 1 213 ? 4.719 -2.051 15.5 1 85.69 213 ASP B N 1
ATOM 3593 C CA . ASP B 1 213 ? 3.994 -2.352 16.734 1 85.69 213 ASP B CA 1
ATOM 3594 C C . ASP B 1 213 ? 4.445 -1.438 17.859 1 85.69 213 ASP B C 1
ATOM 3596 O O . ASP B 1 213 ? 5.621 -1.08 17.953 1 85.69 213 ASP B O 1
ATOM 3600 N N . VAL B 1 214 ? 3.387 -0.899 18.578 1 78.19 214 VAL B N 1
ATOM 3601 C CA . VAL B 1 214 ? 3.656 -0.032 19.719 1 78.19 214 VAL B CA 1
ATOM 3602 C C . VAL B 1 214 ? 3.668 -0.858 21 1 78.19 214 VAL B C 1
ATOM 3604 O O . VAL B 1 214 ? 2.986 -1.882 21.094 1 78.19 214 VAL B O 1
#

Foldseek 3Di:
DQVVVLCVLAVVLLVCQLPPPLLVCLLAVNHDVQLVVLLLLLVLVLLVLLLVLLQLLLVQDPDPVSSVLSPVVSVVSVVCSCPLVVVVCVVVPDDDDDHFPLSCVLSVLLNCCSPPHHSLLNLLLSLCVLPSLLVSLVSSVAHPHPNSRVVSVSCPDPVSVVSSVSSSVVNVPDDDDPVRVVSSSVSNNVSSNSVSVSSVCSSVVGHDPDDPPD/DQVVVLCVLAVVLLVCQLVPPLLVCLLAVNHPVQLVLLLLLLVLVLLVLVLVLLQLLLVQDPDPLSSVLSPVVSVVSVVCSCPLVVVVCVVVPDDDDDHFPLSCVLSVLLNCCSPPHHSLLNLLQSLCVLPSLLVSLVSSVAHPHPNSRVVSVSCPDPVSVVSSVSSSVVNVPDDDDPVRVVSSSVSNNVSSNSVSVSSVCSSVVGHDPDDPDD

Solvent-accessible surface area (backbone atoms only — not comparable to full-atom values): 21935 Å² total; per-residue (Å²): 64,66,60,64,59,46,49,63,62,31,43,70,47,50,55,51,41,70,66,27,66,55,53,46,26,34,35,69,42,64,48,58,61,69,35,50,51,48,35,51,51,47,47,53,58,46,48,58,51,48,32,53,33,32,46,48,47,21,71,56,38,89,43,66,70,56,17,48,52,32,48,50,47,30,54,46,48,56,49,47,50,45,53,60,46,44,55,51,29,72,72,73,44,83,71,89,70,78,71,25,61,61,52,49,24,46,50,18,39,50,38,30,38,40,72,75,42,58,56,70,42,29,54,27,34,54,40,30,74,44,50,49,44,37,53,47,21,67,68,48,73,54,31,82,31,66,74,49,25,53,58,37,50,64,36,58,34,68,69,47,48,52,54,36,49,51,55,49,49,51,44,47,66,40,88,66,55,72,68,52,46,52,51,20,37,34,33,26,27,44,34,37,47,43,52,42,43,48,51,51,35,20,67,67,61,51,65,57,97,60,80,63,75,125,64,65,60,63,59,47,50,62,63,31,43,71,48,50,55,50,40,70,65,28,65,56,53,46,25,34,35,69,43,65,47,60,62,68,37,51,50,47,36,51,53,49,48,53,56,46,47,57,51,47,31,53,33,32,45,47,46,20,69,58,38,89,44,67,71,57,17,49,50,30,48,50,47,30,54,47,48,56,48,45,51,44,54,60,46,42,56,53,29,70,73,73,45,86,71,89,72,79,72,26,60,60,52,49,24,46,49,18,39,49,37,30,38,40,72,74,42,58,57,70,41,30,52,27,34,54,41,31,74,44,49,49,46,37,53,47,21,67,70,48,72,52,30,81,32,66,74,49,25,52,57,38,52,64,36,58,35,69,69,45,50,50,55,37,50,51,54,50,49,51,44,47,66,41,89,64,55,72,69,52,47,51,51,21,36,36,33,25,28,45,34,36,48,42,52,41,45,48,50,51,35,20,66,66,61,52,65,60,96,61,79,61,74,122

InterPro domains:
  IPR004305 Thiaminase-2/PQQC [PF03070] (8-204)
  IPR016084 Haem oxygenase-like, multi-helical [G3DSA:1.20.910.10] (3-213)
  IPR016084 Haem oxygenase-like, multi-helical [SSF48613] (4-203)
  IPR027574 Thiaminase II [TIGR04306] (12-204)
  IPR050967 Thiamine Salvage Pathway TenA [PTHR43198] (4-204)